Protein AF-A0A9D5ZPJ7-F1 (afdb_monomer_lite)

Foldseek 3Di:
DWDWDWDWDQDPVGTDTDIDTPVPDDPVRVVVVVVVVVVVVVVVVVVVVVVVVVVVVVVVVVVVVLVCQQPPLWKKFKAALVQFTQDIHVNVCVVQVHDPVVRGRDRPLVQFDPVCSVVVVVQQVCQVVVQDKGKDWTWTDHPVGTFIWIKIWHWDQDPPPRTIMIMIIIDRCVVVVVVVVVVVLVVLLVVLLVVLLVCLVPPDLVCLLVSLQVSQVSLCVSVVFQKKWWWFADPVRQWIATPYMDGDPPDDDLRVVPGTDGCVLVVVCVVCQVVQHKDWFLAPVPDDPVNVVSVVSVVVVQWGIKIKGFQDDPNDGTTIIMTTHRPDRDDQDPSSVVSRHSSSNSSSVSVVVSVVVVVVVVVVVVVVVVVDDDDDDDQDFDKDKAADDDDDPVRQVVFAEWEQDPQQWTWDADPPPRDIDIDGCVVCPPSDQWIWMQGSVRDIGIYGYDYPPWDKDFDWFKKWKAWDDPPPDDDDDDDPVRIFIWTWGIDTLWWTKIFGPFFPPDDAQTKMWMWTFDPDPVRDIDTFIWGFHDGDGRMTITTTPCSPVCNVVRVVSSD

Sequence (559 aa):
MPQFVYVRENTDKGIKWKTIDLSTQSLDDISSLINSYYVNQIELEKQNKELKTNNDKLNGLFLNYSYLYENAPFGCFTLDMNGLIVGVNSTVLKLLSIEKDKIINKPLQIFIANDDIVVFYMLRSKAISSNTTQVGEIKFKKKDGLLPVQINCMRIDDSKDNLKKIMVTVFDFTEVMKARVAISSRYEFEKIIATLSRKLIASPFENIDEVINASLQNIGIFSGVDRVYISMFSNNMEILTITHEWCAKDISPLMPHVNKISVNKFFPFLEKIKRLETIQIPNILNMPLEEKLNLGIFHIDDLKSFVITPLIYSKNIVGVIGCDSKAARKNWSQDLINLIKISGDIFTSGIMRNKEQGKEHIEEIEEILITDFEEVGIPEDNWKFEKKTNIDAESIELLPKAFVKKDNTVIISCSQCMRQKIITTNEINGLGNILYIMCPCNYSFDIKLEYRRSYRKTINLDGVFIRLPPENVKIIASTEEDWGRIRIENISIKGIGFTTPQPNMLMTGERCKVKFTLNDELRSVIDVRAVVRGVRDNYIGCEFIEGDKYSKILGFYLK

Structure (mmCIF, N/CA/C/O backbone):
data_AF-A0A9D5ZPJ7-F1
#
_entry.id   AF-A0A9D5ZPJ7-F1
#
loop_
_atom_site.group_PDB
_atom_site.id
_atom_site.type_symbol
_atom_site.label_atom_id
_atom_site.label_alt_id
_atom_site.label_comp_id
_atom_site.label_asym_id
_atom_site.label_entity_id
_atom_site.label_seq_id
_atom_site.pdbx_PDB_ins_code
_atom_site.Cartn_x
_atom_site.Cartn_y
_atom_site.Cartn_z
_atom_site.occupancy
_atom_site.B_iso_or_equiv
_atom_site.auth_seq_id
_atom_site.auth_comp_id
_atom_site.auth_asym_id
_atom_site.auth_atom_id
_atom_site.pdbx_PDB_model_num
ATOM 1 N N . MET A 1 1 ? 67.361 0.401 -86.197 1.00 42.44 1 MET A N 1
ATOM 2 C CA . MET A 1 1 ? 65.893 0.501 -86.048 1.00 42.44 1 MET A CA 1
ATOM 3 C C . MET A 1 1 ? 65.627 1.433 -84.879 1.00 42.44 1 MET A C 1
ATOM 5 O O . MET A 1 1 ? 66.245 1.198 -83.846 1.00 42.44 1 MET A O 1
ATOM 9 N N . PRO A 1 2 ? 64.819 2.494 -85.030 1.00 48.84 2 PRO A N 1
ATOM 10 C CA . PRO A 1 2 ? 64.491 3.372 -83.909 1.00 48.84 2 PRO A CA 1
ATOM 11 C C . PRO A 1 2 ? 63.774 2.570 -82.812 1.00 48.84 2 PRO A C 1
ATOM 13 O O . PRO A 1 2 ? 62.879 1.775 -83.105 1.00 48.84 2 PRO A O 1
ATOM 16 N N . GLN A 1 3 ? 64.221 2.732 -81.566 1.00 61.34 3 GLN A N 1
ATOM 17 C CA . GLN A 1 3 ? 63.600 2.128 -80.388 1.00 61.34 3 GLN A CA 1
ATOM 18 C C . GLN A 1 3 ? 62.776 3.206 -79.688 1.00 61.34 3 GLN A C 1
ATOM 20 O O . GLN A 1 3 ? 63.323 4.144 -79.114 1.00 61.34 3 GLN A O 1
ATOM 25 N N . PHE A 1 4 ? 61.455 3.084 -79.757 1.00 65.19 4 PHE A N 1
ATOM 26 C CA . PHE A 1 4 ? 60.535 4.008 -79.103 1.00 65.19 4 PHE A CA 1
ATOM 27 C C . PHE A 1 4 ? 60.096 3.455 -77.745 1.00 65.19 4 PHE A C 1
ATOM 29 O O . PHE A 1 4 ? 59.797 2.265 -77.632 1.00 65.19 4 PHE A O 1
ATOM 36 N N . VAL A 1 5 ? 60.003 4.321 -76.733 1.00 65.06 5 VAL A N 1
ATOM 37 C CA . VAL A 1 5 ? 59.430 3.999 -75.417 1.00 65.06 5 VAL A CA 1
ATOM 38 C C . VAL A 1 5 ? 58.272 4.939 -75.116 1.00 65.06 5 VAL A C 1
ATOM 40 O O . VAL A 1 5 ? 58.346 6.143 -75.359 1.00 65.06 5 VAL A O 1
ATOM 43 N N . TYR A 1 6 ? 57.190 4.383 -74.577 1.00 64.31 6 TYR A N 1
ATOM 44 C CA . TYR A 1 6 ? 56.030 5.147 -74.132 1.00 64.31 6 TYR A CA 1
ATOM 45 C C . TYR A 1 6 ? 56.208 5.525 -72.664 1.00 64.31 6 TYR A C 1
ATOM 47 O O . TYR A 1 6 ? 56.224 4.658 -71.791 1.00 64.31 6 TYR A O 1
ATOM 55 N N . VAL A 1 7 ? 56.330 6.819 -72.389 1.00 64.25 7 VAL A N 1
ATOM 56 C CA . VAL A 1 7 ? 56.471 7.350 -71.033 1.00 64.25 7 VAL A CA 1
ATOM 57 C C . VAL A 1 7 ? 55.148 7.948 -70.581 1.00 64.25 7 VAL A C 1
ATOM 59 O O . VAL A 1 7 ? 54.466 8.658 -71.325 1.00 64.25 7 VAL A O 1
ATOM 62 N N . ARG A 1 8 ? 54.774 7.619 -69.345 1.00 61.22 8 ARG A N 1
ATOM 63 C CA . ARG A 1 8 ? 53.559 8.097 -68.696 1.00 61.22 8 ARG A CA 1
ATOM 64 C C . ARG A 1 8 ? 53.809 9.482 -68.099 1.00 61.22 8 ARG A C 1
ATOM 66 O O . ARG A 1 8 ? 54.597 9.613 -67.171 1.00 61.22 8 ARG A O 1
ATOM 73 N N . GLU A 1 9 ? 53.097 10.490 -68.587 1.00 62.00 9 GLU A N 1
ATOM 74 C CA . GLU A 1 9 ? 53.142 11.862 -68.084 1.00 62.00 9 GLU A CA 1
ATOM 75 C C . GLU A 1 9 ? 51.819 12.165 -67.363 1.00 62.00 9 GLU A C 1
ATOM 77 O O . GLU A 1 9 ? 50.733 12.109 -67.951 1.00 62.00 9 GLU A O 1
ATOM 82 N N . ASN A 1 10 ? 51.888 12.421 -66.054 1.00 53.00 10 ASN A N 1
ATOM 83 C CA . ASN A 1 10 ? 50.723 12.851 -65.284 1.00 53.00 10 ASN A CA 1
ATOM 84 C C . ASN A 1 10 ? 50.549 14.359 -65.476 1.00 53.00 10 ASN A C 1
ATOM 86 O O . ASN A 1 10 ? 51.405 15.139 -65.074 1.00 53.00 10 ASN A O 1
ATOM 90 N N . THR A 1 11 ? 49.430 14.755 -66.075 1.00 57.06 11 THR A N 1
ATOM 91 C CA . THR A 1 11 ? 49.027 16.162 -66.193 1.00 57.06 11 THR A CA 1
ATOM 92 C C . THR A 1 11 ? 47.821 16.430 -65.298 1.00 57.06 11 THR A C 1
ATOM 94 O O . THR A 1 11 ? 47.098 15.495 -64.944 1.00 57.06 11 THR A O 1
ATOM 97 N N . ASP A 1 12 ? 47.529 17.700 -65.013 1.00 54.09 12 ASP A N 1
ATOM 98 C CA . ASP A 1 12 ? 46.362 18.121 -64.213 1.00 54.09 12 ASP A CA 1
ATOM 99 C C . ASP A 1 12 ? 45.008 17.627 -64.770 1.00 54.09 12 ASP A C 1
ATOM 101 O O . ASP A 1 12 ? 43.989 17.676 -64.087 1.00 54.09 12 ASP A O 1
ATOM 105 N N . LYS A 1 13 ? 44.979 17.134 -66.019 1.00 51.50 13 LYS A N 1
ATOM 106 C CA . LYS A 1 13 ? 43.790 16.607 -66.715 1.00 51.50 13 LYS A CA 1
ATOM 107 C C . LYS A 1 13 ? 43.801 15.083 -66.908 1.00 51.50 13 LYS A C 1
ATOM 109 O O . LYS A 1 13 ? 43.006 14.566 -67.689 1.00 51.50 13 LYS A O 1
ATOM 114 N N . GLY A 1 14 ? 44.690 14.363 -66.223 1.00 54.59 14 GLY A N 1
ATOM 115 C CA . GLY A 1 14 ? 44.818 12.907 -66.299 1.00 54.59 14 GLY A CA 1
ATOM 116 C C . GLY A 1 14 ? 46.096 12.430 -66.992 1.00 54.59 14 GLY A C 1
ATOM 117 O O . GLY A 1 14 ? 47.036 13.194 -67.234 1.00 54.59 14 GLY A O 1
ATOM 118 N N . ILE A 1 15 ? 46.138 11.128 -67.278 1.00 59.44 15 ILE A N 1
ATOM 119 C CA . ILE A 1 15 ? 47.330 10.431 -67.770 1.00 59.44 15 ILE A CA 1
ATOM 120 C C . ILE A 1 15 ? 47.460 10.621 -69.284 1.00 59.44 15 ILE A C 1
ATOM 122 O O . ILE A 1 15 ? 46.580 10.195 -70.034 1.00 59.44 15 ILE A O 1
ATOM 126 N N . LYS A 1 16 ? 48.576 11.196 -69.742 1.00 62.16 16 LYS A N 1
ATOM 127 C CA . LYS A 1 16 ? 48.962 11.210 -71.159 1.00 62.16 16 LYS A CA 1
ATOM 128 C C . LYS A 1 16 ? 50.169 10.308 -71.387 1.00 62.16 16 LYS A C 1
ATOM 130 O O . LYS A 1 16 ? 51.088 10.262 -70.577 1.00 62.16 16 LYS A O 1
ATOM 135 N N . TRP A 1 17 ? 50.157 9.588 -72.502 1.00 62.94 17 TRP A N 1
ATOM 136 C CA . TRP A 1 17 ? 51.289 8.779 -72.944 1.00 62.94 17 TRP A CA 1
ATOM 137 C C . TRP A 1 17 ? 52.058 9.551 -74.005 1.00 62.94 17 TRP A C 1
ATOM 139 O O . TRP A 1 17 ? 51.480 9.973 -75.008 1.00 62.94 17 TRP A O 1
ATOM 149 N N . LYS A 1 18 ? 53.353 9.750 -73.773 1.00 69.75 18 LYS A N 1
ATOM 150 C CA . LYS A 1 18 ? 54.261 10.411 -74.706 1.00 69.75 18 LYS A CA 1
ATOM 151 C C . LYS A 1 18 ? 55.227 9.380 -75.274 1.00 69.75 18 LYS A C 1
ATOM 153 O O . LYS A 1 18 ? 55.837 8.623 -74.525 1.00 69.75 18 LYS A O 1
ATOM 158 N N . THR A 1 19 ? 55.364 9.356 -76.592 1.00 69.06 19 THR A N 1
ATOM 159 C CA . THR A 1 19 ? 56.318 8.484 -77.284 1.00 69.06 19 THR A CA 1
ATOM 160 C C . THR A 1 19 ? 57.667 9.188 -77.350 1.00 69.06 19 THR A C 1
ATOM 162 O O . THR A 1 19 ? 57.751 10.300 -77.871 1.00 69.06 19 THR A O 1
ATOM 165 N N . ILE A 1 20 ? 58.711 8.562 -76.815 1.00 71.31 20 ILE A N 1
ATOM 166 C CA . ILE A 1 20 ? 60.086 9.070 -76.834 1.00 71.31 20 ILE A CA 1
ATOM 167 C C . ILE A 1 20 ? 60.924 8.157 -77.733 1.00 71.31 20 ILE A C 1
ATOM 169 O O . ILE A 1 20 ? 60.885 6.938 -77.573 1.00 71.31 20 ILE A O 1
ATOM 173 N N . ASP A 1 21 ? 61.672 8.736 -78.675 1.00 73.56 21 ASP A N 1
ATOM 174 C CA . ASP A 1 21 ? 62.650 8.010 -79.494 1.00 73.56 21 ASP A CA 1
ATOM 175 C C . ASP A 1 21 ? 63.996 7.936 -78.763 1.00 73.56 21 ASP A C 1
ATOM 177 O O . ASP A 1 21 ? 64.700 8.941 -78.626 1.00 73.56 21 ASP A O 1
ATOM 181 N N . LEU A 1 22 ? 64.367 6.740 -78.305 1.00 65.12 22 LEU A N 1
ATOM 182 C CA . LEU A 1 22 ? 65.607 6.508 -77.562 1.00 65.12 22 LEU A CA 1
ATOM 183 C C . LEU A 1 22 ? 66.865 6.738 -78.403 1.00 65.12 22 LEU A C 1
ATOM 185 O O . LEU A 1 22 ? 67.932 6.949 -77.838 1.00 65.12 22 LEU A O 1
ATOM 189 N N . SER A 1 23 ? 66.765 6.725 -79.736 1.00 66.00 23 SER A N 1
ATOM 190 C CA . SER A 1 23 ? 67.919 6.970 -80.611 1.00 66.00 23 SER A CA 1
ATOM 191 C C . SER A 1 23 ? 68.362 8.440 -80.651 1.00 66.00 23 SER A C 1
ATOM 193 O O . SER A 1 23 ? 69.428 8.742 -81.181 1.00 66.00 23 SER A O 1
ATOM 195 N N . THR A 1 24 ? 67.562 9.343 -80.068 1.00 65.75 24 THR A N 1
ATOM 196 C CA . THR A 1 24 ? 67.788 10.802 -80.044 1.00 65.75 24 THR A CA 1
ATOM 197 C C . THR A 1 24 ? 68.057 11.374 -78.647 1.00 65.75 24 THR A C 1
ATOM 199 O O . THR A 1 24 ? 68.256 12.578 -78.505 1.00 65.75 24 THR A O 1
ATOM 202 N N . GLN A 1 25 ? 68.056 10.531 -77.613 1.00 66.25 25 GLN A N 1
ATOM 203 C CA . GLN A 1 25 ? 68.265 10.920 -76.215 1.00 66.25 25 GLN A CA 1
ATOM 204 C C . GLN A 1 25 ? 69.726 10.691 -75.807 1.00 66.25 25 GLN A C 1
ATOM 206 O O . GLN A 1 25 ? 70.361 9.747 -76.283 1.00 66.25 25 GLN A O 1
ATOM 211 N N . SER A 1 26 ? 70.268 11.524 -74.913 1.00 73.44 26 SER A N 1
ATOM 212 C CA . SER A 1 26 ? 71.595 11.263 -74.350 1.00 73.44 26 SER A CA 1
ATOM 213 C C . SER A 1 26 ? 71.541 10.081 -73.369 1.00 73.44 26 SER A C 1
ATOM 215 O O . SER A 1 26 ? 70.499 9.789 -72.777 1.00 73.44 26 SER A O 1
ATOM 217 N N . LEU A 1 27 ? 72.667 9.384 -73.173 1.00 70.75 27 LEU A N 1
ATOM 218 C CA . LEU A 1 27 ? 72.759 8.300 -72.182 1.00 70.75 27 LEU A CA 1
ATOM 219 C C . LEU A 1 27 ? 72.429 8.790 -70.758 1.00 70.75 27 LEU A C 1
ATOM 221 O O . LEU A 1 27 ? 71.851 8.036 -69.972 1.00 70.75 27 LEU A O 1
ATOM 225 N N . ASP A 1 28 ? 72.732 10.054 -70.456 1.00 73.62 28 ASP A N 1
ATOM 226 C CA . ASP A 1 28 ? 72.436 10.688 -69.169 1.00 73.62 28 ASP A CA 1
ATOM 227 C C . ASP A 1 28 ? 70.927 10.909 -68.970 1.00 73.62 28 ASP A C 1
ATOM 229 O O . ASP A 1 28 ? 70.405 10.647 -67.883 1.00 73.62 28 ASP A O 1
ATOM 233 N N . ASP A 1 29 ? 70.198 11.294 -70.024 1.00 71.69 29 ASP A N 1
ATOM 234 C CA . ASP A 1 29 ? 68.739 11.473 -69.974 1.00 71.69 29 ASP A CA 1
ATOM 235 C C . ASP A 1 29 ? 68.011 10.139 -69.746 1.00 71.69 29 ASP A C 1
ATOM 237 O O . ASP A 1 29 ? 67.088 10.049 -68.930 1.00 71.69 29 ASP A O 1
ATOM 241 N N . ILE A 1 30 ? 68.464 9.074 -70.417 1.00 71.88 30 ILE A N 1
ATOM 242 C CA . ILE A 1 30 ? 67.919 7.719 -70.244 1.00 71.88 30 ILE A CA 1
ATOM 243 C C . ILE A 1 30 ? 68.194 7.213 -68.819 1.00 71.88 30 ILE A C 1
ATOM 245 O O . ILE A 1 30 ? 67.297 6.670 -68.171 1.00 71.88 30 ILE A O 1
ATOM 249 N N . SER A 1 31 ? 69.408 7.429 -68.302 1.00 73.38 31 SER A N 1
ATOM 250 C CA . SER A 1 31 ? 69.793 7.065 -66.932 1.00 73.38 31 SER A CA 1
ATOM 251 C C . SER A 1 31 ? 68.963 7.810 -65.877 1.00 73.38 31 SER A C 1
ATOM 253 O O . SER A 1 31 ? 68.465 7.208 -64.923 1.00 73.38 31 SER A O 1
ATOM 255 N N . SER A 1 32 ? 68.728 9.110 -66.078 1.00 75.19 32 SER A N 1
ATOM 256 C CA . SER A 1 32 ? 67.883 9.938 -65.209 1.00 75.19 32 SER A CA 1
ATOM 257 C C . SER A 1 32 ? 66.428 9.456 -65.176 1.00 75.19 32 SER A C 1
ATOM 259 O O . SER A 1 32 ? 65.836 9.320 -64.101 1.00 75.19 32 SER A O 1
ATOM 261 N N . LEU A 1 33 ? 65.860 9.109 -66.337 1.00 76.50 33 LEU A N 1
ATOM 262 C CA . LEU A 1 33 ? 64.497 8.585 -66.433 1.00 76.50 33 LEU A CA 1
ATOM 263 C C . LEU A 1 33 ? 64.352 7.225 -65.734 1.00 76.50 33 LEU A C 1
ATOM 265 O O . LEU A 1 33 ? 63.374 7.000 -65.019 1.00 76.50 33 LEU A O 1
ATOM 269 N N . ILE A 1 34 ? 65.334 6.336 -65.902 1.00 76.50 34 ILE A N 1
ATOM 270 C CA . ILE A 1 34 ? 65.378 5.035 -65.224 1.00 76.50 34 ILE A CA 1
ATOM 271 C C . ILE A 1 34 ? 65.464 5.226 -63.703 1.00 76.50 34 ILE A C 1
ATOM 273 O O . ILE A 1 34 ? 64.699 4.605 -62.966 1.00 76.50 34 ILE A O 1
ATOM 277 N N . ASN A 1 35 ? 66.328 6.126 -63.226 1.00 76.06 35 ASN A N 1
ATOM 278 C CA . ASN A 1 35 ? 66.433 6.447 -61.801 1.00 76.06 35 ASN A CA 1
ATOM 279 C C . ASN A 1 35 ? 65.123 7.024 -61.247 1.00 76.06 35 ASN A C 1
ATOM 281 O O . ASN A 1 35 ? 64.661 6.591 -60.194 1.00 76.06 35 ASN A O 1
ATOM 285 N N . SER A 1 36 ? 64.481 7.945 -61.970 1.00 76.75 36 SER A N 1
ATOM 286 C CA . SER A 1 36 ? 63.173 8.489 -61.591 1.00 76.75 36 SER A CA 1
ATOM 287 C C . SER A 1 36 ? 62.092 7.403 -61.529 1.00 76.75 36 SER A C 1
ATOM 289 O O . SER A 1 36 ? 61.301 7.377 -60.586 1.00 76.75 36 SER A O 1
ATOM 291 N N . TYR A 1 37 ? 62.078 6.467 -62.483 1.00 80.44 37 TYR A N 1
ATOM 292 C CA . TYR A 1 37 ? 61.160 5.329 -62.474 1.00 80.44 37 TYR A CA 1
ATOM 293 C C . TYR A 1 37 ? 61.378 4.424 -61.255 1.00 80.44 37 TYR A C 1
ATOM 295 O O . TYR A 1 37 ? 60.411 4.116 -60.559 1.00 80.44 37 TYR A O 1
ATOM 303 N N . TYR A 1 38 ? 62.628 4.059 -60.946 1.00 79.69 38 TYR A N 1
ATOM 304 C CA . TYR A 1 38 ? 62.944 3.246 -59.767 1.00 79.69 38 TYR A CA 1
ATOM 305 C C . TYR A 1 38 ? 62.561 3.946 -58.459 1.00 79.69 38 TYR A C 1
ATOM 307 O O . TYR A 1 38 ? 61.960 3.319 -57.588 1.00 79.69 38 TYR A O 1
ATOM 315 N N . VAL A 1 39 ? 62.842 5.248 -58.329 1.00 81.38 39 VAL A N 1
ATOM 316 C CA . VAL A 1 39 ? 62.428 6.044 -57.161 1.00 81.38 39 VAL A CA 1
ATOM 317 C C . VAL A 1 39 ? 60.904 6.049 -57.021 1.00 81.38 39 VAL A C 1
ATOM 319 O O . VAL A 1 39 ? 60.389 5.750 -55.945 1.00 81.38 39 VAL A O 1
ATOM 322 N N . ASN A 1 40 ? 60.171 6.303 -58.109 1.00 80.31 40 ASN A N 1
ATOM 323 C CA . ASN A 1 40 ? 58.707 6.289 -58.103 1.00 80.31 40 ASN A CA 1
ATOM 324 C C . ASN A 1 40 ? 58.133 4.905 -57.767 1.00 80.31 40 ASN A C 1
ATOM 326 O O . ASN A 1 40 ? 57.120 4.812 -57.076 1.00 80.31 40 ASN A O 1
ATOM 330 N N . GLN A 1 41 ? 58.761 3.827 -58.240 1.00 81.50 41 GLN A N 1
ATOM 331 C CA . GLN A 1 41 ? 58.332 2.465 -57.939 1.00 81.50 41 GLN A CA 1
ATOM 332 C C . GLN A 1 41 ? 58.500 2.142 -56.445 1.00 81.50 41 GLN A C 1
ATOM 334 O O . GLN A 1 41 ? 57.566 1.630 -55.829 1.00 81.50 41 GLN A O 1
ATOM 339 N N . ILE A 1 42 ? 59.634 2.517 -55.844 1.00 86.88 42 ILE A N 1
ATOM 340 C CA . ILE A 1 42 ? 59.888 2.351 -54.403 1.00 86.88 42 ILE A CA 1
ATOM 341 C C . ILE A 1 42 ? 58.891 3.175 -53.569 1.00 86.88 42 ILE A C 1
ATOM 343 O O . ILE A 1 42 ? 58.340 2.677 -52.584 1.00 86.88 42 ILE A O 1
ATOM 347 N N . GLU A 1 43 ? 58.625 4.423 -53.967 1.00 88.12 43 GLU A N 1
ATOM 348 C CA . GLU A 1 43 ? 57.645 5.307 -53.318 1.00 88.12 43 GLU A CA 1
ATOM 349 C C . GLU A 1 43 ? 56.230 4.695 -53.355 1.00 88.12 43 GLU A C 1
ATOM 351 O O . GLU A 1 43 ? 55.553 4.611 -52.327 1.00 88.12 43 GLU A O 1
ATOM 356 N N . LEU A 1 44 ? 55.796 4.197 -54.520 1.00 89.62 44 LEU A N 1
ATOM 357 C CA . LEU A 1 44 ? 54.495 3.540 -54.697 1.00 89.62 44 LEU A CA 1
ATOM 358 C C . LEU A 1 44 ? 54.370 2.257 -53.869 1.00 89.62 44 LEU A C 1
ATOM 360 O O . LEU A 1 44 ? 53.330 2.012 -53.256 1.00 89.62 44 LEU A O 1
ATOM 364 N N . GLU A 1 45 ? 55.414 1.431 -53.825 1.00 91.00 45 GLU A N 1
ATOM 365 C CA . GLU A 1 45 ? 55.437 0.218 -53.002 1.00 91.00 45 GLU A CA 1
ATOM 366 C C . GLU A 1 45 ? 55.323 0.549 -51.509 1.00 91.00 45 GLU A C 1
ATOM 368 O O . GLU A 1 45 ? 54.573 -0.111 -50.778 1.00 91.00 45 GLU A O 1
ATOM 373 N N . LYS A 1 46 ? 55.993 1.616 -51.058 1.00 92.06 46 LYS A N 1
ATOM 374 C CA . LYS A 1 46 ? 55.879 2.125 -49.688 1.00 92.06 46 LYS A CA 1
ATOM 375 C C . LYS A 1 46 ? 54.455 2.598 -49.376 1.00 92.06 46 LYS A C 1
ATOM 377 O O . LYS A 1 46 ? 53.902 2.169 -48.362 1.00 92.06 46 LYS A O 1
ATOM 382 N N . GLN A 1 47 ? 53.835 3.397 -50.251 1.00 91.56 47 GLN A N 1
ATOM 383 C CA . GLN A 1 47 ? 52.451 3.868 -50.085 1.00 91.56 47 GLN A CA 1
ATOM 384 C C . GLN A 1 47 ? 51.445 2.709 -50.062 1.00 91.56 47 GLN A C 1
ATOM 386 O O . GLN A 1 47 ? 50.571 2.663 -49.197 1.00 91.56 47 GLN A O 1
ATOM 391 N N . ASN A 1 48 ? 51.591 1.726 -50.955 1.00 92.81 48 ASN A N 1
ATOM 392 C CA . ASN A 1 48 ? 50.736 0.536 -50.974 1.00 92.81 48 ASN A CA 1
ATOM 393 C C . ASN A 1 48 ? 50.871 -0.294 -49.690 1.00 92.81 48 ASN A C 1
ATOM 395 O O . ASN A 1 48 ? 49.872 -0.777 -49.150 1.00 92.81 48 ASN A O 1
ATOM 399 N N . LYS A 1 49 ? 52.093 -0.444 -49.165 1.00 94.06 49 LYS A N 1
ATOM 400 C CA . LYS A 1 49 ? 52.336 -1.138 -47.894 1.00 94.06 49 LYS A CA 1
ATOM 401 C C . LYS A 1 49 ? 51.714 -0.393 -46.710 1.00 94.06 49 LYS A C 1
ATOM 403 O O . LYS A 1 49 ? 51.129 -1.027 -45.826 1.00 94.06 49 LYS A O 1
ATOM 408 N N . GLU A 1 50 ? 51.810 0.933 -46.693 1.00 94.06 50 GLU A N 1
ATOM 409 C CA . GLU A 1 50 ? 51.206 1.778 -45.661 1.00 94.06 50 GLU A CA 1
ATOM 410 C C . GLU A 1 50 ? 49.673 1.733 -45.712 1.00 94.06 50 GLU A C 1
ATOM 412 O O . GLU A 1 50 ? 49.033 1.503 -44.685 1.00 94.06 50 GLU A O 1
ATOM 417 N N . LEU A 1 51 ? 49.081 1.833 -46.907 1.00 94.75 51 LEU A N 1
ATOM 418 C CA . LEU A 1 51 ? 47.641 1.680 -47.122 1.00 94.75 51 LEU A CA 1
ATOM 419 C C . LEU A 1 51 ? 47.134 0.323 -46.639 1.00 94.75 51 LEU A C 1
ATOM 421 O O . LEU A 1 51 ? 46.136 0.266 -45.923 1.00 94.75 51 LEU A O 1
ATOM 425 N N . LYS A 1 52 ? 47.837 -0.764 -46.977 1.00 93.56 52 LYS A N 1
ATOM 426 C CA . LYS A 1 52 ? 47.484 -2.108 -46.508 1.00 93.56 52 LYS A CA 1
ATOM 427 C C . LYS A 1 52 ? 47.520 -2.193 -44.983 1.00 93.56 52 LYS A C 1
ATOM 429 O O . LYS A 1 52 ? 46.551 -2.629 -44.374 1.00 93.56 52 LYS A O 1
ATOM 434 N N . THR A 1 53 ? 48.586 -1.682 -44.368 1.00 93.69 53 THR A N 1
ATOM 435 C CA . THR A 1 53 ? 48.729 -1.647 -42.904 1.00 93.69 53 THR A CA 1
ATOM 436 C C . THR A 1 53 ? 47.607 -0.839 -42.242 1.00 93.69 53 THR A C 1
ATOM 438 O O . THR A 1 53 ? 47.071 -1.248 -41.213 1.00 93.69 53 THR A O 1
ATOM 441 N N . ASN A 1 54 ? 47.226 0.304 -42.817 1.00 92.69 54 ASN A N 1
ATOM 442 C CA . ASN A 1 54 ? 46.133 1.128 -42.303 1.00 92.69 54 ASN A CA 1
ATOM 443 C C . ASN A 1 54 ? 44.771 0.446 -42.474 1.00 92.69 54 ASN A C 1
ATOM 445 O O . ASN A 1 54 ? 43.955 0.499 -41.557 1.00 92.69 54 ASN A O 1
ATOM 449 N N . ASN A 1 55 ? 44.540 -0.236 -43.596 1.00 92.31 55 ASN A N 1
ATOM 450 C CA . ASN A 1 55 ? 43.317 -0.998 -43.822 1.00 92.31 55 ASN A CA 1
ATOM 451 C C . ASN A 1 55 ? 43.199 -2.176 -42.842 1.00 92.31 55 ASN A C 1
ATOM 453 O O . ASN A 1 55 ? 42.147 -2.377 -42.245 1.00 92.31 55 ASN A O 1
ATOM 457 N N . ASP A 1 56 ? 44.294 -2.899 -42.596 1.00 92.69 56 ASP A N 1
ATOM 458 C CA . ASP A 1 56 ? 44.338 -3.989 -41.615 1.00 92.69 56 ASP A CA 1
ATOM 459 C C . ASP A 1 56 ? 44.058 -3.472 -40.193 1.00 92.69 56 ASP A C 1
ATOM 461 O O . ASP A 1 56 ? 43.258 -4.060 -39.461 1.00 92.69 56 ASP A O 1
ATOM 465 N N . LYS A 1 57 ? 44.639 -2.322 -39.814 1.00 92.19 57 LYS A N 1
ATOM 466 C CA . LYS A 1 57 ? 44.341 -1.648 -38.536 1.00 92.19 57 LYS A CA 1
ATOM 467 C C . LYS A 1 57 ? 42.873 -1.233 -38.430 1.00 92.19 57 LYS A C 1
ATOM 469 O O . LYS A 1 57 ? 42.257 -1.459 -37.390 1.00 92.19 57 LYS A O 1
ATOM 474 N N . LEU A 1 58 ? 42.308 -0.632 -39.478 1.00 91.06 58 LEU A N 1
ATOM 475 C CA . LEU A 1 58 ? 40.904 -0.212 -39.507 1.00 91.06 58 LEU A CA 1
ATOM 476 C C . LEU A 1 58 ? 39.956 -1.407 -39.409 1.00 91.06 58 LEU A C 1
ATOM 478 O O . LEU A 1 58 ? 39.018 -1.365 -38.617 1.00 91.06 58 LEU A O 1
ATOM 482 N N . ASN A 1 59 ? 40.232 -2.485 -40.141 1.00 91.88 59 ASN A N 1
ATOM 483 C CA . ASN A 1 59 ? 39.470 -3.727 -40.054 1.00 91.88 59 ASN A CA 1
ATOM 484 C C . ASN A 1 59 ? 39.552 -4.329 -38.646 1.00 91.88 59 ASN A C 1
ATOM 486 O O . ASN A 1 59 ? 38.529 -4.725 -38.093 1.00 91.88 59 ASN A O 1
ATOM 490 N N . GLY A 1 60 ? 40.737 -4.334 -38.028 1.00 90.31 60 GLY A N 1
ATOM 491 C CA . GLY A 1 60 ? 40.912 -4.773 -36.642 1.00 90.31 60 GLY A CA 1
ATOM 492 C C . GLY A 1 60 ? 40.092 -3.945 -35.646 1.00 90.31 60 GLY A C 1
ATOM 493 O O . GLY A 1 60 ? 39.394 -4.505 -34.800 1.00 90.31 60 GLY A O 1
ATOM 494 N N . LEU A 1 61 ? 40.112 -2.614 -35.775 1.00 90.44 61 LEU A N 1
ATOM 495 C CA . LEU A 1 61 ? 39.303 -1.714 -34.945 1.00 90.44 61 LEU A CA 1
ATOM 496 C C . LEU A 1 61 ? 37.799 -1.911 -35.171 1.00 90.44 61 LEU A C 1
ATOM 498 O O . LEU A 1 61 ? 37.040 -1.938 -34.203 1.00 90.44 61 LEU A O 1
ATOM 502 N N . PHE A 1 62 ? 37.370 -2.080 -36.423 1.00 89.25 62 PHE A N 1
ATOM 503 C CA . PHE A 1 62 ? 35.972 -2.320 -36.775 1.00 89.25 62 PHE A CA 1
ATOM 504 C C . PHE A 1 62 ? 35.460 -3.643 -36.197 1.00 89.25 62 PHE A C 1
ATOM 506 O O . PHE A 1 62 ? 34.391 -3.669 -35.588 1.00 89.25 62 PHE A O 1
ATOM 513 N N . LEU A 1 63 ? 36.238 -4.724 -36.322 1.00 88.75 63 LEU A N 1
ATOM 514 C CA . LEU A 1 63 ? 35.908 -6.025 -35.737 1.00 88.75 63 LEU A CA 1
ATOM 515 C C . LEU A 1 63 ? 35.791 -5.937 -34.214 1.00 88.75 63 LEU A C 1
ATOM 517 O O . LEU A 1 63 ? 34.817 -6.431 -33.649 1.00 88.75 63 LEU A O 1
ATOM 521 N N . ASN A 1 64 ? 36.734 -5.260 -33.554 1.00 91.31 64 ASN A N 1
ATOM 522 C CA . ASN A 1 64 ? 36.681 -5.061 -32.108 1.00 91.31 64 ASN A CA 1
ATOM 523 C C . ASN A 1 64 ? 35.442 -4.252 -31.687 1.00 91.31 64 ASN A C 1
ATOM 525 O O . ASN A 1 64 ? 34.719 -4.645 -30.775 1.00 91.31 64 ASN A O 1
ATOM 529 N N . TYR A 1 65 ? 35.151 -3.148 -32.380 1.00 87.06 65 TYR A N 1
ATOM 530 C CA . TYR A 1 65 ? 33.965 -2.337 -32.106 1.00 87.06 65 TYR A CA 1
ATOM 531 C C . TYR A 1 65 ? 32.667 -3.130 -32.306 1.00 87.06 65 TYR A C 1
ATOM 533 O O . TYR A 1 65 ? 31.797 -3.116 -31.436 1.00 87.06 65 TYR A O 1
ATOM 541 N N . SER A 1 66 ? 32.549 -3.857 -33.421 1.00 88.25 66 SER A N 1
ATOM 542 C CA . SER A 1 66 ? 31.384 -4.694 -33.712 1.00 88.25 66 SER A CA 1
ATOM 543 C C . SER A 1 66 ? 31.206 -5.779 -32.652 1.00 88.25 66 SER A C 1
ATOM 545 O O . SER A 1 66 ? 30.090 -5.980 -32.183 1.00 88.25 66 SER A O 1
ATOM 547 N N . TYR A 1 67 ? 32.293 -6.412 -32.206 1.00 89.81 67 TYR A N 1
ATOM 548 C CA . TYR A 1 67 ? 32.249 -7.399 -31.132 1.00 89.81 67 TYR A CA 1
ATOM 549 C C . TYR A 1 67 ? 31.731 -6.803 -29.816 1.00 89.81 67 TYR A C 1
ATOM 551 O O . TYR A 1 67 ? 30.848 -7.390 -29.189 1.00 89.81 67 TYR A O 1
ATOM 559 N N . LEU A 1 68 ? 32.235 -5.633 -29.408 1.00 89.94 68 LEU A N 1
ATOM 560 C CA . LEU A 1 68 ? 31.791 -4.952 -28.185 1.00 89.94 68 LEU A CA 1
ATOM 561 C C . LEU A 1 68 ? 30.325 -4.509 -28.271 1.00 89.94 68 LEU A C 1
ATOM 563 O O . LEU A 1 68 ? 29.582 -4.662 -27.306 1.00 89.94 68 LEU A O 1
ATOM 567 N N . TYR A 1 69 ? 29.899 -3.991 -29.424 1.00 89.62 69 TYR A N 1
ATOM 568 C CA . TYR A 1 69 ? 28.516 -3.579 -29.662 1.00 89.62 69 TYR A CA 1
ATOM 569 C C . TYR A 1 69 ? 27.545 -4.770 -29.631 1.00 89.62 69 TYR A C 1
ATOM 571 O O . TYR A 1 69 ? 26.509 -4.712 -28.962 1.00 89.62 69 TYR A O 1
ATOM 579 N N . GLU A 1 70 ? 27.890 -5.864 -30.315 1.00 91.31 70 GLU A N 1
ATOM 580 C CA . GLU A 1 70 ? 27.048 -7.060 -30.417 1.00 91.31 70 GLU A CA 1
ATOM 581 C C . GLU A 1 70 ? 26.957 -7.846 -29.106 1.00 91.31 70 GLU A C 1
ATOM 583 O O . GLU A 1 70 ? 25.912 -8.436 -28.831 1.00 91.31 70 GLU A O 1
ATOM 588 N N . ASN A 1 71 ? 28.008 -7.826 -28.278 1.00 87.75 71 ASN A N 1
ATOM 589 C CA . ASN A 1 71 ? 28.059 -8.526 -26.989 1.00 87.75 71 ASN A CA 1
ATOM 590 C C . ASN A 1 71 ? 27.811 -7.614 -25.776 1.00 87.75 71 ASN A C 1
ATOM 592 O O . ASN A 1 71 ? 28.016 -8.039 -24.637 1.00 87.75 71 ASN A O 1
ATOM 596 N N . ALA A 1 72 ? 27.373 -6.370 -25.988 1.00 90.44 72 ALA A N 1
ATOM 597 C CA . ALA A 1 72 ? 27.051 -5.466 -24.892 1.00 90.44 72 ALA A CA 1
ATOM 598 C C . ALA A 1 72 ? 25.937 -6.057 -23.997 1.00 90.44 72 ALA A C 1
ATOM 600 O O . ALA A 1 72 ? 24.940 -6.570 -24.515 1.00 90.44 72 ALA A O 1
ATOM 601 N N . PRO A 1 73 ? 26.036 -5.935 -22.657 1.00 86.44 73 PRO A N 1
ATOM 602 C CA . PRO A 1 73 ? 25.035 -6.463 -21.723 1.00 86.44 73 PRO A CA 1
ATOM 603 C C . PRO A 1 73 ? 23.714 -5.669 -21.728 1.00 86.44 73 PRO A C 1
ATOM 605 O O . PRO A 1 73 ? 22.795 -5.987 -20.979 1.00 86.44 73 PRO A O 1
ATOM 608 N N . PHE A 1 74 ? 23.609 -4.637 -22.566 1.00 92.38 74 PHE A N 1
ATOM 609 C CA . PHE A 1 74 ? 22.416 -3.831 -22.789 1.00 92.38 74 PHE A CA 1
ATOM 610 C C . PHE A 1 74 ? 22.026 -3.859 -24.270 1.00 92.38 74 PHE A C 1
ATOM 612 O O . PHE A 1 74 ? 22.860 -4.027 -25.164 1.00 92.38 74 PHE A O 1
ATOM 619 N N . GLY A 1 75 ? 20.731 -3.702 -24.531 1.00 95.56 75 GLY A N 1
ATOM 620 C CA . GLY A 1 75 ? 20.211 -3.559 -25.881 1.00 95.56 75 GLY A CA 1
ATOM 621 C C . GLY A 1 75 ? 20.558 -2.187 -26.450 1.00 95.56 75 GLY A C 1
ATOM 622 O O . GLY A 1 75 ? 20.455 -1.187 -25.750 1.00 95.56 75 GLY A O 1
ATOM 623 N N . CYS A 1 76 ? 20.933 -2.120 -27.720 1.00 95.69 76 CYS A N 1
ATOM 624 C CA . CYS A 1 76 ? 21.156 -0.869 -28.433 1.00 95.69 76 CYS A CA 1
ATOM 625 C C . CYS A 1 76 ? 20.238 -0.801 -29.644 1.00 95.69 76 CYS A C 1
ATOM 627 O O . CYS A 1 76 ? 20.280 -1.690 -30.488 1.00 95.69 76 CYS A O 1
ATOM 629 N N . PHE A 1 77 ? 19.477 0.282 -29.762 1.00 96.00 77 PHE A N 1
ATOM 630 C CA . PHE A 1 77 ? 18.825 0.689 -31.000 1.00 96.00 77 PHE A CA 1
ATOM 631 C C . PHE A 1 77 ? 19.534 1.912 -31.561 1.00 96.00 77 PHE A C 1
ATOM 633 O O . PHE A 1 77 ? 19.867 2.847 -30.834 1.00 96.00 77 PHE A O 1
ATOM 640 N N . THR A 1 78 ? 19.699 1.935 -32.872 1.00 94.25 78 THR A N 1
ATOM 641 C CA . THR A 1 78 ? 20.060 3.126 -33.627 1.00 94.25 78 THR A CA 1
ATOM 642 C C . THR A 1 78 ? 18.847 3.525 -34.443 1.00 94.25 78 THR A C 1
ATOM 644 O O . THR A 1 78 ? 18.328 2.718 -35.214 1.00 94.25 78 THR A O 1
ATOM 647 N N . LEU A 1 79 ? 18.387 4.756 -34.255 1.00 95.06 79 LEU A N 1
ATOM 648 C CA . LEU A 1 79 ? 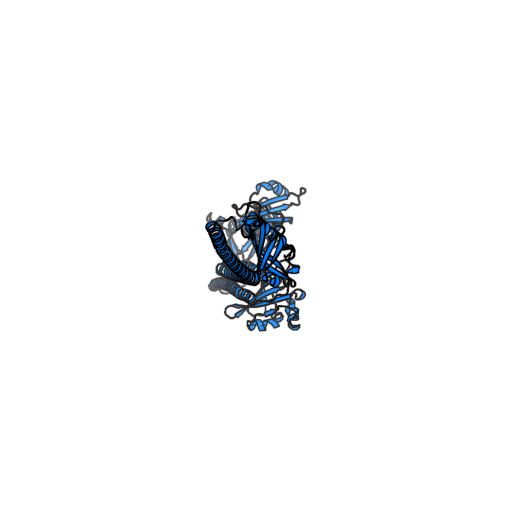17.235 5.318 -34.938 1.00 95.06 79 LEU A CA 1
ATOM 649 C C . LEU A 1 79 ? 17.664 6.440 -35.882 1.00 95.06 79 LEU A C 1
ATOM 651 O O . LEU A 1 79 ? 18.638 7.150 -35.614 1.00 95.06 79 LEU A O 1
ATOM 655 N N . ASP A 1 80 ? 16.902 6.629 -36.952 1.00 92.44 80 ASP A N 1
ATOM 656 C CA . ASP A 1 80 ? 16.922 7.880 -37.704 1.00 92.44 80 ASP A CA 1
ATOM 657 C C . ASP A 1 80 ? 16.184 9.007 -36.945 1.00 92.44 80 ASP A C 1
ATOM 659 O O . ASP A 1 80 ? 15.613 8.804 -35.867 1.00 92.44 80 ASP A O 1
ATOM 663 N N . MET A 1 81 ? 16.166 10.215 -37.515 1.00 88.38 81 MET A N 1
ATOM 664 C CA . MET A 1 81 ? 15.490 11.370 -36.906 1.00 88.38 81 MET A CA 1
ATOM 665 C C . MET A 1 81 ? 13.959 11.245 -36.861 1.00 88.38 81 MET A C 1
ATOM 667 O O . MET A 1 81 ? 13.318 11.921 -36.055 1.00 88.38 81 MET A O 1
ATOM 671 N N . ASN A 1 82 ? 13.367 10.364 -37.671 1.00 89.81 82 ASN A N 1
ATOM 672 C CA . ASN A 1 82 ? 11.932 10.075 -37.646 1.00 89.81 82 ASN A CA 1
ATOM 673 C C . ASN A 1 82 ? 11.581 9.050 -36.547 1.00 89.81 82 ASN A C 1
ATOM 675 O O . ASN A 1 82 ? 10.437 8.986 -36.084 1.00 89.81 82 ASN A O 1
ATOM 679 N N . GLY A 1 83 ? 12.570 8.304 -36.046 1.00 90.56 83 GLY A N 1
ATOM 680 C CA . GLY A 1 83 ? 12.425 7.252 -35.041 1.00 90.56 83 GLY A CA 1
ATOM 681 C C . GLY A 1 83 ? 12.293 5.844 -35.618 1.00 90.56 83 GLY A C 1
ATOM 682 O O . GLY A 1 83 ? 11.836 4.948 -34.901 1.00 90.56 83 GLY A O 1
ATOM 683 N N . LEU A 1 84 ? 12.650 5.649 -36.889 1.00 95.44 84 LEU A N 1
ATOM 684 C CA . LEU A 1 84 ? 12.746 4.332 -37.509 1.00 95.44 84 LEU A CA 1
ATOM 685 C C . LEU A 1 84 ? 14.044 3.656 -37.087 1.00 95.44 84 LEU A C 1
ATOM 687 O O . LEU A 1 84 ? 15.100 4.282 -37.046 1.00 95.44 84 LEU A O 1
ATOM 691 N N . ILE A 1 85 ? 13.961 2.365 -36.788 1.00 96.62 85 ILE A N 1
ATOM 692 C CA . ILE A 1 85 ? 15.106 1.558 -36.380 1.00 96.62 85 ILE A CA 1
ATOM 693 C C . ILE A 1 85 ? 15.982 1.274 -37.602 1.00 96.62 85 ILE A C 1
ATOM 695 O O . ILE A 1 85 ? 15.582 0.538 -38.498 1.00 96.62 85 ILE A O 1
ATOM 699 N N . VAL A 1 86 ? 17.195 1.818 -37.613 1.00 94.62 86 VAL A N 1
ATOM 700 C CA . VAL A 1 86 ? 18.202 1.585 -38.663 1.00 94.62 86 VAL A CA 1
ATOM 701 C C . VAL A 1 86 ? 19.296 0.610 -38.224 1.00 94.62 86 VAL A C 1
ATOM 703 O O . VAL A 1 86 ? 20.032 0.091 -39.058 1.00 94.62 86 VAL A O 1
ATOM 706 N N . GLY A 1 87 ? 19.404 0.328 -36.923 1.00 93.25 87 GLY A N 1
ATOM 707 C CA . GLY A 1 87 ? 20.376 -0.619 -36.383 1.00 93.25 87 GLY A CA 1
ATOM 708 C C . GLY A 1 87 ? 19.971 -1.156 -35.017 1.00 93.25 87 GLY A C 1
ATOM 709 O O . GLY A 1 87 ? 19.305 -0.465 -34.247 1.00 93.25 87 GLY A O 1
ATOM 710 N N . VAL A 1 88 ? 20.372 -2.395 -34.732 1.00 95.88 88 VAL A N 1
ATOM 711 C CA . VAL A 1 88 ? 20.202 -3.058 -33.434 1.00 95.88 88 VAL A CA 1
ATOM 712 C C . VAL A 1 88 ? 21.368 -4.000 -33.163 1.00 95.88 88 VAL A C 1
ATOM 714 O O . VAL A 1 88 ? 21.915 -4.562 -34.115 1.00 95.88 88 VAL A O 1
ATOM 717 N N . ASN A 1 89 ? 21.698 -4.209 -31.888 1.00 95.25 89 ASN A N 1
ATOM 718 C CA . ASN A 1 89 ? 22.622 -5.265 -31.470 1.00 95.25 89 ASN A CA 1
ATOM 719 C C . ASN A 1 89 ? 21.897 -6.581 -31.133 1.00 95.25 89 ASN A C 1
ATOM 721 O O . ASN A 1 89 ? 20.672 -6.626 -30.975 1.00 95.25 89 ASN A O 1
ATOM 725 N N . SER A 1 90 ? 22.664 -7.660 -30.972 1.00 93.88 90 SER A N 1
ATOM 726 C CA . SER A 1 90 ? 22.143 -8.995 -30.665 1.00 93.88 90 SER A CA 1
ATOM 727 C C . SER A 1 90 ? 21.324 -9.047 -29.370 1.00 93.88 90 SER A C 1
ATOM 729 O O . SER A 1 90 ? 20.352 -9.803 -29.281 1.00 93.88 90 SER A O 1
ATOM 731 N N . THR A 1 91 ? 21.663 -8.215 -28.380 1.00 94.69 91 THR A N 1
ATOM 732 C CA . THR A 1 91 ? 20.969 -8.156 -27.088 1.00 94.69 91 THR A CA 1
ATOM 733 C C . THR A 1 91 ? 19.515 -7.717 -27.246 1.00 94.69 91 THR A C 1
ATOM 735 O O . THR A 1 91 ? 18.639 -8.332 -26.642 1.00 94.69 91 THR A O 1
ATOM 738 N N . VAL A 1 92 ? 19.214 -6.748 -28.121 1.00 95.00 92 VAL A N 1
ATOM 739 C CA . VAL A 1 92 ? 17.824 -6.361 -28.444 1.00 95.00 92 VAL A CA 1
ATOM 740 C C . VAL A 1 92 ? 17.030 -7.526 -29.031 1.00 95.00 92 VAL A C 1
ATOM 742 O O . VAL A 1 92 ? 15.893 -7.769 -28.621 1.00 95.00 92 VAL A O 1
ATOM 745 N N . LEU A 1 93 ? 17.625 -8.250 -29.984 1.00 93.19 93 LEU A N 1
ATOM 746 C CA . LEU A 1 93 ? 16.966 -9.365 -30.670 1.00 93.19 93 LEU A CA 1
ATOM 747 C C . LEU A 1 93 ? 16.591 -10.471 -29.679 1.00 93.19 93 LEU A C 1
ATOM 749 O O . LEU A 1 93 ? 15.471 -10.980 -29.710 1.00 93.19 93 LEU A O 1
ATOM 753 N N . LYS A 1 94 ? 17.497 -10.785 -28.743 1.00 91.19 94 LYS A N 1
ATOM 754 C CA . LYS A 1 94 ? 17.250 -11.732 -27.644 1.00 91.19 94 LYS A CA 1
ATOM 755 C C . LYS A 1 94 ? 16.174 -11.215 -26.682 1.00 91.19 94 LYS A C 1
ATOM 757 O O . LYS A 1 94 ? 15.243 -11.955 -26.359 1.00 91.19 94 LYS A O 1
ATOM 762 N N . LEU A 1 95 ? 16.270 -9.948 -26.267 1.00 90.44 95 LEU A N 1
ATOM 763 C CA . LEU A 1 95 ? 15.367 -9.307 -25.303 1.00 90.44 95 LEU A CA 1
ATOM 764 C C . LEU A 1 95 ? 13.906 -9.349 -25.769 1.00 90.44 95 LEU A C 1
ATOM 766 O O . LEU A 1 95 ? 13.029 -9.791 -25.022 1.00 90.44 95 LEU A O 1
ATOM 770 N N . LEU A 1 96 ? 13.671 -8.929 -27.017 1.00 90.19 96 LEU A N 1
ATOM 771 C CA . LEU A 1 96 ? 12.349 -8.894 -27.643 1.00 90.19 96 LEU A CA 1
ATOM 772 C C . LEU A 1 96 ? 11.934 -10.238 -28.251 1.00 90.19 96 LEU A C 1
ATOM 774 O O . LEU A 1 96 ? 10.747 -10.450 -28.487 1.00 90.19 96 LEU A O 1
ATOM 778 N N . SER A 1 97 ? 12.889 -11.148 -28.470 1.00 90.56 97 SER A N 1
ATOM 779 C CA . SER A 1 97 ? 12.687 -12.435 -29.150 1.00 90.56 97 SER A CA 1
ATOM 780 C C . SER A 1 97 ? 12.166 -12.258 -30.585 1.00 90.56 97 SER A C 1
ATOM 782 O O . SER A 1 97 ? 11.208 -12.906 -31.005 1.00 90.56 97 SER A O 1
ATOM 784 N N . ILE A 1 98 ? 12.797 -11.341 -31.328 1.00 91.00 98 ILE A N 1
ATOM 785 C CA . ILE A 1 98 ? 12.434 -10.951 -32.699 1.00 91.00 98 ILE A CA 1
ATOM 786 C C . ILE A 1 98 ? 13.676 -11.030 -33.593 1.00 91.00 98 ILE A C 1
ATOM 788 O O . ILE A 1 98 ? 14.779 -10.693 -33.173 1.00 91.00 98 ILE A O 1
ATOM 792 N N . GLU A 1 99 ? 13.491 -11.462 -34.838 1.00 91.31 99 GLU A N 1
ATOM 793 C CA . GLU A 1 99 ? 14.542 -11.495 -35.861 1.00 91.31 99 GLU A CA 1
ATOM 794 C C . GLU A 1 99 ? 14.852 -10.096 -36.412 1.00 91.31 99 GLU A C 1
ATOM 796 O O . GLU A 1 99 ? 13.965 -9.250 -36.547 1.00 91.31 99 GLU A O 1
ATOM 801 N N . LYS A 1 100 ? 16.109 -9.864 -36.804 1.00 90.31 100 LYS A N 1
ATOM 802 C CA . LYS A 1 100 ? 16.587 -8.554 -37.274 1.00 90.31 100 LYS A CA 1
ATOM 803 C C . LYS A 1 100 ? 15.779 -8.012 -38.461 1.00 90.31 100 LYS A C 1
ATOM 805 O O . LYS A 1 100 ? 15.377 -6.853 -38.451 1.00 90.31 100 LYS A O 1
ATOM 810 N N . ASP A 1 101 ? 15.440 -8.843 -39.437 1.00 90.62 101 ASP A N 1
ATOM 811 C CA . ASP A 1 101 ? 14.723 -8.381 -40.637 1.00 90.62 101 ASP A CA 1
ATOM 812 C C . ASP A 1 101 ? 13.292 -7.904 -40.341 1.00 90.62 101 ASP A C 1
ATOM 814 O O . ASP A 1 101 ? 12.714 -7.123 -41.094 1.00 90.62 101 ASP A O 1
ATOM 818 N N . LYS A 1 102 ? 12.721 -8.328 -39.206 1.00 90.19 102 LYS A N 1
ATOM 819 C CA . LYS A 1 102 ? 11.385 -7.917 -38.756 1.00 90.19 102 LYS A CA 1
ATOM 820 C C . LYS A 1 102 ? 11.401 -6.622 -37.938 1.00 90.19 102 LYS A C 1
ATOM 822 O O . LYS A 1 102 ? 10.334 -6.044 -37.731 1.00 90.19 102 LYS A O 1
ATOM 827 N N . ILE A 1 103 ? 12.575 -6.172 -37.478 1.00 93.81 103 ILE A N 1
ATOM 828 C CA . ILE A 1 103 ? 12.725 -4.990 -36.615 1.00 93.81 103 ILE A CA 1
ATOM 829 C C . ILE A 1 103 ? 13.263 -3.762 -37.355 1.00 93.81 103 ILE A C 1
ATOM 831 O O . ILE A 1 103 ? 12.865 -2.639 -37.046 1.00 93.81 103 ILE A O 1
ATOM 835 N N . ILE A 1 104 ? 14.142 -3.959 -38.340 1.00 96.00 104 ILE A N 1
ATOM 836 C CA . ILE A 1 104 ? 14.711 -2.859 -39.126 1.00 96.00 104 ILE A CA 1
ATOM 837 C C . ILE A 1 104 ? 13.607 -2.139 -39.919 1.00 96.00 104 ILE A C 1
ATOM 839 O O . ILE A 1 104 ? 12.630 -2.741 -40.367 1.00 96.00 104 ILE A O 1
ATOM 843 N N . ASN A 1 105 ? 13.749 -0.820 -40.062 1.00 94.50 105 ASN A N 1
ATOM 844 C CA . ASN A 1 105 ? 12.797 0.107 -40.679 1.00 94.50 105 ASN A CA 1
ATOM 845 C C . ASN A 1 105 ? 11.414 0.148 -40.013 1.00 94.50 105 ASN A C 1
ATOM 847 O O . ASN A 1 105 ? 10.463 0.694 -40.576 1.00 94.50 105 ASN A O 1
ATOM 851 N N . LYS A 1 106 ? 11.276 -0.400 -38.802 1.00 96.00 106 LYS A N 1
ATOM 852 C CA . LYS A 1 106 ? 10.072 -0.230 -37.989 1.00 96.00 106 LYS A CA 1
ATOM 853 C C . LYS A 1 106 ? 10.228 0.954 -37.032 1.00 96.00 106 LYS A C 1
ATOM 855 O O . LYS A 1 106 ? 11.328 1.191 -36.536 1.00 96.00 106 LYS A O 1
ATOM 860 N N . PRO A 1 107 ? 9.151 1.700 -36.736 1.00 95.94 107 PRO A N 1
ATOM 861 C CA . PRO A 1 107 ? 9.177 2.718 -35.689 1.00 95.94 107 PRO A CA 1
ATOM 862 C C . PRO A 1 107 ? 9.386 2.069 -34.318 1.00 95.94 107 PRO A C 1
ATOM 864 O O . PRO A 1 107 ? 8.658 1.136 -33.987 1.00 95.94 107 PRO A O 1
ATOM 867 N N . LEU A 1 108 ? 10.291 2.586 -33.478 1.00 95.88 108 LEU A N 1
ATOM 868 C CA . LEU A 1 108 ? 10.539 1.993 -32.150 1.00 95.88 108 LEU A CA 1
ATOM 869 C C . LEU A 1 108 ? 9.277 1.928 -31.267 1.00 95.88 108 LEU A C 1
ATOM 871 O O . LEU A 1 108 ? 9.095 0.973 -30.517 1.00 95.88 108 LEU A O 1
ATOM 875 N N . GLN A 1 109 ? 8.368 2.898 -31.408 1.00 94.94 109 GLN A N 1
ATOM 876 C CA . GLN A 1 109 ? 7.129 2.991 -30.625 1.00 94.94 109 GLN A CA 1
ATOM 877 C C . GLN A 1 109 ? 6.234 1.742 -30.676 1.00 94.94 109 GLN A C 1
ATOM 879 O O . GLN A 1 109 ? 5.475 1.508 -29.740 1.00 94.94 109 GLN A O 1
ATOM 884 N N . ILE A 1 110 ? 6.315 0.918 -31.730 1.00 94.25 110 ILE A N 1
ATOM 885 C CA . ILE A 1 110 ? 5.472 -0.286 -31.832 1.00 94.25 110 ILE A CA 1
ATOM 886 C C . ILE A 1 110 ? 5.827 -1.320 -30.758 1.00 94.25 110 ILE A C 1
ATOM 888 O O . ILE A 1 110 ? 4.979 -2.122 -30.371 1.00 94.25 110 ILE A O 1
ATOM 892 N N . PHE A 1 111 ? 7.062 -1.266 -30.253 1.00 94.62 111 PHE A N 1
ATOM 893 C CA . PHE A 1 111 ? 7.575 -2.131 -29.198 1.00 94.62 111 PHE A CA 1
ATOM 894 C C . PHE A 1 111 ? 7.383 -1.535 -27.801 1.00 94.62 111 PHE A C 1
ATOM 896 O O . PHE A 1 111 ? 7.788 -2.162 -26.833 1.00 94.62 111 PHE A O 1
ATOM 903 N N . ILE A 1 112 ? 6.764 -0.358 -27.665 1.00 95.88 112 ILE A N 1
ATOM 904 C CA . ILE A 1 112 ? 6.551 0.331 -26.383 1.00 95.88 112 ILE A CA 1
ATOM 905 C C . ILE A 1 112 ? 5.090 0.159 -25.944 1.00 95.88 112 ILE A C 1
ATOM 907 O O . ILE A 1 112 ? 4.175 0.132 -26.774 1.00 95.88 112 ILE A O 1
ATOM 911 N N . ALA A 1 113 ? 4.857 0.005 -24.639 1.00 95.12 113 ALA A N 1
ATOM 912 C CA . ALA A 1 113 ? 3.522 0.014 -24.045 1.00 95.12 113 ALA A CA 1
ATOM 913 C C . ALA A 1 113 ? 2.802 1.336 -24.344 1.00 95.12 113 ALA A C 1
ATOM 915 O O . ALA A 1 113 ? 3.427 2.391 -24.343 1.00 95.12 113 ALA A O 1
ATOM 916 N N . ASN A 1 114 ? 1.491 1.288 -24.596 1.00 92.62 114 ASN A N 1
ATOM 917 C CA . ASN A 1 114 ? 0.747 2.460 -25.076 1.00 92.62 114 ASN A CA 1
ATOM 918 C C . ASN A 1 114 ? 0.856 3.661 -24.121 1.00 92.62 114 ASN A C 1
ATOM 920 O O . ASN A 1 114 ? 1.076 4.778 -24.584 1.00 92.62 114 ASN A O 1
ATOM 924 N N . ASP A 1 115 ? 0.794 3.410 -22.813 1.00 94.19 115 ASP A N 1
ATOM 925 C CA . ASP A 1 115 ? 0.869 4.443 -21.772 1.00 94.19 115 ASP A CA 1
ATOM 926 C C . ASP A 1 115 ? 2.246 5.133 -21.716 1.00 94.19 115 ASP A C 1
ATOM 928 O O . ASP A 1 115 ? 2.353 6.292 -21.321 1.00 94.19 115 ASP A O 1
ATOM 932 N N . ASP A 1 116 ? 3.300 4.454 -22.183 1.00 95.62 116 ASP A N 1
ATOM 933 C CA . ASP A 1 116 ? 4.686 4.926 -22.102 1.00 95.62 116 ASP A CA 1
ATOM 934 C C . ASP A 1 116 ? 5.185 5.576 -23.410 1.00 95.62 116 ASP A C 1
ATOM 936 O O . ASP A 1 116 ? 6.289 6.129 -23.460 1.00 95.62 116 ASP A O 1
ATOM 940 N N . ILE A 1 117 ? 4.381 5.560 -24.484 1.00 93.75 117 ILE A N 1
ATOM 941 C CA . ILE A 1 117 ? 4.744 6.160 -25.783 1.00 93.75 117 ILE A CA 1
ATOM 942 C C . ILE A 1 117 ? 5.029 7.662 -25.632 1.00 93.75 117 ILE A C 1
ATOM 944 O O . ILE A 1 117 ? 6.004 8.173 -26.189 1.00 93.75 117 ILE A O 1
ATOM 948 N N . VAL A 1 118 ? 4.212 8.371 -24.845 1.00 94.31 118 VAL A N 1
ATOM 949 C CA . VAL A 1 118 ? 4.378 9.813 -24.591 1.00 94.31 118 VAL A CA 1
ATOM 950 C C . VAL A 1 118 ? 5.708 10.095 -23.889 1.00 94.31 118 VAL A C 1
ATOM 952 O O . VAL A 1 118 ? 6.429 11.019 -24.274 1.00 94.31 118 VAL A O 1
ATOM 955 N N . VAL A 1 119 ? 6.069 9.266 -22.904 1.00 95.19 119 VAL A N 1
ATOM 956 C CA . VAL A 1 119 ? 7.338 9.376 -22.172 1.00 95.19 119 VAL A CA 1
ATOM 957 C C . VAL A 1 119 ? 8.515 9.209 -23.131 1.00 95.19 119 VAL A C 1
ATOM 959 O O . VAL A 1 119 ? 9.420 10.045 -23.143 1.00 95.19 119 VAL A O 1
ATOM 962 N N . PHE A 1 120 ? 8.479 8.193 -23.997 1.00 95.88 120 PHE A N 1
ATOM 963 C CA . PHE A 1 120 ? 9.512 7.988 -25.012 1.00 95.88 120 PHE A CA 1
ATOM 964 C C . PHE A 1 120 ? 9.661 9.194 -25.951 1.00 95.88 120 PHE A C 1
ATOM 966 O O . PHE A 1 120 ? 10.779 9.666 -26.174 1.00 95.88 120 PHE A O 1
ATOM 973 N N . TYR A 1 121 ? 8.556 9.737 -26.470 1.00 93.81 121 TYR A N 1
ATOM 974 C CA . TYR A 1 121 ? 8.605 10.908 -27.347 1.00 93.81 121 TYR A CA 1
ATOM 975 C C . TYR A 1 121 ? 9.195 12.138 -26.655 1.00 93.81 121 TYR A C 1
ATOM 977 O O . TYR A 1 121 ? 10.001 12.847 -27.265 1.00 93.81 121 TYR A O 1
ATOM 985 N N . MET A 1 122 ? 8.855 12.363 -25.383 1.00 94.25 122 MET A N 1
ATOM 986 C CA . MET A 1 122 ? 9.437 13.438 -24.582 1.00 94.25 122 MET A CA 1
ATOM 987 C C . MET A 1 122 ? 10.957 13.265 -24.433 1.00 94.25 122 MET A C 1
ATOM 989 O O . MET A 1 122 ? 11.702 14.214 -24.687 1.00 94.25 122 MET A O 1
ATOM 993 N N . LEU A 1 123 ? 11.425 12.070 -24.051 1.00 94.31 123 LEU A N 1
ATOM 994 C CA . LEU A 1 123 ? 12.856 11.773 -23.887 1.00 94.31 123 LEU A CA 1
ATOM 995 C C . LEU A 1 123 ? 13.616 11.956 -25.202 1.00 94.31 123 LEU A C 1
ATOM 997 O O . LEU A 1 123 ? 14.660 12.607 -25.236 1.00 94.31 123 LEU A O 1
ATOM 1001 N N . ARG A 1 124 ? 13.054 11.447 -26.302 1.00 92.69 124 ARG A N 1
ATOM 1002 C CA . ARG A 1 124 ? 13.616 11.584 -27.647 1.00 92.69 124 ARG A CA 1
ATOM 1003 C C . ARG A 1 124 ? 13.721 13.049 -28.065 1.00 92.69 124 ARG A C 1
ATOM 1005 O O . ARG A 1 124 ? 14.779 13.480 -28.512 1.00 92.69 124 ARG A O 1
ATOM 1012 N N . SER A 1 125 ? 12.645 13.821 -27.905 1.00 91.00 125 SER A N 1
ATOM 1013 C CA . SER A 1 125 ? 12.620 15.243 -28.266 1.00 91.00 125 SER A CA 1
ATOM 1014 C C . SER A 1 125 ? 13.657 16.037 -27.477 1.00 91.00 125 SER A C 1
ATOM 1016 O O . SER A 1 125 ? 14.401 16.825 -28.061 1.00 91.00 125 SER A O 1
ATOM 1018 N N . LYS A 1 126 ? 13.746 15.801 -26.161 1.00 91.31 126 LYS A N 1
ATOM 1019 C CA . LYS A 1 126 ? 14.747 16.445 -25.306 1.00 91.31 126 LYS A CA 1
ATOM 1020 C C . LYS A 1 126 ? 16.159 16.101 -25.767 1.00 91.31 126 LYS A C 1
ATOM 1022 O O . LYS A 1 126 ? 16.917 17.028 -26.027 1.00 91.31 126 LYS A O 1
ATOM 1027 N N . ALA A 1 127 ? 16.464 14.819 -25.985 1.00 90.56 127 ALA A N 1
ATOM 1028 C CA . ALA A 1 127 ? 17.778 14.369 -26.452 1.00 90.56 127 ALA A CA 1
ATOM 1029 C C . ALA A 1 127 ? 18.196 15.041 -27.773 1.00 90.56 127 ALA A C 1
ATOM 1031 O O . ALA A 1 127 ? 19.349 15.441 -27.927 1.00 90.56 127 ALA A O 1
ATOM 1032 N N . ILE A 1 128 ? 17.251 15.223 -28.707 1.00 88.44 128 ILE A N 1
ATOM 1033 C CA . ILE A 1 128 ? 17.495 15.931 -29.973 1.00 88.44 128 ILE A CA 1
ATOM 1034 C C . ILE A 1 128 ? 17.834 17.409 -29.728 1.00 88.44 128 ILE A C 1
ATOM 1036 O O . ILE A 1 128 ? 18.767 17.925 -30.350 1.00 88.44 128 ILE A O 1
ATOM 1040 N N . SER A 1 129 ? 17.084 18.084 -28.848 1.00 87.56 129 SER A N 1
ATOM 1041 C CA . SER A 1 129 ? 17.215 19.527 -28.600 1.00 87.56 129 SER A CA 1
ATOM 1042 C C . SER A 1 129 ? 18.392 19.916 -27.702 1.00 87.56 129 SER A C 1
ATOM 1044 O O . SER A 1 129 ? 19.020 20.940 -27.947 1.00 87.56 129 SER A O 1
ATOM 1046 N N . SER A 1 130 ? 18.699 19.122 -26.672 1.00 80.69 130 SER A N 1
ATOM 1047 C CA . SER A 1 130 ? 19.669 19.477 -25.629 1.00 80.69 130 SER A CA 1
ATOM 1048 C C . SER A 1 130 ? 21.060 18.902 -25.871 1.00 80.69 130 SER A C 1
ATOM 1050 O O . SER A 1 130 ? 21.998 19.294 -25.186 1.00 80.69 130 SER A O 1
ATOM 1052 N N . ASN A 1 131 ? 21.198 17.958 -26.811 1.00 74.56 131 ASN A N 1
ATOM 1053 C CA . ASN A 1 131 ? 22.421 17.184 -27.045 1.00 74.56 131 ASN A CA 1
ATOM 1054 C C . ASN A 1 131 ? 22.969 16.491 -25.777 1.00 74.56 131 ASN A C 1
ATOM 1056 O O . ASN A 1 131 ? 24.158 16.197 -25.681 1.00 74.56 131 ASN A O 1
ATOM 1060 N N . THR A 1 132 ? 22.102 16.242 -24.792 1.00 83.25 132 THR A N 1
ATOM 1061 C CA . THR A 1 132 ? 22.425 15.535 -23.549 1.00 83.25 132 THR A CA 1
ATOM 1062 C C . THR A 1 132 ? 21.646 14.233 -23.471 1.00 83.25 132 THR A C 1
ATOM 1064 O O . THR A 1 132 ? 20.493 14.159 -23.905 1.00 83.25 132 THR A O 1
ATOM 1067 N N . THR A 1 133 ? 22.260 13.208 -22.883 1.00 90.44 133 THR A N 1
ATOM 1068 C CA . THR A 1 133 ? 21.614 11.912 -22.664 1.00 90.44 133 THR A CA 1
ATOM 1069 C C . THR A 1 133 ? 20.394 12.067 -21.762 1.00 90.44 133 THR A C 1
ATOM 1071 O O . THR A 1 133 ? 20.493 12.593 -20.655 1.00 90.44 133 THR A O 1
ATOM 1074 N N . GLN A 1 134 ? 19.244 11.596 -22.237 1.00 95.00 134 GLN A N 1
ATOM 1075 C CA . GLN A 1 134 ? 17.992 11.575 -21.485 1.00 95.00 134 GLN A CA 1
ATOM 1076 C C . GLN A 1 134 ? 17.708 10.161 -21.008 1.00 95.00 134 GLN A C 1
ATOM 1078 O O . GLN A 1 134 ? 17.771 9.228 -21.804 1.00 95.00 134 GLN A O 1
ATOM 1083 N N . VAL A 1 135 ? 17.363 10.012 -19.735 1.00 94.88 135 VAL A N 1
ATOM 1084 C CA . VAL A 1 135 ? 17.107 8.713 -19.106 1.00 94.88 135 VAL A CA 1
ATOM 1085 C C . VAL A 1 135 ? 15.642 8.624 -18.703 1.00 94.88 135 VAL A C 1
ATOM 1087 O O . VAL A 1 135 ? 15.076 9.600 -18.209 1.00 94.88 135 VAL A O 1
ATOM 1090 N N . GLY A 1 136 ? 15.028 7.459 -18.885 1.00 93.88 136 GLY A N 1
ATOM 1091 C CA . GLY A 1 136 ? 13.695 7.190 -18.358 1.00 93.88 136 GLY A CA 1
ATOM 1092 C C . GLY A 1 136 ? 13.373 5.708 -18.269 1.00 93.88 136 GLY A C 1
ATOM 1093 O O . GLY A 1 136 ? 14.074 4.867 -18.823 1.00 93.88 136 GLY A O 1
ATOM 1094 N N . GLU A 1 137 ? 12.306 5.393 -17.547 1.00 95.38 137 GLU A N 1
ATOM 1095 C CA . GLU A 1 137 ? 11.806 4.033 -17.350 1.00 95.38 137 GLU A CA 1
ATOM 1096 C C . GLU A 1 137 ? 10.509 3.878 -18.157 1.00 95.38 137 GLU A C 1
ATOM 1098 O O . GLU A 1 137 ? 9.614 4.714 -18.050 1.00 95.38 137 GLU A O 1
ATOM 1103 N N . ILE A 1 138 ? 10.424 2.840 -18.990 1.00 95.75 138 ILE A N 1
ATOM 1104 C CA . ILE A 1 138 ? 9.252 2.526 -19.823 1.00 95.75 138 ILE A CA 1
ATOM 1105 C C . ILE A 1 138 ? 9.053 1.012 -19.894 1.00 95.75 138 ILE A C 1
ATOM 1107 O O . ILE A 1 138 ? 9.929 0.236 -19.513 1.00 95.75 138 ILE A O 1
ATOM 1111 N N . LYS A 1 139 ? 7.915 0.558 -20.413 1.00 95.94 139 LYS A N 1
ATOM 1112 C CA . LYS A 1 139 ? 7.651 -0.863 -20.649 1.00 95.94 139 LYS A CA 1
ATOM 1113 C C . LYS A 1 139 ? 7.712 -1.184 -22.132 1.00 95.94 139 LYS A C 1
ATOM 1115 O O . LYS A 1 139 ? 7.071 -0.535 -22.960 1.00 95.94 139 LYS A O 1
ATOM 1120 N N . PHE A 1 140 ? 8.446 -2.234 -22.466 1.00 95.56 140 PHE A N 1
ATOM 1121 C CA . PHE A 1 140 ? 8.452 -2.828 -23.793 1.00 95.56 140 PHE A CA 1
ATOM 1122 C C . PHE A 1 140 ? 7.412 -3.941 -23.907 1.00 95.56 140 PHE A C 1
ATOM 1124 O O . PHE A 1 140 ? 7.164 -4.686 -22.963 1.00 95.56 140 PHE A O 1
ATOM 1131 N N . LYS A 1 141 ? 6.811 -4.066 -25.087 1.00 93.00 141 LYS A N 1
ATOM 1132 C CA . LYS A 1 141 ? 5.928 -5.167 -25.465 1.00 93.00 141 LYS A CA 1
ATOM 1133 C C . LYS A 1 141 ? 6.787 -6.358 -25.883 1.00 93.00 141 LYS A C 1
ATOM 1135 O O . LYS A 1 141 ? 7.522 -6.281 -26.866 1.00 93.00 141 LYS A O 1
ATOM 1140 N N . LYS A 1 142 ? 6.668 -7.463 -25.153 1.00 86.62 142 LYS A N 1
ATOM 1141 C CA . LYS A 1 142 ? 7.237 -8.770 -25.493 1.00 86.62 142 LYS A CA 1
ATOM 1142 C C . LYS A 1 142 ? 6.101 -9.747 -25.811 1.00 86.62 142 LYS A C 1
ATOM 1144 O O . LYS A 1 142 ? 4.950 -9.501 -25.459 1.00 86.62 142 LYS A O 1
ATOM 1149 N N . LYS A 1 143 ? 6.420 -10.869 -26.465 1.00 79.38 143 LYS A N 1
ATOM 1150 C CA . LYS A 1 143 ? 5.458 -11.939 -26.785 1.00 79.38 143 LYS A CA 1
ATOM 1151 C C . LYS A 1 143 ? 4.628 -12.389 -25.570 1.00 79.38 143 LYS A C 1
ATOM 1153 O O . LYS A 1 143 ? 3.429 -12.595 -25.711 1.00 79.38 143 LYS A O 1
ATOM 1158 N N . ASP A 1 144 ? 5.259 -12.466 -24.397 1.00 81.50 144 ASP A N 1
ATOM 1159 C CA . ASP A 1 144 ? 4.664 -13.016 -23.170 1.00 81.50 144 ASP A CA 1
ATOM 1160 C C . ASP A 1 144 ? 4.252 -11.939 -22.143 1.00 81.50 144 ASP A C 1
ATOM 1162 O O . ASP A 1 144 ? 4.034 -12.247 -20.973 1.00 81.50 144 ASP A O 1
ATOM 1166 N N . GLY A 1 145 ? 4.159 -10.664 -22.548 1.00 87.88 145 GLY A N 1
ATOM 1167 C CA . GLY A 1 145 ? 3.702 -9.576 -21.677 1.00 87.88 145 GLY A CA 1
ATOM 1168 C C . GLY A 1 145 ? 4.513 -8.287 -21.801 1.00 87.88 145 GLY A C 1
ATOM 1169 O O . GLY A 1 145 ? 5.088 -7.981 -22.845 1.00 87.88 145 GLY A O 1
ATOM 1170 N N . LEU A 1 146 ? 4.538 -7.503 -20.723 1.00 93.12 146 LEU A N 1
ATOM 1171 C CA . LEU A 1 146 ? 5.279 -6.245 -20.653 1.00 93.12 146 LEU A CA 1
ATOM 1172 C C . LEU A 1 146 ? 6.602 -6.438 -19.912 1.00 93.12 146 LEU A C 1
ATOM 1174 O O . LEU A 1 146 ? 6.631 -7.022 -18.831 1.00 93.12 146 LEU A O 1
ATOM 1178 N N . LEU A 1 147 ? 7.680 -5.906 -20.480 1.00 93.19 147 LEU A N 1
ATOM 1179 C CA . LEU A 1 147 ? 9.018 -5.927 -19.905 1.00 93.19 147 LEU A CA 1
ATOM 1180 C C . LEU A 1 147 ? 9.407 -4.516 -19.451 1.00 93.19 147 LEU A C 1
ATOM 1182 O O . LEU A 1 147 ? 9.524 -3.632 -20.302 1.00 93.19 147 LEU A O 1
ATOM 1186 N N . PRO A 1 148 ? 9.626 -4.271 -18.153 1.00 93.75 148 PRO A N 1
ATOM 1187 C CA . PRO A 1 148 ? 10.122 -2.982 -17.704 1.00 93.75 148 PRO A CA 1
ATOM 1188 C C . PRO A 1 148 ? 11.589 -2.790 -18.109 1.00 93.75 148 PRO A C 1
ATOM 1190 O O . PRO A 1 148 ? 12.455 -3.607 -17.800 1.00 93.75 148 PRO A O 1
ATOM 1193 N N . VAL A 1 149 ? 11.872 -1.681 -18.786 1.00 95.19 149 VAL A N 1
ATOM 1194 C CA . VAL A 1 149 ? 13.212 -1.314 -19.244 1.00 95.19 149 VAL A CA 1
ATOM 1195 C C . VAL A 1 149 ? 13.558 0.122 -18.856 1.00 95.19 149 VAL A C 1
ATOM 1197 O O . VAL A 1 149 ? 12.714 1.018 -18.887 1.00 95.19 149 VAL A O 1
ATOM 1200 N N . GLN A 1 150 ? 14.821 0.354 -18.514 1.00 96.38 150 GLN A N 1
ATOM 1201 C CA . GLN A 1 150 ? 15.376 1.700 -18.472 1.00 96.38 150 GLN A CA 1
ATOM 1202 C C . GLN A 1 150 ? 15.975 2.007 -19.840 1.00 96.38 150 GLN A C 1
ATOM 1204 O O . GLN A 1 150 ? 16.731 1.198 -20.385 1.00 96.38 150 GLN A O 1
ATOM 1209 N N . ILE A 1 151 ? 15.634 3.168 -20.393 1.00 96.62 151 ILE A N 1
ATOM 1210 C CA . ILE A 1 151 ? 16.164 3.637 -21.665 1.00 96.62 151 ILE A CA 1
ATOM 1211 C C . ILE A 1 151 ? 17.004 4.895 -21.497 1.00 96.62 151 ILE A C 1
ATOM 1213 O O . ILE A 1 151 ? 16.624 5.809 -20.764 1.00 96.62 151 ILE A O 1
ATOM 1217 N N . ASN A 1 152 ? 18.101 4.967 -22.250 1.00 95.94 152 ASN A N 1
ATOM 1218 C CA . ASN A 1 152 ? 18.872 6.194 -22.416 1.00 95.94 152 ASN A CA 1
ATOM 1219 C C . ASN A 1 152 ? 18.810 6.613 -23.879 1.00 95.94 152 ASN A C 1
ATOM 1221 O O . ASN A 1 152 ? 19.221 5.852 -24.750 1.00 95.94 152 ASN A O 1
ATOM 1225 N N . CYS A 1 153 ? 18.311 7.815 -24.146 1.00 95.31 153 CYS A N 1
ATOM 1226 C CA . CYS A 1 153 ? 18.253 8.409 -25.475 1.00 95.31 153 CYS A CA 1
ATOM 1227 C C . CYS A 1 153 ? 19.369 9.440 -25.620 1.00 95.31 153 CYS A C 1
ATOM 1229 O O . CYS A 1 153 ? 19.419 10.406 -24.857 1.00 95.31 153 CYS A O 1
ATOM 1231 N N . MET A 1 154 ? 20.228 9.272 -26.620 1.00 92.88 154 MET A N 1
ATOM 1232 C CA . MET A 1 154 ? 21.277 10.236 -26.946 1.00 92.88 154 MET A CA 1
ATOM 1233 C C . MET A 1 154 ? 21.320 10.511 -28.445 1.00 92.88 154 MET A C 1
ATOM 1235 O O . MET A 1 154 ? 21.141 9.605 -29.262 1.00 92.88 154 MET A O 1
ATOM 1239 N N . ARG A 1 155 ? 21.566 11.769 -28.813 1.00 91.06 155 ARG A N 1
ATOM 1240 C CA . ARG A 1 155 ? 21.832 12.141 -30.202 1.00 91.06 155 ARG A CA 1
ATOM 1241 C C . ARG A 1 155 ? 23.265 11.748 -30.559 1.00 91.06 155 ARG A C 1
ATOM 1243 O O . ARG A 1 155 ? 24.176 11.941 -29.760 1.00 91.06 155 ARG A O 1
ATOM 1250 N N . ILE A 1 156 ? 23.447 11.193 -31.751 1.00 87.69 156 ILE A N 1
ATOM 1251 C CA . ILE A 1 156 ? 24.753 10.948 -32.360 1.00 87.69 156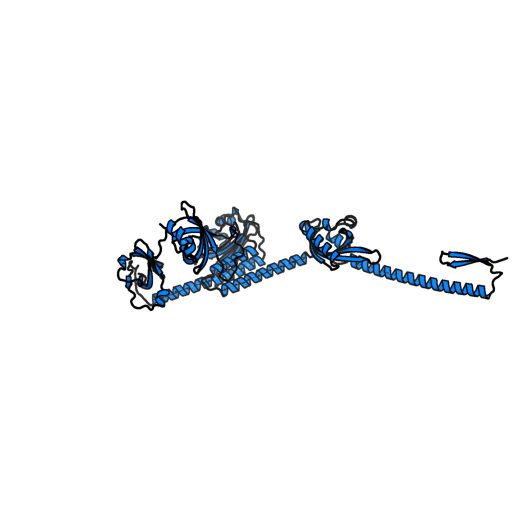 ILE A CA 1
ATOM 1252 C C . ILE A 1 156 ? 24.811 11.770 -33.642 1.00 87.69 156 ILE A C 1
ATOM 1254 O O . ILE A 1 156 ? 23.974 11.593 -34.530 1.00 87.69 156 ILE A O 1
ATOM 1258 N N . ASP A 1 157 ? 25.811 12.639 -33.731 1.00 83.75 157 ASP A N 1
ATOM 1259 C CA . ASP A 1 157 ? 26.093 13.430 -34.922 1.00 83.75 157 ASP A CA 1
ATOM 1260 C C . ASP A 1 157 ? 27.253 12.762 -35.683 1.00 83.75 157 ASP A C 1
ATOM 1262 O O . ASP A 1 157 ? 28.368 12.678 -35.166 1.00 83.75 157 ASP A O 1
ATOM 1266 N N . ASP A 1 158 ? 26.992 12.247 -36.888 1.00 70.44 158 ASP A N 1
ATOM 1267 C CA . ASP A 1 158 ? 28.038 11.708 -37.765 1.00 70.44 158 ASP A CA 1
ATOM 1268 C C . ASP A 1 158 ? 28.656 12.842 -38.596 1.00 70.44 158 ASP A C 1
ATOM 1270 O O . ASP A 1 158 ? 27.987 13.468 -39.424 1.00 70.44 158 ASP A O 1
ATOM 1274 N N . SER A 1 159 ? 29.938 13.129 -38.355 1.00 60.19 159 SER A N 1
ATOM 1275 C CA . SER A 1 159 ? 30.644 14.273 -38.938 1.00 60.19 159 SER A CA 1
ATOM 1276 C C . SER A 1 159 ? 30.993 14.111 -40.420 1.00 60.19 159 SER A C 1
ATOM 1278 O O . SER A 1 159 ? 31.319 15.112 -41.056 1.00 60.19 159 SER A O 1
ATOM 1280 N N . LYS A 1 160 ? 30.922 12.895 -40.987 1.00 60.16 160 LYS A N 1
ATOM 1281 C CA . LYS A 1 160 ? 31.267 12.655 -42.401 1.00 60.16 160 LYS A CA 1
ATOM 1282 C C . LYS A 1 160 ? 30.076 12.766 -43.356 1.00 60.16 160 LYS A C 1
ATOM 1284 O O . LYS A 1 160 ? 30.239 13.351 -44.420 1.00 60.16 160 LYS A O 1
ATOM 1289 N N . ASP A 1 161 ? 28.900 12.279 -42.957 1.00 56.12 161 ASP A N 1
ATOM 1290 C CA . ASP A 1 161 ? 27.700 12.238 -43.817 1.00 56.12 161 ASP A CA 1
ATOM 1291 C C . ASP A 1 161 ? 26.602 13.241 -43.412 1.00 56.12 161 ASP A C 1
ATOM 1293 O O . ASP A 1 161 ? 25.521 13.261 -43.999 1.00 56.12 161 ASP A O 1
ATOM 1297 N N . ASN A 1 162 ? 26.843 14.078 -42.392 1.00 61.91 162 ASN A N 1
ATOM 1298 C CA . ASN A 1 162 ? 25.852 15.005 -41.819 1.00 61.91 162 ASN A CA 1
ATOM 1299 C C . ASN A 1 162 ? 24.561 14.295 -41.336 1.00 61.91 162 ASN A C 1
ATOM 1301 O O . ASN A 1 162 ? 23.500 14.908 -41.178 1.00 61.91 162 ASN A O 1
ATOM 1305 N N . LEU A 1 163 ? 24.647 12.979 -41.112 1.00 64.44 163 LEU A N 1
ATOM 1306 C CA . LEU A 1 163 ? 23.547 12.129 -40.681 1.00 64.44 163 LEU A CA 1
ATOM 1307 C C . LEU A 1 163 ? 23.401 12.218 -39.163 1.00 64.44 163 LEU A C 1
ATOM 1309 O O . LEU A 1 163 ? 24.263 11.781 -38.401 1.00 64.44 163 LEU A O 1
ATOM 1313 N N . LYS A 1 164 ? 22.263 12.756 -38.726 1.00 82.94 164 LYS A N 1
ATOM 1314 C CA . LYS A 1 164 ? 21.873 12.781 -37.316 1.00 82.94 164 LYS A CA 1
ATOM 1315 C C . LYS A 1 164 ? 21.128 11.495 -36.988 1.00 82.94 164 LYS A C 1
ATOM 1317 O O . LYS A 1 164 ? 20.150 11.150 -37.652 1.00 82.94 164 LYS A O 1
ATOM 1322 N N . LYS A 1 165 ? 21.603 10.778 -35.977 1.00 90.75 165 LYS A N 1
ATOM 1323 C CA . LYS A 1 165 ? 20.997 9.539 -35.484 1.00 90.75 165 LYS A CA 1
ATOM 1324 C C . LYS A 1 165 ? 20.682 9.673 -34.004 1.00 90.75 165 LYS A C 1
ATOM 1326 O O . LYS A 1 165 ? 21.186 10.556 -33.311 1.00 90.75 165 LYS A O 1
ATOM 1331 N N . ILE A 1 166 ? 19.845 8.775 -33.510 1.00 92.19 166 ILE A N 1
ATOM 1332 C CA . ILE A 1 166 ? 19.520 8.682 -32.090 1.00 92.19 166 ILE A CA 1
ATOM 1333 C C . ILE A 1 166 ? 19.886 7.280 -31.636 1.00 92.19 166 ILE A C 1
ATOM 1335 O O . ILE A 1 166 ? 19.388 6.301 -32.187 1.00 92.19 166 ILE A O 1
ATOM 1339 N N . MET A 1 167 ? 20.754 7.170 -30.640 1.00 93.19 167 MET A N 1
ATOM 1340 C CA . MET A 1 167 ? 21.019 5.897 -29.987 1.00 93.19 167 MET A CA 1
ATOM 1341 C C . MET A 1 167 ? 20.138 5.773 -28.756 1.00 93.19 167 MET A C 1
ATOM 1343 O O . MET A 1 167 ? 20.091 6.675 -27.919 1.00 93.19 167 MET A O 1
ATOM 1347 N N . VAL A 1 168 ? 19.432 4.651 -28.673 1.00 96.56 168 VAL A N 1
ATOM 1348 C CA . VAL A 1 168 ? 18.618 4.282 -27.522 1.00 96.56 168 VAL A CA 1
ATOM 1349 C C . VAL A 1 168 ? 19.215 3.025 -26.914 1.00 96.56 168 VAL A C 1
ATOM 1351 O O . VAL A 1 168 ? 19.133 1.952 -27.512 1.00 96.56 168 VAL A O 1
ATOM 1354 N N . THR A 1 169 ? 19.839 3.146 -25.744 1.00 95.81 169 THR A N 1
ATOM 1355 C CA . THR A 1 169 ? 20.263 1.969 -24.974 1.00 95.81 169 THR A CA 1
ATOM 1356 C C . THR A 1 169 ? 19.122 1.510 -24.088 1.00 95.81 169 THR A C 1
ATOM 1358 O O . THR A 1 169 ? 18.412 2.346 -23.538 1.00 95.81 169 THR A O 1
ATOM 1361 N N . VAL A 1 170 ? 18.962 0.204 -23.930 1.00 96.12 170 VAL A N 1
ATOM 1362 C CA . VAL A 1 170 ? 17.854 -0.432 -23.222 1.00 96.12 170 VAL A CA 1
ATOM 1363 C C . VAL A 1 170 ? 18.422 -1.446 -22.245 1.00 96.12 170 VAL A C 1
ATOM 1365 O O . VAL A 1 170 ? 19.123 -2.378 -22.640 1.00 96.12 170 VAL A O 1
ATOM 1368 N N . PHE A 1 171 ? 18.105 -1.271 -20.971 1.00 93.88 171 PHE A N 1
ATOM 1369 C CA . PHE A 1 171 ? 18.512 -2.168 -19.901 1.00 93.88 171 PHE A CA 1
ATOM 1370 C C . PHE A 1 171 ? 17.272 -2.790 -19.263 1.00 93.88 171 PHE A C 1
ATOM 1372 O O . PHE A 1 171 ? 16.381 -2.071 -18.807 1.00 93.88 171 PHE A O 1
ATOM 1379 N N . ASP A 1 172 ? 17.210 -4.122 -19.245 1.00 92.12 172 ASP A N 1
ATOM 1380 C CA . ASP A 1 172 ? 16.219 -4.840 -18.445 1.00 92.12 172 ASP A CA 1
ATOM 1381 C C . ASP A 1 172 ? 16.511 -4.573 -16.971 1.00 92.12 172 ASP A C 1
ATOM 1383 O O . ASP A 1 172 ? 17.536 -4.999 -16.440 1.00 92.12 172 ASP A O 1
ATOM 1387 N N . PHE A 1 173 ? 15.611 -3.845 -16.319 1.00 91.69 173 PHE A N 1
ATOM 1388 C CA . PHE A 1 173 ? 15.754 -3.503 -14.910 1.00 91.69 173 PHE A CA 1
ATOM 1389 C C . PHE A 1 173 ? 14.733 -4.236 -14.041 1.00 91.69 173 PHE A C 1
ATOM 1391 O O . PHE A 1 173 ? 14.481 -3.814 -12.917 1.00 91.69 173 PHE A O 1
ATOM 1398 N N . THR A 1 174 ? 14.161 -5.346 -14.519 1.00 89.69 174 THR A N 1
ATOM 1399 C CA . THR A 1 174 ? 13.150 -6.122 -13.784 1.00 89.69 174 THR A CA 1
ATOM 1400 C C . THR A 1 174 ? 13.646 -6.512 -12.390 1.00 89.69 174 THR A C 1
ATOM 1402 O O . THR A 1 174 ? 12.962 -6.255 -11.400 1.00 89.69 174 THR A O 1
ATOM 1405 N N . GLU A 1 175 ? 14.855 -7.068 -12.278 1.00 88.88 175 GLU A N 1
ATOM 1406 C CA . GLU A 1 175 ? 15.428 -7.455 -10.980 1.00 88.88 175 GLU A CA 1
ATOM 1407 C C . GLU A 1 175 ? 15.705 -6.241 -10.081 1.00 88.88 175 GLU A C 1
ATOM 1409 O O . GLU A 1 175 ? 15.444 -6.280 -8.879 1.00 88.88 175 GLU A O 1
ATOM 1414 N N . VAL A 1 176 ? 16.134 -5.118 -10.665 1.00 88.62 176 VAL A N 1
ATOM 1415 C CA . VAL A 1 176 ? 16.334 -3.857 -9.933 1.00 88.62 176 VAL A CA 1
ATOM 1416 C C . VAL A 1 176 ? 15.001 -3.299 -9.431 1.00 88.62 176 VAL A C 1
ATOM 1418 O O . VAL A 1 176 ? 14.919 -2.845 -8.293 1.00 88.62 176 VAL A O 1
ATOM 1421 N N . MET A 1 177 ? 13.942 -3.352 -10.242 1.00 85.12 177 MET A N 1
ATOM 1422 C CA . MET A 1 177 ? 12.596 -2.936 -9.855 1.00 85.12 177 MET A CA 1
ATOM 1423 C C . MET A 1 177 ? 12.066 -3.811 -8.718 1.00 85.12 177 MET A C 1
ATOM 1425 O O . MET A 1 177 ? 11.578 -3.272 -7.727 1.00 85.12 177 MET A O 1
ATOM 1429 N N . LYS A 1 178 ? 12.204 -5.141 -8.818 1.00 83.38 178 LYS A N 1
ATOM 1430 C CA . LYS A 1 178 ? 11.818 -6.075 -7.748 1.00 83.38 178 LYS A CA 1
ATOM 1431 C C . LYS A 1 178 ? 12.563 -5.770 -6.450 1.00 83.38 178 LYS A C 1
ATOM 1433 O O . LYS A 1 178 ? 11.928 -5.665 -5.403 1.00 83.38 178 LYS A O 1
ATOM 1438 N N . ALA A 1 179 ? 13.879 -5.560 -6.519 1.00 85.56 179 ALA A N 1
ATOM 1439 C CA . ALA A 1 179 ? 14.685 -5.187 -5.360 1.00 85.56 179 ALA A CA 1
ATOM 1440 C C . ALA A 1 179 ? 14.262 -3.827 -4.774 1.00 85.56 179 ALA A C 1
ATOM 1442 O O . ALA A 1 179 ? 14.119 -3.705 -3.561 1.00 85.56 179 ALA A O 1
ATOM 1443 N N . ARG A 1 180 ? 13.995 -2.818 -5.617 1.00 85.94 180 ARG A N 1
ATOM 1444 C CA . ARG A 1 180 ? 13.530 -1.484 -5.192 1.00 85.94 180 ARG A CA 1
ATOM 1445 C C . ARG A 1 180 ? 12.180 -1.562 -4.480 1.00 85.94 180 ARG A C 1
ATOM 1447 O O . ARG A 1 180 ? 12.025 -0.959 -3.422 1.00 85.94 180 ARG A O 1
ATOM 1454 N N . VAL A 1 181 ? 11.231 -2.323 -5.027 1.00 81.31 181 VAL A N 1
ATOM 1455 C CA . VAL A 1 181 ? 9.923 -2.560 -4.399 1.00 81.31 181 VAL A CA 1
ATOM 1456 C C . VAL A 1 181 ? 10.100 -3.281 -3.064 1.00 81.31 181 VAL A C 1
ATOM 1458 O O . VAL A 1 181 ? 9.568 -2.811 -2.066 1.00 81.31 181 VAL A O 1
ATOM 1461 N N . ALA A 1 182 ? 10.902 -4.348 -3.006 1.00 80.88 182 ALA A N 1
ATOM 1462 C CA . ALA A 1 182 ? 11.153 -5.085 -1.767 1.00 80.88 182 ALA A CA 1
ATOM 1463 C C . ALA A 1 182 ? 11.792 -4.207 -0.674 1.00 80.88 182 ALA A C 1
ATOM 1465 O O . ALA A 1 182 ? 11.346 -4.224 0.473 1.00 80.88 182 ALA A O 1
ATOM 1466 N N . ILE A 1 183 ? 12.792 -3.391 -1.031 1.00 84.94 183 ILE A N 1
ATOM 1467 C CA . ILE A 1 183 ? 13.423 -2.428 -0.115 1.00 84.94 183 ILE A CA 1
ATOM 1468 C C . ILE A 1 183 ? 12.404 -1.389 0.357 1.00 84.94 183 ILE A C 1
ATOM 1470 O O . ILE A 1 183 ? 12.322 -1.122 1.552 1.00 84.94 183 ILE A O 1
ATOM 1474 N N . SER A 1 184 ? 11.606 -0.825 -0.554 1.00 79.81 184 SER A N 1
ATOM 1475 C CA . SER A 1 184 ? 10.582 0.164 -0.206 1.00 79.81 184 SER A CA 1
ATOM 1476 C C . SER A 1 184 ? 9.522 -0.419 0.730 1.00 79.81 184 SER A C 1
ATOM 1478 O O . SER A 1 184 ? 9.146 0.231 1.702 1.00 79.81 184 SER A O 1
ATOM 1480 N N . SER A 1 185 ? 9.059 -1.646 0.476 1.00 78.25 185 SER A N 1
ATOM 1481 C CA . SER A 1 185 ? 8.112 -2.345 1.348 1.00 78.25 185 SER A CA 1
ATOM 1482 C C . SER A 1 185 ? 8.702 -2.598 2.734 1.00 78.25 185 SER A C 1
ATOM 1484 O O . SER A 1 185 ? 8.023 -2.371 3.733 1.00 78.25 185 SER A O 1
ATOM 1486 N N . ARG A 1 186 ? 9.974 -3.010 2.814 1.00 81.94 186 ARG A N 1
ATOM 1487 C CA . ARG A 1 186 ? 10.673 -3.205 4.090 1.00 81.94 186 ARG A CA 1
ATOM 1488 C C . ARG A 1 186 ? 10.864 -1.895 4.857 1.00 81.94 186 ARG A C 1
ATOM 1490 O O . ARG A 1 186 ? 10.665 -1.867 6.066 1.00 81.94 186 ARG A O 1
ATOM 1497 N N . TYR A 1 187 ? 11.209 -0.812 4.169 1.00 81.94 187 TYR A N 1
ATOM 1498 C CA . TYR A 1 187 ? 11.351 0.504 4.787 1.00 81.94 187 TYR A CA 1
ATOM 1499 C C . TYR A 1 187 ? 10.029 1.000 5.388 1.00 81.94 187 TYR A C 1
ATOM 1501 O O . TYR A 1 187 ? 10.000 1.434 6.540 1.00 81.94 187 TYR A O 1
ATOM 1509 N N . GLU A 1 188 ? 8.920 0.895 4.648 1.00 79.31 188 GLU A N 1
ATOM 1510 C CA . GLU A 1 188 ? 7.605 1.277 5.179 1.00 79.31 188 GLU A CA 1
ATOM 1511 C C . GLU A 1 188 ? 7.176 0.368 6.343 1.00 79.31 188 GLU A C 1
ATOM 1513 O O . GLU A 1 188 ? 6.646 0.871 7.332 1.00 79.31 188 GLU A O 1
ATOM 1518 N N . PHE A 1 189 ? 7.493 -0.933 6.300 1.00 81.75 189 PHE A N 1
ATOM 1519 C CA . PHE A 1 189 ? 7.319 -1.842 7.440 1.00 81.75 189 PHE A CA 1
ATOM 1520 C C . PHE A 1 189 ? 8.063 -1.346 8.693 1.00 81.75 189 PHE A C 1
ATOM 1522 O O . PHE A 1 189 ? 7.452 -1.174 9.751 1.00 81.75 189 PHE A O 1
ATOM 1529 N N . GLU A 1 190 ? 9.366 -1.068 8.583 1.00 82.19 190 GLU A N 1
ATOM 1530 C CA . GLU A 1 190 ? 10.199 -0.633 9.714 1.00 82.19 190 GLU A CA 1
ATOM 1531 C C . GLU A 1 190 ? 9.715 0.715 10.268 1.00 82.19 190 GLU A C 1
ATOM 1533 O O . GLU A 1 190 ? 9.661 0.928 11.482 1.00 82.19 190 GLU A O 1
ATOM 1538 N N . LYS A 1 191 ? 9.286 1.616 9.381 1.00 83.31 191 LYS A N 1
ATOM 1539 C CA . LYS A 1 191 ? 8.735 2.926 9.731 1.00 83.31 191 LYS A CA 1
ATOM 1540 C C . LYS A 1 191 ? 7.394 2.829 10.451 1.00 83.31 191 LYS A C 1
ATOM 1542 O O . LYS A 1 191 ? 7.197 3.585 11.409 1.00 83.31 191 LYS A O 1
ATOM 1547 N N . ILE A 1 192 ? 6.496 1.933 10.026 1.00 81.88 192 ILE A N 1
ATOM 1548 C CA . ILE A 1 192 ? 5.244 1.653 10.740 1.00 81.88 192 ILE A CA 1
ATOM 1549 C C . ILE A 1 192 ? 5.603 1.211 12.155 1.00 81.88 192 ILE A C 1
ATOM 1551 O O . ILE A 1 192 ? 5.284 1.941 13.088 1.00 81.88 192 ILE A O 1
ATOM 1555 N N . ILE A 1 193 ? 6.367 0.126 12.318 1.00 84.44 193 ILE A N 1
ATOM 1556 C CA . ILE A 1 193 ? 6.744 -0.407 13.638 1.00 84.44 193 ILE A CA 1
ATOM 1557 C C . ILE A 1 193 ? 7.392 0.659 14.530 1.00 84.44 193 ILE A C 1
ATOM 1559 O O . ILE A 1 193 ? 6.956 0.867 15.660 1.00 84.44 193 ILE A O 1
ATOM 1563 N N . ALA A 1 194 ? 8.381 1.400 14.028 1.00 81.94 194 ALA A N 1
ATOM 1564 C CA . ALA A 1 194 ? 9.049 2.438 14.811 1.00 81.94 194 ALA A CA 1
ATOM 1565 C C . ALA A 1 194 ? 8.092 3.566 15.233 1.00 81.94 194 ALA A C 1
ATOM 1567 O O . ALA A 1 194 ? 8.207 4.114 16.331 1.00 81.94 194 ALA A O 1
ATOM 1568 N N . THR A 1 195 ? 7.143 3.930 14.368 1.00 80.81 195 THR A N 1
ATOM 1569 C CA . THR A 1 195 ? 6.131 4.946 14.679 1.00 80.81 195 THR A CA 1
ATOM 1570 C C . THR A 1 195 ? 5.127 4.432 15.704 1.00 80.81 195 THR A C 1
ATOM 1572 O O . THR A 1 195 ? 4.798 5.179 16.625 1.00 80.81 195 THR A O 1
ATOM 1575 N N . LEU A 1 196 ? 4.696 3.172 15.582 1.00 82.75 196 LEU A N 1
ATOM 1576 C CA . LEU A 1 196 ? 3.830 2.500 16.551 1.00 82.75 196 LEU A CA 1
ATOM 1577 C C . LEU A 1 196 ? 4.472 2.489 17.933 1.00 82.75 196 LEU A C 1
ATOM 1579 O O . LEU A 1 196 ? 3.887 3.025 18.870 1.00 82.75 196 LEU A O 1
ATOM 1583 N N . SER A 1 197 ? 5.696 1.967 18.045 1.00 80.81 197 SER A N 1
ATOM 1584 C CA . SER A 1 197 ? 6.408 1.873 19.321 1.00 80.81 197 SER A CA 1
ATOM 1585 C C . SER A 1 197 ? 6.594 3.241 19.970 1.00 80.81 197 SER A C 1
ATOM 1587 O O . SER A 1 197 ? 6.319 3.395 21.155 1.00 80.81 197 SER A O 1
ATOM 1589 N N . ARG A 1 198 ? 6.999 4.268 19.205 1.00 79.94 198 ARG A N 1
ATOM 1590 C CA . ARG A 1 198 ? 7.163 5.625 19.755 1.00 79.94 198 ARG A CA 1
ATOM 1591 C C . ARG A 1 198 ? 5.848 6.209 20.256 1.00 79.94 198 ARG A C 1
ATOM 1593 O O . ARG A 1 198 ? 5.816 6.721 21.369 1.00 79.94 198 ARG A O 1
ATOM 1600 N N . LYS A 1 199 ? 4.783 6.146 19.450 1.00 77.19 199 LYS A N 1
ATOM 1601 C CA . LYS A 1 199 ? 3.484 6.716 19.831 1.00 77.19 199 LYS A CA 1
ATOM 1602 C C . LYS A 1 199 ? 2.893 5.978 21.029 1.00 77.19 199 LYS A C 1
ATOM 1604 O O . LYS A 1 199 ? 2.464 6.622 21.966 1.00 77.19 199 LYS A O 1
ATOM 1609 N N . LEU A 1 200 ? 2.938 4.648 21.051 1.00 72.69 200 LEU A N 1
ATOM 1610 C CA . LEU A 1 200 ? 2.354 3.866 22.144 1.00 72.69 200 LEU A CA 1
ATOM 1611 C C . LEU A 1 200 ? 3.147 3.940 23.451 1.00 72.69 200 LEU A C 1
ATOM 1613 O O . LEU A 1 200 ? 2.548 3.761 24.504 1.00 72.69 200 LEU A O 1
ATOM 1617 N N . ILE A 1 201 ? 4.459 4.189 23.416 1.00 71.69 201 ILE A N 1
ATOM 1618 C CA . ILE A 1 201 ? 5.254 4.406 24.638 1.00 71.69 201 ILE A CA 1
ATOM 1619 C C . ILE A 1 201 ? 5.081 5.838 25.159 1.00 71.69 201 ILE A C 1
ATOM 1621 O O . ILE A 1 201 ? 4.965 6.031 26.363 1.00 71.69 201 ILE A O 1
ATOM 1625 N N . ALA A 1 202 ? 5.082 6.836 24.269 1.00 65.62 202 ALA A N 1
ATOM 1626 C CA . ALA A 1 202 ? 5.068 8.246 24.659 1.00 65.62 202 ALA A CA 1
ATOM 1627 C C . ALA A 1 202 ? 3.662 8.829 24.876 1.00 65.62 202 ALA A C 1
ATOM 1629 O O . ALA A 1 202 ? 3.544 9.922 25.428 1.00 65.62 202 ALA A O 1
ATOM 1630 N N . SER A 1 203 ? 2.606 8.157 24.410 1.00 63.72 203 SER A N 1
ATOM 1631 C CA . SER A 1 203 ? 1.244 8.668 24.546 1.00 63.72 203 SER A CA 1
ATOM 1632 C C . SER A 1 203 ? 0.726 8.539 25.978 1.00 63.72 203 SER A C 1
ATOM 1634 O O . SER A 1 203 ? 0.840 7.462 26.570 1.00 63.72 203 SER A O 1
ATOM 1636 N N . PRO A 1 204 ? 0.081 9.598 26.506 1.00 62.56 204 PRO A N 1
ATOM 1637 C CA . PRO A 1 204 ? -0.735 9.495 27.704 1.00 62.56 204 PRO A CA 1
ATOM 1638 C C . PRO A 1 204 ? -1.805 8.416 27.537 1.00 62.56 204 PRO A C 1
ATOM 1640 O O . PRO A 1 204 ? -2.358 8.243 26.447 1.00 62.56 204 PRO A O 1
ATOM 1643 N N . PHE A 1 205 ? -2.100 7.737 28.640 1.00 61.62 205 PHE A N 1
ATOM 1644 C CA . PHE A 1 205 ? -3.129 6.709 28.792 1.00 61.62 205 PHE A CA 1
ATOM 1645 C C . PHE A 1 205 ? -4.437 7.029 28.044 1.00 61.62 205 PHE A C 1
ATOM 1647 O O . PHE A 1 205 ? -4.947 6.221 27.273 1.00 61.62 205 PHE A O 1
ATOM 1654 N N . GLU A 1 206 ? -4.930 8.257 28.204 1.00 61.94 206 GLU A N 1
ATOM 1655 C CA . GLU A 1 206 ? -6.233 8.719 27.705 1.00 61.94 206 GLU A CA 1
ATOM 1656 C C . GLU A 1 206 ? -6.367 8.684 26.173 1.00 61.94 206 GLU A C 1
ATOM 1658 O O . GLU A 1 206 ? -7.477 8.605 25.658 1.00 61.94 206 GLU A O 1
ATOM 1663 N N . ASN A 1 207 ? -5.248 8.681 25.439 1.00 73.88 207 ASN A N 1
ATOM 1664 C CA . ASN A 1 207 ? -5.238 8.734 23.973 1.00 73.88 207 ASN A CA 1
ATOM 1665 C C . ASN A 1 207 ? -4.809 7.410 23.322 1.00 73.88 207 ASN A C 1
ATOM 1667 O O . ASN A 1 207 ? -4.523 7.370 22.120 1.00 73.88 207 ASN A O 1
ATOM 1671 N N . ILE A 1 208 ? -4.699 6.321 24.090 1.00 78.81 208 ILE A N 1
ATOM 1672 C CA . ILE A 1 208 ? -4.131 5.074 23.572 1.00 78.81 208 ILE A CA 1
ATOM 1673 C C . ILE A 1 208 ? -5.004 4.435 22.486 1.00 78.81 208 ILE A C 1
ATOM 1675 O O . ILE A 1 208 ? -4.475 3.979 21.471 1.00 78.81 208 ILE A O 1
ATOM 1679 N N . ASP A 1 209 ? -6.327 4.481 22.646 1.00 84.06 209 ASP A N 1
ATOM 1680 C CA . ASP A 1 209 ? -7.276 3.880 21.706 1.00 84.06 209 ASP A CA 1
ATOM 1681 C C . ASP A 1 209 ? -7.246 4.604 20.350 1.00 84.06 209 ASP A C 1
ATOM 1683 O O . ASP A 1 209 ? -7.287 3.970 19.293 1.00 84.06 209 ASP A O 1
ATOM 1687 N N . GLU A 1 210 ? -7.092 5.934 20.345 1.00 83.25 210 GLU A N 1
ATOM 1688 C CA . GLU A 1 210 ? -6.926 6.720 19.114 1.00 83.25 210 GLU A CA 1
ATOM 1689 C C . GLU A 1 210 ? -5.649 6.330 18.368 1.00 83.25 210 GLU A C 1
ATOM 1691 O O . GLU A 1 210 ? -5.654 6.141 17.146 1.00 83.25 210 GLU A O 1
ATOM 1696 N N . VAL A 1 211 ? -4.549 6.161 19.109 1.00 84.00 211 VAL A N 1
ATOM 1697 C CA . VAL A 1 211 ? -3.275 5.720 18.540 1.00 84.00 211 VAL A CA 1
ATOM 1698 C C . VAL A 1 211 ? -3.412 4.319 17.959 1.00 84.00 211 VAL A C 1
ATOM 1700 O O . VAL A 1 211 ? -2.951 4.102 16.837 1.00 84.00 211 VAL A O 1
ATOM 1703 N N . ILE A 1 212 ? -4.058 3.385 18.661 1.00 88.12 212 ILE A N 1
ATOM 1704 C CA . ILE A 1 212 ? -4.297 2.023 18.166 1.00 88.12 212 ILE A CA 1
ATOM 1705 C C . ILE A 1 212 ? -5.146 2.066 16.892 1.00 88.12 212 ILE A C 1
ATOM 1707 O O . ILE A 1 212 ? -4.741 1.496 15.882 1.00 88.12 212 ILE A O 1
ATOM 1711 N N . ASN A 1 213 ? -6.260 2.796 16.869 1.00 88.25 213 ASN A N 1
ATOM 1712 C CA . ASN A 1 213 ? -7.137 2.860 15.695 1.00 88.25 213 ASN A CA 1
ATOM 1713 C C . ASN A 1 213 ? -6.439 3.458 14.460 1.00 88.25 213 ASN A C 1
ATOM 1715 O O . ASN A 1 213 ? -6.485 2.871 13.375 1.00 88.25 213 ASN A O 1
ATOM 1719 N N . ALA A 1 214 ? -5.707 4.566 14.620 1.00 86.62 214 ALA A N 1
ATOM 1720 C CA . ALA A 1 214 ? -4.906 5.146 13.536 1.00 86.62 214 ALA A CA 1
ATOM 1721 C C . ALA A 1 214 ? -3.810 4.180 13.042 1.00 86.62 214 ALA A C 1
ATOM 1723 O O . ALA A 1 214 ? -3.420 4.172 11.873 1.00 86.62 214 ALA A O 1
ATOM 1724 N N . SER A 1 215 ? -3.301 3.346 13.941 1.00 88.88 215 SER A N 1
ATOM 1725 C CA . SER A 1 215 ? -2.278 2.351 13.646 1.00 88.88 215 SER A CA 1
ATOM 1726 C C . SER A 1 215 ? -2.826 1.152 12.881 1.00 88.88 215 SER A C 1
ATOM 1728 O O . SER A 1 215 ? -2.213 0.727 11.900 1.00 88.88 215 SER A O 1
ATOM 1730 N N . LEU A 1 216 ? -4.000 0.651 13.272 1.00 91.62 216 LEU A N 1
ATOM 1731 C CA . LEU A 1 216 ? -4.720 -0.395 12.546 1.00 91.62 216 LEU A CA 1
ATOM 1732 C C . LEU A 1 216 ? -5.038 0.046 11.115 1.00 91.62 216 LEU A C 1
ATOM 1734 O O . LEU A 1 216 ? -4.853 -0.744 10.193 1.00 91.62 216 LEU A O 1
ATOM 1738 N N . GLN A 1 217 ? -5.406 1.316 10.911 1.00 91.75 217 GLN A N 1
ATOM 1739 C CA . GLN A 1 217 ? -5.577 1.890 9.574 1.00 91.75 217 GLN A CA 1
ATOM 1740 C C . GLN A 1 217 ? -4.301 1.806 8.732 1.00 91.75 217 GLN A C 1
ATOM 1742 O O . GLN A 1 217 ? -4.344 1.344 7.592 1.00 91.75 217 GLN A O 1
ATOM 1747 N N . ASN A 1 218 ? -3.160 2.231 9.279 1.00 88.31 218 ASN A N 1
ATOM 1748 C CA . ASN A 1 218 ? -1.891 2.196 8.549 1.00 88.31 218 ASN A CA 1
ATOM 1749 C C . ASN A 1 218 ? -1.488 0.765 8.181 1.00 88.31 218 ASN A C 1
ATOM 1751 O O . ASN A 1 218 ? -1.074 0.519 7.047 1.00 88.31 218 ASN A O 1
ATOM 1755 N N . ILE A 1 219 ? -1.655 -0.183 9.111 1.00 89.62 219 ILE A N 1
ATOM 1756 C CA . ILE A 1 219 ? -1.426 -1.609 8.850 1.00 89.62 219 ILE A CA 1
ATOM 1757 C C . ILE A 1 219 ? -2.380 -2.095 7.764 1.00 89.62 219 ILE A C 1
ATOM 1759 O O . ILE A 1 219 ? -1.936 -2.774 6.845 1.00 89.62 219 ILE A O 1
ATOM 1763 N N . GLY A 1 220 ? -3.658 -1.729 7.831 1.00 90.31 220 GLY A N 1
ATOM 1764 C CA . GLY A 1 220 ? -4.680 -2.113 6.866 1.00 90.31 220 GLY A CA 1
ATOM 1765 C C . GLY A 1 220 ? -4.365 -1.661 5.441 1.00 90.31 220 GLY A C 1
ATOM 1766 O O . GLY A 1 220 ? -4.338 -2.481 4.521 1.00 90.31 220 GLY A O 1
ATOM 1767 N N . ILE A 1 221 ? -4.031 -0.376 5.282 1.00 89.00 221 ILE A N 1
ATOM 1768 C CA . ILE A 1 221 ? -3.649 0.236 4.002 1.00 89.00 221 ILE A CA 1
ATOM 1769 C C . ILE A 1 221 ? -2.365 -0.395 3.456 1.00 89.00 221 ILE A C 1
ATOM 1771 O O . ILE A 1 221 ? -2.346 -0.830 2.307 1.00 89.00 221 ILE A O 1
ATOM 1775 N N . PHE A 1 222 ? -1.307 -0.482 4.270 1.00 86.56 222 PHE A N 1
ATOM 1776 C CA . PHE A 1 222 ? -0.027 -1.066 3.853 1.00 86.56 222 PHE A CA 1
ATOM 1777 C C . PHE A 1 222 ? -0.176 -2.537 3.463 1.00 86.56 222 PHE A C 1
ATOM 1779 O O . PHE A 1 222 ? 0.345 -2.987 2.444 1.00 86.56 222 PHE A O 1
ATOM 1786 N N . SER A 1 223 ? -0.921 -3.284 4.276 1.00 85.88 223 SER A N 1
ATOM 1787 C CA . SER A 1 223 ? -1.177 -4.696 4.043 1.00 85.88 223 SER A CA 1
ATOM 1788 C C . SER A 1 223 ? -2.086 -4.904 2.843 1.00 85.88 223 SER A C 1
ATOM 1790 O O . SER A 1 223 ? -2.059 -5.991 2.284 1.00 85.88 223 SER A O 1
ATOM 1792 N N . GLY A 1 224 ? -2.896 -3.922 2.432 1.00 87.56 224 GLY A N 1
ATOM 1793 C CA . GLY A 1 224 ? -3.931 -4.084 1.410 1.00 87.56 224 GLY A CA 1
ATOM 1794 C C . GLY A 1 224 ? -4.963 -5.133 1.825 1.00 87.56 224 GLY A C 1
ATOM 1795 O O . GLY A 1 224 ? -5.223 -6.076 1.073 1.00 87.56 224 GLY A O 1
ATOM 1796 N N . VAL A 1 225 ? -5.423 -5.055 3.072 1.00 91.75 225 VAL A N 1
ATOM 1797 C CA . VAL A 1 225 ? -6.501 -5.889 3.626 1.00 91.75 225 VAL A CA 1
ATOM 1798 C C . VAL A 1 225 ? -7.742 -5.030 3.822 1.00 91.75 225 VAL A C 1
ATOM 1800 O O . VAL A 1 225 ? -7.652 -3.805 3.869 1.00 91.75 225 VAL A O 1
ATOM 1803 N N . ASP A 1 226 ? -8.897 -5.673 3.933 1.00 92.25 226 ASP A N 1
ATOM 1804 C CA . ASP A 1 226 ? -10.184 -4.978 4.000 1.00 92.25 226 ASP A CA 1
ATOM 1805 C C . ASP A 1 226 ? -10.585 -4.661 5.444 1.00 92.25 226 ASP A C 1
ATOM 1807 O O . ASP A 1 226 ? -11.353 -3.731 5.691 1.00 92.25 226 ASP A O 1
ATOM 1811 N N . ARG A 1 227 ? -10.027 -5.400 6.407 1.00 91.50 227 ARG A N 1
ATOM 1812 C CA . ARG A 1 227 ? -10.232 -5.165 7.832 1.00 91.50 227 ARG A CA 1
ATOM 1813 C C . ARG A 1 227 ? -9.017 -5.581 8.649 1.00 91.50 227 ARG A C 1
ATOM 1815 O O . ARG A 1 227 ? -8.374 -6.587 8.341 1.00 91.50 227 ARG A O 1
ATOM 1822 N N . VAL A 1 228 ? -8.751 -4.836 9.720 1.00 93.56 228 VAL A N 1
ATOM 1823 C CA . VAL A 1 228 ? -7.807 -5.199 10.786 1.00 93.56 228 VAL A CA 1
ATOM 1824 C C . VAL A 1 228 ? -8.513 -5.027 12.123 1.00 93.56 228 VAL A C 1
ATOM 1826 O O . VAL A 1 228 ? -9.149 -4.000 12.351 1.00 93.56 228 VAL A O 1
ATOM 1829 N N . TYR A 1 229 ? -8.409 -6.007 13.012 1.00 91.19 229 TYR A N 1
ATOM 1830 C CA . TYR A 1 229 ? -9.097 -5.977 14.297 1.00 91.19 229 TYR A CA 1
ATOM 1831 C C . TYR A 1 229 ? -8.260 -6.580 15.420 1.00 91.19 229 TYR A C 1
ATOM 1833 O O . TYR A 1 229 ? -7.491 -7.520 15.220 1.00 91.19 229 TYR A O 1
ATOM 1841 N N . ILE A 1 230 ? -8.458 -6.046 16.622 1.00 92.56 230 ILE A N 1
ATOM 1842 C CA . ILE A 1 230 ? -7.946 -6.598 17.874 1.00 92.56 230 ILE A CA 1
ATOM 1843 C C . ILE A 1 230 ? -9.137 -7.117 18.663 1.00 92.56 230 ILE A C 1
ATOM 1845 O O . ILE A 1 230 ? -10.148 -6.431 18.821 1.00 92.56 230 ILE A O 1
ATOM 1849 N N . SER A 1 231 ? -9.023 -8.340 19.161 1.00 89.25 231 SER A N 1
ATOM 1850 C CA . SER A 1 231 ? -10.029 -8.953 20.015 1.00 89.25 231 SER A CA 1
ATOM 1851 C C . SER A 1 231 ? -9.411 -9.432 21.316 1.00 89.25 231 SER A C 1
ATOM 1853 O O . SER A 1 231 ? -8.381 -10.096 21.301 1.00 89.25 231 SER A O 1
ATOM 1855 N N . MET A 1 232 ? -10.045 -9.119 22.439 1.00 89.81 232 MET A N 1
ATOM 1856 C CA . MET A 1 232 ? -9.555 -9.440 23.777 1.00 89.81 232 MET A CA 1
ATOM 1857 C C . MET A 1 232 ? -10.423 -10.516 24.420 1.00 89.81 232 MET A C 1
ATOM 1859 O O . MET A 1 232 ? -11.652 -10.467 24.320 1.00 89.81 232 MET A O 1
ATOM 1863 N N . PHE A 1 233 ? -9.784 -11.476 25.086 1.00 87.25 233 PHE A N 1
ATOM 1864 C CA . PHE A 1 233 ? -10.489 -12.475 25.881 1.00 87.25 233 PHE A CA 1
ATOM 1865 C C . PHE A 1 233 ? -10.983 -11.866 27.200 1.00 87.25 233 PHE A C 1
ATOM 1867 O O . PHE A 1 233 ? -10.338 -10.990 27.785 1.00 87.25 233 PHE A O 1
ATOM 1874 N N . SER A 1 234 ? -12.120 -12.357 27.692 1.00 85.56 234 SER A N 1
ATOM 1875 C CA . SER A 1 234 ? -12.508 -12.209 29.095 1.00 85.56 234 SER A CA 1
ATOM 1876 C C . SER A 1 234 ? -11.527 -12.958 30.007 1.00 85.56 234 SER A C 1
ATOM 1878 O O . SER A 1 234 ? -10.839 -13.877 29.565 1.00 85.56 234 SER A O 1
ATOM 1880 N N . ASN A 1 235 ? -11.491 -12.616 31.301 1.00 79.81 235 ASN A N 1
ATOM 1881 C CA . ASN A 1 235 ? -10.569 -13.241 32.266 1.00 79.81 235 ASN A CA 1
ATOM 1882 C C . ASN A 1 235 ? -10.692 -14.776 32.327 1.00 79.81 235 ASN A C 1
ATOM 1884 O O . ASN A 1 235 ? -9.711 -15.461 32.587 1.00 79.81 235 ASN A O 1
ATOM 1888 N N . ASN A 1 236 ? -11.884 -15.319 32.067 1.00 81.31 236 ASN A N 1
ATOM 1889 C CA . ASN A 1 236 ? -12.156 -16.758 32.033 1.00 81.31 236 ASN A CA 1
ATOM 1890 C C . ASN A 1 236 ? -12.023 -17.395 30.631 1.00 81.31 236 ASN A C 1
ATOM 1892 O O . ASN A 1 236 ? -12.307 -18.577 30.477 1.00 81.31 236 ASN A O 1
ATOM 1896 N N . MET A 1 237 ? -11.606 -16.636 29.608 1.00 81.31 237 MET A N 1
ATOM 1897 C CA . MET A 1 237 ? -11.516 -17.068 28.202 1.00 81.31 237 MET A CA 1
ATOM 1898 C C . MET A 1 237 ? -12.815 -17.647 27.611 1.00 81.31 237 MET A C 1
ATOM 1900 O O . MET A 1 237 ? -12.776 -18.441 26.673 1.00 81.31 237 MET A O 1
ATOM 1904 N N . GLU A 1 238 ? -13.977 -17.254 28.127 1.00 81.88 238 GLU A N 1
ATOM 1905 C CA . GLU A 1 238 ? -15.271 -17.696 27.588 1.00 81.88 238 GLU A CA 1
ATOM 1906 C C . GLU A 1 238 ? -15.797 -16.772 26.490 1.00 81.88 238 GLU A C 1
ATOM 1908 O O . GLU A 1 238 ? -16.550 -17.203 25.609 1.00 81.88 238 GLU A O 1
ATOM 1913 N N . ILE A 1 239 ? -15.398 -15.499 26.540 1.00 83.19 239 ILE A N 1
ATOM 1914 C CA . ILE A 1 239 ? -15.864 -14.449 25.640 1.00 83.19 239 ILE A CA 1
ATOM 1915 C C . ILE A 1 239 ? -14.663 -13.816 24.945 1.00 83.19 239 ILE A C 1
ATOM 1917 O O . ILE A 1 239 ? -13.670 -13.477 25.585 1.00 83.19 239 ILE A O 1
ATOM 1921 N N . LEU A 1 240 ? -14.777 -13.628 23.634 1.00 83.56 240 LEU A N 1
ATOM 1922 C CA . LEU A 1 240 ? -13.860 -12.848 22.816 1.00 83.56 240 LEU A CA 1
ATOM 1923 C C . LEU A 1 240 ? -14.588 -11.587 22.327 1.00 83.56 240 LEU A C 1
ATOM 1925 O O . LEU A 1 240 ? -15.643 -11.682 21.699 1.00 83.56 240 LEU A O 1
ATOM 1929 N N . THR A 1 241 ? -14.037 -10.410 22.620 1.00 84.19 241 THR A N 1
ATOM 1930 C CA . THR A 1 241 ? -14.632 -9.110 22.271 1.00 84.19 241 THR A CA 1
ATOM 1931 C C . THR A 1 241 ? -13.708 -8.337 21.350 1.00 84.19 241 THR A C 1
ATOM 1933 O O . THR A 1 241 ? -12.551 -8.119 21.699 1.00 84.19 241 THR A O 1
ATOM 1936 N N . ILE A 1 242 ? -14.221 -7.890 20.202 1.00 85.94 242 ILE A N 1
ATOM 1937 C CA . ILE A 1 242 ? -13.513 -6.951 19.325 1.00 85.94 242 ILE A CA 1
ATOM 1938 C C . ILE A 1 242 ? -13.453 -5.606 20.050 1.00 85.94 242 ILE A C 1
ATOM 1940 O O . ILE A 1 242 ? -14.491 -5.001 20.299 1.00 85.94 242 ILE A O 1
ATOM 1944 N N . THR A 1 243 ? -12.253 -5.166 20.424 1.00 87.25 243 THR A N 1
ATOM 1945 C CA . THR A 1 243 ? -12.053 -3.894 21.139 1.00 87.25 243 THR A CA 1
ATOM 1946 C C . THR A 1 243 ? -11.659 -2.763 20.205 1.00 87.25 243 THR A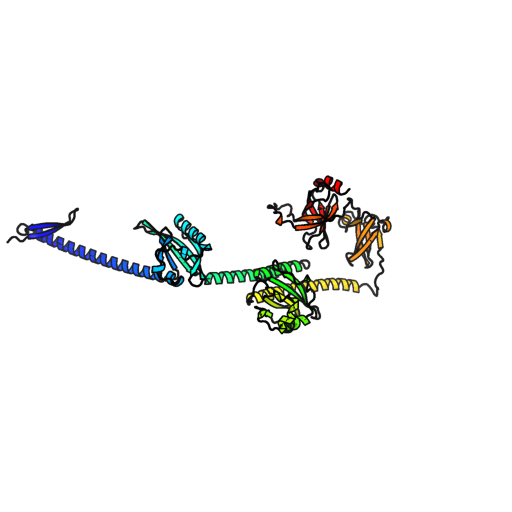 C 1
ATOM 1948 O O . THR A 1 243 ? -11.991 -1.615 20.471 1.00 87.25 243 THR A O 1
ATOM 1951 N N . HIS A 1 244 ? -10.956 -3.085 19.120 1.00 90.38 244 HIS A N 1
ATOM 1952 C CA . HIS A 1 244 ? -10.500 -2.120 18.129 1.00 90.38 244 HIS A CA 1
ATOM 1953 C C . HIS A 1 244 ? -10.671 -2.710 16.737 1.00 90.38 244 HIS A C 1
ATOM 1955 O O . HIS A 1 244 ? -10.378 -3.890 16.516 1.00 90.38 244 HIS A O 1
ATOM 1961 N N . GLU A 1 245 ? -11.113 -1.887 15.794 1.00 91.38 245 GLU A N 1
ATOM 1962 C CA . GLU A 1 245 ? -11.380 -2.309 14.427 1.00 91.38 245 GLU A CA 1
ATOM 1963 C C . GLU A 1 245 ? -11.131 -1.155 13.457 1.00 91.38 245 GLU A C 1
ATOM 1965 O O . GLU A 1 245 ? -11.639 -0.048 13.628 1.00 91.38 245 GLU A O 1
ATOM 1970 N N . TRP A 1 246 ? -10.392 -1.446 12.393 1.00 93.62 246 TRP A N 1
ATOM 1971 C CA . TRP A 1 246 ? -10.343 -0.620 11.200 1.00 93.62 246 TRP A CA 1
ATOM 1972 C C . TRP A 1 246 ? -10.946 -1.381 10.021 1.00 93.62 246 TRP A C 1
ATOM 1974 O O . TRP A 1 246 ? -10.638 -2.556 9.812 1.00 93.62 246 TRP A O 1
ATOM 1984 N N . CYS A 1 247 ? -11.765 -0.690 9.231 1.00 91.12 247 CYS A N 1
ATOM 1985 C CA . CYS A 1 247 ? -12.371 -1.198 8.005 1.00 91.12 247 CYS A CA 1
ATOM 1986 C C . CYS A 1 247 ? -11.980 -0.313 6.819 1.00 91.12 247 CYS A C 1
ATOM 1988 O O . CYS A 1 247 ? -11.963 0.917 6.926 1.00 91.12 247 CYS A O 1
ATOM 1990 N N . ALA A 1 248 ? -11.710 -0.937 5.674 1.00 88.81 248 ALA A N 1
ATOM 1991 C CA . ALA A 1 248 ? -11.592 -0.237 4.408 1.00 88.81 248 ALA A CA 1
ATOM 1992 C C . ALA A 1 248 ? -12.936 0.393 4.006 1.00 88.81 248 ALA A C 1
ATOM 1994 O O . ALA A 1 248 ? -14.000 0.078 4.547 1.00 88.81 248 ALA A O 1
ATOM 1995 N N . LYS A 1 249 ? -12.883 1.304 3.030 1.00 85.06 249 LYS A N 1
ATOM 1996 C CA . LYS A 1 249 ? -14.081 1.940 2.480 1.00 85.06 249 LYS A CA 1
ATOM 1997 C C . LYS A 1 249 ? -15.065 0.863 2.001 1.00 85.06 249 LYS A C 1
ATOM 1999 O O . LYS A 1 249 ? -14.654 -0.106 1.372 1.00 85.06 249 LYS A O 1
ATOM 2004 N N . ASP A 1 250 ? -16.344 1.049 2.317 1.00 83.06 250 ASP A N 1
ATOM 2005 C CA . ASP A 1 250 ? -17.456 0.163 1.940 1.00 83.06 250 ASP A CA 1
ATOM 2006 C C . ASP A 1 250 ? -17.464 -1.223 2.625 1.00 83.06 250 ASP A C 1
ATOM 2008 O O . ASP A 1 250 ? -18.311 -2.063 2.321 1.00 83.06 250 ASP A O 1
ATOM 2012 N N . ILE A 1 251 ? -16.587 -1.457 3.607 1.00 84.50 251 ILE A N 1
ATOM 2013 C CA . ILE A 1 251 ? -16.603 -2.666 4.438 1.00 84.50 251 ILE A CA 1
ATOM 2014 C C . ILE A 1 251 ? -17.413 -2.406 5.708 1.00 84.50 251 ILE A C 1
ATOM 2016 O O . ILE A 1 251 ? -17.094 -1.521 6.500 1.00 84.50 251 ILE A O 1
ATOM 2020 N N . SER A 1 252 ? -18.464 -3.200 5.926 1.00 82.00 252 SER A N 1
ATOM 2021 C CA . SER A 1 252 ? -19.264 -3.123 7.152 1.00 82.00 252 SER A CA 1
ATOM 2022 C C . SER A 1 252 ? -18.440 -3.556 8.375 1.00 82.00 252 SER A C 1
ATOM 2024 O O . SER A 1 252 ? -17.815 -4.617 8.313 1.00 82.00 252 SER A O 1
ATOM 2026 N N . PRO A 1 253 ? -18.443 -2.804 9.487 1.00 82.31 253 PRO A N 1
ATOM 2027 C CA . PRO A 1 253 ? -17.710 -3.173 10.701 1.00 82.31 253 PRO A CA 1
ATOM 2028 C C . PRO A 1 253 ? -18.338 -4.380 11.413 1.00 82.31 253 PRO A C 1
ATOM 2030 O O . PRO A 1 253 ? -19.558 -4.537 11.418 1.00 82.31 253 PRO A O 1
ATOM 2033 N N . LEU A 1 254 ? -17.517 -5.232 12.031 1.00 73.94 254 LEU A N 1
ATOM 2034 C CA . LEU A 1 254 ? -17.963 -6.356 12.863 1.00 73.94 254 LEU A CA 1
ATOM 2035 C C . LEU A 1 254 ? -18.280 -5.925 14.289 1.00 73.94 254 LEU A C 1
ATOM 2037 O O . LEU A 1 254 ? -19.188 -6.488 14.899 1.00 73.94 254 LEU A O 1
ATOM 2041 N N . MET A 1 255 ? -17.551 -4.948 14.830 1.00 74.19 255 MET A N 1
ATOM 2042 C CA . MET A 1 255 ? -17.641 -4.546 16.235 1.00 74.19 255 MET A CA 1
ATOM 2043 C C . MET A 1 255 ? -19.087 -4.253 16.704 1.00 74.19 255 MET A C 1
ATOM 2045 O O . MET A 1 255 ? -19.460 -4.750 17.770 1.00 74.19 255 MET A O 1
ATOM 2049 N N . PRO A 1 256 ? -19.964 -3.574 15.926 1.00 62.03 256 PRO A N 1
ATOM 2050 C CA . PRO A 1 256 ? -21.357 -3.333 16.325 1.00 62.03 256 PRO A CA 1
ATOM 2051 C C . PRO A 1 256 ? -22.234 -4.593 16.366 1.00 62.03 256 PRO A C 1
ATOM 2053 O O . PRO A 1 256 ? -23.227 -4.632 17.090 1.00 62.03 256 PRO A O 1
ATOM 2056 N N . HIS A 1 257 ? -21.893 -5.617 15.584 1.00 58.22 257 HIS A N 1
ATOM 2057 C CA . HIS A 1 257 ? -22.714 -6.816 15.385 1.00 58.22 257 HIS A CA 1
ATOM 2058 C C . HIS A 1 257 ? -22.197 -8.032 16.168 1.00 58.22 257 HIS A C 1
ATOM 2060 O O . HIS A 1 257 ? -22.937 -8.989 16.390 1.00 58.22 257 HIS A O 1
ATOM 2066 N N . VAL A 1 258 ? -20.934 -7.995 16.602 1.00 59.28 258 VAL A N 1
ATOM 2067 C CA . VAL A 1 258 ? -20.179 -9.157 17.095 1.00 59.28 258 VAL A CA 1
ATOM 2068 C C . VAL A 1 258 ? -19.482 -8.855 18.441 1.00 59.28 258 VAL A C 1
ATOM 2070 O O . VAL A 1 258 ? -18.466 -9.439 18.799 1.00 59.28 258 VAL A O 1
ATOM 2073 N N . ASN A 1 259 ? -20.039 -7.945 19.245 1.00 53.31 259 ASN A N 1
ATOM 2074 C CA . ASN A 1 259 ? -19.350 -7.365 20.410 1.00 53.31 259 ASN A CA 1
ATOM 2075 C C . ASN A 1 259 ? -18.985 -8.382 21.533 1.00 53.31 259 ASN A C 1
ATOM 2077 O O . ASN A 1 259 ? -18.128 -8.120 22.377 1.00 53.31 259 ASN A O 1
ATOM 2081 N N . LYS A 1 260 ? -19.595 -9.578 21.554 1.00 64.62 260 LYS A N 1
ATOM 2082 C CA . LYS A 1 260 ? -19.253 -10.681 22.475 1.00 64.62 260 LYS A CA 1
ATOM 2083 C C . LYS A 1 260 ? -19.414 -12.031 21.778 1.00 64.62 260 LYS A C 1
ATOM 2085 O O . LYS A 1 260 ? -20.522 -12.553 21.658 1.00 64.62 260 LYS A O 1
ATOM 2090 N N . ILE A 1 261 ? -18.307 -12.607 21.324 1.00 68.94 261 ILE A N 1
ATOM 2091 C CA . ILE A 1 261 ? -18.268 -13.944 20.733 1.00 68.94 261 ILE A CA 1
ATOM 2092 C C . ILE A 1 261 ? -18.062 -14.965 21.847 1.00 68.94 261 ILE A C 1
ATOM 2094 O O . ILE A 1 261 ? -17.053 -14.916 22.542 1.00 68.94 261 ILE A O 1
ATOM 2098 N N . SER A 1 262 ? -18.971 -15.933 21.986 1.00 72.56 262 SER A N 1
ATOM 2099 C CA . SER A 1 262 ? -18.663 -17.127 22.778 1.00 72.56 262 SER A CA 1
ATOM 2100 C C . SER A 1 262 ? -17.526 -17.892 22.105 1.00 72.56 262 SER A C 1
ATOM 2102 O O . SER A 1 262 ? -17.632 -18.270 20.935 1.00 72.56 262 SER A O 1
ATOM 2104 N N . VAL A 1 263 ? -16.462 -18.160 22.858 1.00 72.12 263 VAL A N 1
ATOM 2105 C CA . VAL A 1 263 ? -15.262 -18.854 22.374 1.00 72.12 263 VAL A CA 1
ATOM 2106 C C . VAL A 1 263 ? -15.577 -20.260 21.840 1.00 72.12 263 VAL A C 1
ATOM 2108 O O . VAL A 1 263 ? -14.880 -20.744 20.951 1.00 72.12 263 VAL A O 1
ATOM 2111 N N . ASN A 1 264 ? -16.693 -20.869 22.255 1.00 68.75 264 ASN A N 1
ATOM 2112 C CA . ASN A 1 264 ? -17.193 -22.136 21.709 1.00 68.75 264 ASN A CA 1
ATOM 2113 C C . ASN A 1 264 ? -17.526 -22.075 20.211 1.00 68.75 264 ASN A C 1
ATOM 2115 O O . ASN A 1 264 ? -17.403 -23.078 19.517 1.00 68.75 264 ASN A O 1
ATOM 2119 N N . LYS A 1 265 ? -17.894 -20.905 19.676 1.00 65.12 265 LYS A N 1
ATOM 2120 C CA . LYS A 1 265 ? -18.065 -20.724 18.224 1.00 65.12 265 LYS A CA 1
ATOM 2121 C C . LYS A 1 265 ? -16.726 -20.563 17.494 1.00 65.12 265 LYS A C 1
ATOM 2123 O O . LYS A 1 265 ? -16.646 -20.758 16.291 1.00 65.12 265 LYS A O 1
ATOM 2128 N N . PHE A 1 266 ? -15.664 -20.236 18.225 1.00 65.88 266 PHE A N 1
ATOM 2129 C CA . PHE A 1 266 ? -14.300 -20.055 17.726 1.00 65.88 266 PHE A CA 1
ATOM 2130 C C . PHE A 1 266 ? -13.407 -21.293 17.980 1.00 65.88 266 PHE A C 1
ATOM 2132 O O . PHE A 1 266 ? -12.198 -21.266 17.746 1.00 65.88 266 PHE A O 1
ATOM 2139 N N . PHE A 1 267 ? -13.989 -22.396 18.466 1.00 62.53 267 PHE A N 1
ATOM 2140 C CA . PHE A 1 267 ? -13.268 -23.528 19.057 1.00 62.53 267 PHE A CA 1
ATOM 2141 C C . PHE A 1 267 ? -12.249 -24.234 18.139 1.00 62.53 267 PHE A C 1
ATOM 2143 O O . PHE A 1 267 ? -11.155 -24.519 18.628 1.00 62.53 267 PHE A O 1
ATOM 2150 N N . PRO A 1 268 ? -12.502 -24.458 16.828 1.00 69.81 268 PRO A N 1
ATOM 2151 C CA . PRO A 1 268 ? -11.525 -25.126 15.952 1.00 69.81 268 PRO A CA 1
ATOM 2152 C C . PRO A 1 268 ? -10.185 -24.383 15.846 1.00 69.81 268 PRO A C 1
ATOM 2154 O O . PRO A 1 268 ? -9.129 -24.975 15.633 1.00 69.81 268 PRO A O 1
ATOM 2157 N N . PHE A 1 269 ? -10.219 -23.064 16.018 1.00 78.50 269 PHE A N 1
ATOM 2158 C CA . PHE A 1 269 ? -9.038 -22.210 16.001 1.00 78.50 269 PHE A CA 1
ATOM 2159 C C . PHE A 1 269 ? -8.411 -22.043 17.374 1.00 78.50 269 PHE A C 1
ATOM 2161 O O . PHE A 1 269 ? -7.210 -21.805 17.474 1.00 78.50 269 PHE A O 1
ATOM 2168 N N . LEU A 1 270 ? -9.209 -22.176 18.433 1.00 79.94 270 LEU A N 1
ATOM 2169 C CA . LEU A 1 270 ? -8.763 -21.959 19.798 1.00 79.94 270 LEU A CA 1
ATOM 2170 C C . LEU A 1 270 ? -7.606 -22.886 20.178 1.00 79.94 270 LEU A C 1
ATOM 2172 O O . LEU A 1 270 ? -6.686 -22.440 20.853 1.00 79.94 270 LEU A O 1
ATOM 2176 N N . GLU A 1 271 ? -7.611 -24.146 19.737 1.00 82.75 271 GLU A N 1
ATOM 2177 C CA . GLU A 1 271 ? -6.493 -25.060 20.004 1.00 82.75 271 GLU A CA 1
ATOM 2178 C C . GLU A 1 271 ? -5.187 -24.588 19.356 1.00 82.75 271 GLU A C 1
ATOM 2180 O O . GLU A 1 271 ? -4.145 -24.590 20.011 1.00 82.75 271 GLU A O 1
ATOM 2185 N N . LYS A 1 272 ? -5.249 -24.121 18.103 1.00 87.75 272 LYS A N 1
ATOM 2186 C CA . LYS A 1 272 ? -4.094 -23.552 17.390 1.00 87.75 272 LYS A CA 1
ATOM 2187 C C . LYS A 1 272 ? -3.603 -22.279 18.089 1.00 87.75 272 LYS A C 1
ATOM 2189 O O . LYS A 1 272 ? -2.418 -22.147 18.378 1.00 87.75 272 LYS A O 1
ATOM 2194 N N . ILE A 1 273 ? -4.523 -21.392 18.477 1.00 88.38 273 ILE A N 1
ATOM 2195 C CA . ILE A 1 273 ? -4.217 -20.180 19.255 1.00 88.38 273 ILE A CA 1
ATOM 2196 C C . ILE A 1 273 ? -3.560 -20.525 20.600 1.00 88.38 273 ILE A C 1
ATOM 2198 O O . ILE A 1 273 ? -2.552 -19.917 20.952 1.00 88.38 273 ILE A O 1
ATOM 2202 N N . LYS A 1 274 ? -4.063 -21.535 21.325 1.00 86.50 274 LYS A N 1
ATOM 2203 C CA . LYS A 1 274 ? -3.487 -22.024 22.594 1.00 86.50 274 LYS A CA 1
ATOM 2204 C C . LYS A 1 274 ? -2.071 -22.580 22.436 1.00 86.50 274 LYS A C 1
ATOM 2206 O O . LYS A 1 274 ? -1.280 -22.482 23.368 1.00 86.50 274 LYS A O 1
ATOM 2211 N N . ARG A 1 275 ? -1.735 -23.121 21.262 1.00 90.69 275 ARG A N 1
ATOM 2212 C CA . ARG A 1 275 ? -0.375 -23.555 20.888 1.00 90.69 275 ARG A CA 1
ATOM 2213 C C . ARG A 1 275 ? 0.513 -22.416 20.379 1.00 90.69 275 ARG A C 1
ATOM 2215 O O . ARG A 1 275 ? 1.628 -22.663 19.933 1.00 90.69 275 ARG A O 1
ATOM 2222 N N . LEU A 1 276 ? 0.036 -21.175 20.470 1.00 90.00 276 LEU A N 1
ATOM 2223 C CA . LEU A 1 276 ? 0.696 -19.968 19.977 1.00 90.00 276 LEU A CA 1
ATOM 2224 C C . LEU A 1 276 ? 0.893 -19.948 18.451 1.00 90.00 276 LEU A C 1
ATOM 2226 O O . LEU A 1 276 ? 1.770 -19.257 17.927 1.00 90.00 276 LEU A O 1
ATOM 2230 N N . GLU A 1 277 ? 0.068 -20.697 17.721 1.00 93.12 277 GLU A N 1
ATOM 2231 C CA . GLU A 1 277 ? 0.151 -20.793 16.269 1.00 93.12 277 GLU A CA 1
ATOM 2232 C C . GLU A 1 277 ? -0.599 -19.641 15.593 1.00 93.12 277 GLU A C 1
ATOM 2234 O O . GLU A 1 277 ? -1.678 -19.218 16.014 1.00 93.12 277 GLU A O 1
ATOM 2239 N N . THR A 1 278 ? -0.036 -19.151 14.490 1.00 92.88 278 THR A N 1
ATOM 2240 C CA . THR A 1 278 ? -0.732 -18.222 13.597 1.00 92.88 278 THR A CA 1
ATOM 2241 C C . THR A 1 278 ? -1.606 -19.008 12.638 1.00 92.88 278 THR A C 1
ATOM 2243 O O . THR A 1 278 ? -1.124 -19.863 11.896 1.00 92.88 278 THR A O 1
ATOM 2246 N N . ILE A 1 279 ? -2.887 -18.670 12.606 1.00 90.94 279 ILE A N 1
ATOM 2247 C CA . ILE A 1 279 ? -3.839 -19.239 11.663 1.00 90.94 279 ILE A CA 1
ATOM 2248 C C . ILE A 1 279 ? -3.823 -18.372 10.417 1.00 90.94 279 ILE A C 1
ATOM 2250 O O . ILE A 1 279 ? -4.125 -17.186 10.481 1.00 90.94 279 ILE A O 1
ATOM 2254 N N . GLN A 1 280 ? -3.505 -18.970 9.278 1.00 91.62 280 GLN A N 1
ATOM 2255 C CA . GLN A 1 280 ? -3.524 -18.301 7.984 1.00 91.62 280 GLN A CA 1
ATOM 2256 C C . GLN A 1 280 ? -4.389 -19.088 7.008 1.00 91.62 280 GLN A C 1
ATOM 2258 O O . GLN A 1 280 ? -4.177 -20.279 6.791 1.00 91.62 280 GLN A O 1
ATOM 2263 N N . ILE A 1 281 ? -5.354 -18.409 6.398 1.00 89.88 281 ILE A N 1
ATOM 2264 C CA . ILE A 1 281 ? -6.250 -18.967 5.389 1.00 89.88 281 ILE A CA 1
ATOM 2265 C C . ILE A 1 281 ? -6.138 -18.089 4.138 1.00 89.88 281 ILE A C 1
ATOM 2267 O O . ILE A 1 281 ? -6.817 -17.065 4.037 1.00 89.88 281 ILE A O 1
ATOM 2271 N N . PRO A 1 282 ? -5.274 -18.455 3.170 1.00 89.19 282 PRO A N 1
ATOM 2272 C CA . PRO A 1 282 ? -5.110 -17.704 1.920 1.00 89.19 282 PRO A CA 1
ATOM 2273 C C . PRO A 1 282 ? -6.328 -17.780 0.991 1.00 89.19 282 PRO A C 1
ATOM 2275 O O . PRO A 1 282 ? -6.530 -16.931 0.123 1.00 89.19 282 PRO A O 1
ATOM 2278 N N . ASN A 1 283 ? -7.134 -18.831 1.147 1.00 89.19 283 ASN A N 1
ATOM 2279 C CA . ASN A 1 283 ? -8.365 -19.037 0.401 1.00 89.19 283 ASN A CA 1
ATOM 2280 C C . ASN A 1 283 ? -9.366 -19.797 1.268 1.00 89.19 283 ASN A C 1
ATOM 2282 O O . ASN A 1 283 ? -9.172 -20.987 1.529 1.00 89.19 283 ASN A O 1
ATOM 2286 N N . ILE A 1 284 ? -10.453 -19.131 1.657 1.00 85.81 284 ILE A N 1
ATOM 2287 C CA . ILE A 1 284 ? -11.481 -19.741 2.502 1.00 85.81 284 ILE A CA 1
ATOM 2288 C C . ILE A 1 284 ? -12.093 -20.979 1.850 1.00 85.81 284 ILE A C 1
ATOM 2290 O O . ILE A 1 284 ? -12.474 -21.911 2.544 1.00 85.81 284 ILE A O 1
ATOM 2294 N N . LEU A 1 285 ? -12.148 -21.044 0.514 1.00 83.81 285 LEU A N 1
ATOM 2295 C CA . LEU A 1 285 ? -12.749 -22.178 -0.188 1.00 83.81 285 LEU A CA 1
ATOM 2296 C C . LEU A 1 285 ? -11.994 -23.486 0.058 1.00 83.81 285 LEU A C 1
ATOM 2298 O O . LEU A 1 285 ? -12.624 -24.540 0.038 1.00 83.81 285 LEU A O 1
ATOM 2302 N N . ASN A 1 286 ? -10.699 -23.422 0.367 1.00 85.69 286 ASN A N 1
ATOM 2303 C CA . ASN A 1 286 ? -9.871 -24.599 0.639 1.00 85.69 286 ASN A CA 1
ATOM 2304 C C . ASN A 1 286 ? -10.021 -25.115 2.077 1.00 85.69 286 ASN A C 1
ATOM 2306 O O . ASN A 1 286 ? -9.427 -26.127 2.435 1.00 85.69 286 ASN A O 1
ATOM 2310 N N . MET A 1 287 ? -10.783 -24.412 2.910 1.00 81.81 287 MET A N 1
ATOM 2311 C CA . MET A 1 287 ? -10.964 -24.755 4.309 1.00 81.81 287 MET A CA 1
ATOM 2312 C C . MET A 1 287 ? -11.953 -25.927 4.485 1.00 81.81 287 MET A C 1
ATOM 2314 O O . MET A 1 287 ? -12.946 -25.991 3.740 1.00 81.81 287 MET A O 1
ATOM 2318 N N . PRO A 1 288 ? -11.724 -26.831 5.460 1.00 80.44 288 PRO A N 1
ATOM 2319 C CA . PRO A 1 288 ? -12.666 -27.895 5.802 1.00 80.44 288 PRO A CA 1
ATOM 2320 C C . PRO A 1 288 ? -14.068 -27.352 6.105 1.00 80.44 288 PRO A C 1
ATOM 2322 O O . PRO A 1 288 ? -14.218 -26.286 6.704 1.00 80.44 288 PRO A O 1
ATOM 2325 N N . LEU A 1 289 ? -15.106 -28.090 5.697 1.00 72.62 289 LEU A N 1
ATOM 2326 C CA . LEU A 1 289 ? -16.501 -27.655 5.837 1.00 72.62 289 LEU A CA 1
ATOM 2327 C C . LEU A 1 289 ? -16.898 -27.433 7.308 1.00 72.62 289 LEU A C 1
ATOM 2329 O O . LEU A 1 289 ? -17.574 -26.459 7.618 1.00 72.62 289 LEU A O 1
ATOM 2333 N N . GLU A 1 290 ? -16.427 -28.293 8.213 1.00 71.19 290 GLU A N 1
ATOM 2334 C CA . GLU A 1 290 ? -16.661 -28.177 9.659 1.00 71.19 290 GLU A CA 1
ATOM 2335 C C . GLU A 1 290 ? -16.066 -26.889 10.244 1.00 71.19 290 GLU A C 1
ATOM 2337 O O . GLU A 1 290 ? -16.708 -26.206 11.040 1.00 71.19 290 GLU A O 1
ATOM 2342 N N . GLU A 1 291 ? -14.862 -26.501 9.817 1.00 72.06 291 GLU A N 1
ATOM 2343 C CA . GLU A 1 291 ? -14.239 -25.257 10.273 1.00 72.06 291 GLU A CA 1
ATOM 2344 C C . GLU A 1 291 ? -14.939 -24.023 9.665 1.00 72.06 291 GLU A C 1
ATOM 2346 O O . GLU A 1 291 ? -15.102 -23.012 10.350 1.00 72.06 291 GLU A O 1
ATOM 2351 N N . LYS A 1 292 ? -15.435 -24.118 8.418 1.00 69.75 292 LYS A N 1
ATOM 2352 C CA . LYS A 1 292 ? -16.266 -23.073 7.792 1.00 69.75 292 LYS A CA 1
ATOM 2353 C C . LYS A 1 292 ? -17.575 -22.862 8.547 1.00 69.75 292 LYS A C 1
ATOM 2355 O O . LYS A 1 292 ? -17.908 -21.727 8.844 1.00 69.75 292 LYS A O 1
ATOM 2360 N N . LEU A 1 293 ? -18.309 -23.917 8.901 1.00 65.19 293 LEU A N 1
ATOM 2361 C CA . LEU A 1 293 ? -19.605 -23.793 9.590 1.00 65.19 293 LEU A CA 1
ATOM 2362 C C . LEU A 1 293 ? -19.500 -23.028 10.924 1.00 65.19 293 LEU A C 1
ATOM 2364 O O . LEU A 1 293 ? -20.421 -22.306 11.303 1.00 65.19 293 LEU A O 1
ATOM 2368 N N . ASN A 1 294 ? -18.351 -23.121 11.596 1.00 63.81 294 ASN A N 1
ATOM 2369 C CA . ASN A 1 294 ? -18.080 -22.424 12.854 1.00 63.81 294 ASN A CA 1
ATOM 2370 C C . ASN A 1 294 ? -17.703 -20.936 12.676 1.00 63.81 294 ASN A C 1
ATOM 2372 O O . ASN A 1 294 ? -17.847 -20.144 13.605 1.00 63.81 294 ASN A O 1
ATOM 2376 N N . LEU A 1 295 ? -17.307 -20.505 11.473 1.00 64.31 295 LEU A N 1
ATOM 2377 C CA . LEU A 1 295 ? -16.980 -19.105 11.161 1.00 64.31 295 LEU A CA 1
ATOM 2378 C C . LEU A 1 295 ? -18.213 -18.213 10.920 1.00 64.31 295 LEU A C 1
ATOM 2380 O O . LEU A 1 295 ? -18.042 -17.056 10.534 1.00 64.31 295 LEU A O 1
ATOM 2384 N N . GLY A 1 296 ? -19.446 -18.704 11.126 1.00 55.72 296 GLY A N 1
ATOM 2385 C CA . GLY A 1 296 ? -20.702 -18.025 10.744 1.00 55.72 296 GLY A CA 1
ATOM 2386 C C . GLY A 1 296 ? -20.899 -16.605 11.305 1.00 55.72 296 GLY A C 1
ATOM 2387 O O . GLY A 1 296 ? -21.802 -15.889 10.892 1.00 55.72 296 GLY A O 1
ATOM 2388 N N . ILE A 1 297 ? -20.022 -16.180 12.213 1.00 52.34 297 ILE A N 1
ATOM 2389 C CA . ILE A 1 297 ? -19.939 -14.853 12.831 1.00 52.34 297 ILE A CA 1
ATOM 2390 C C . ILE A 1 297 ? -19.288 -13.794 11.917 1.00 52.34 297 ILE A C 1
ATOM 2392 O O . ILE A 1 297 ? -19.510 -12.604 12.103 1.00 52.34 297 ILE A O 1
ATOM 2396 N N . PHE A 1 298 ? -18.491 -14.204 10.925 1.00 54.22 298 PHE A N 1
ATOM 2397 C CA . PHE A 1 298 ? -17.734 -13.293 10.053 1.00 54.22 298 PHE A CA 1
ATOM 2398 C C . PHE A 1 298 ? -18.476 -12.877 8.770 1.00 54.22 298 PHE A C 1
ATOM 2400 O O . PHE A 1 298 ? -17.890 -12.175 7.947 1.00 54.22 298 PHE A O 1
ATOM 2407 N N . HIS A 1 299 ? -19.737 -13.295 8.579 1.00 56.41 299 HIS A N 1
ATOM 2408 C CA . HIS A 1 299 ? -20.413 -13.268 7.271 1.00 56.41 299 HIS A CA 1
ATOM 2409 C C . HIS A 1 299 ? -19.516 -13.896 6.190 1.00 56.41 299 HIS A C 1
ATOM 2411 O O . HIS A 1 299 ? -19.011 -13.214 5.297 1.00 56.41 299 HIS A O 1
ATOM 2417 N N . ILE A 1 300 ? -19.268 -15.205 6.333 1.00 55.00 300 ILE A N 1
ATOM 2418 C CA . ILE A 1 300 ? -18.342 -16.000 5.502 1.00 55.00 300 ILE A CA 1
ATOM 2419 C C . ILE A 1 300 ? -18.550 -15.773 4.006 1.00 55.00 300 ILE A C 1
ATOM 2421 O O . ILE A 1 300 ? -17.577 -15.828 3.259 1.00 55.00 300 ILE A O 1
ATOM 2425 N N . ASP A 1 301 ? -19.788 -15.511 3.585 1.00 57.59 301 ASP A N 1
ATOM 2426 C CA . ASP A 1 301 ? -20.174 -15.391 2.180 1.00 57.59 301 ASP A CA 1
ATOM 2427 C C . ASP A 1 301 ? -19.333 -14.355 1.411 1.00 57.59 301 ASP A C 1
ATOM 2429 O O . ASP A 1 301 ? -19.040 -14.562 0.233 1.00 57.59 301 ASP A O 1
ATOM 2433 N N . ASP A 1 302 ? -18.841 -13.308 2.086 1.00 74.06 302 ASP A N 1
ATOM 2434 C CA . ASP A 1 302 ? -17.982 -12.288 1.467 1.00 74.06 302 ASP A CA 1
ATOM 2435 C C . ASP A 1 302 ? -16.485 -12.472 1.753 1.00 74.06 302 ASP A C 1
ATOM 2437 O O . ASP A 1 302 ? -15.646 -11.794 1.157 1.00 74.06 302 ASP A O 1
ATOM 2441 N N . LEU A 1 303 ? -16.119 -13.335 2.701 1.00 82.25 303 LEU A N 1
ATOM 2442 C CA . LEU A 1 303 ? -14.748 -13.468 3.179 1.00 82.25 303 LEU A CA 1
ATOM 2443 C C . LEU A 1 303 ? -13.930 -14.349 2.230 1.00 82.25 303 LEU A C 1
ATOM 2445 O O . LEU A 1 303 ? -14.253 -15.510 2.020 1.00 82.25 303 LEU A O 1
ATOM 2449 N N . LYS A 1 304 ? -12.820 -13.842 1.683 1.00 88.62 304 LYS A N 1
ATOM 2450 C CA . LYS A 1 304 ? -11.965 -14.611 0.758 1.00 88.62 304 LYS A CA 1
ATOM 2451 C C . LYS A 1 304 ? -10.729 -15.192 1.429 1.00 88.62 304 LYS A C 1
ATOM 2453 O O . LYS A 1 304 ? -10.310 -16.295 1.071 1.00 88.62 304 LYS A O 1
ATOM 2458 N N . SER A 1 305 ? -10.133 -14.465 2.369 1.00 91.12 305 SER A N 1
ATOM 2459 C CA . SER A 1 305 ? -8.921 -14.881 3.084 1.00 91.12 305 SER A CA 1
ATOM 2460 C C . SER A 1 305 ? -8.777 -14.143 4.411 1.00 91.12 305 SER A C 1
ATOM 2462 O O . SER A 1 305 ? -9.247 -13.015 4.528 1.00 91.12 305 SER A O 1
ATOM 2464 N N . PHE A 1 306 ? -8.115 -14.750 5.394 1.00 90.94 306 PHE A N 1
ATOM 2465 C CA . PHE A 1 306 ? -7.828 -14.103 6.675 1.00 90.94 306 PHE A CA 1
ATOM 2466 C C . PHE A 1 306 ? -6.564 -14.662 7.331 1.00 90.94 306 PHE A C 1
ATOM 2468 O O . PHE A 1 306 ? -6.116 -15.766 7.010 1.00 90.94 306 PHE A O 1
ATOM 2475 N N . VAL A 1 307 ? -6.006 -13.899 8.265 1.00 92.50 307 VAL A N 1
ATOM 2476 C CA . VAL A 1 307 ? -4.935 -14.326 9.167 1.00 92.50 307 VAL A CA 1
ATOM 2477 C C . VAL A 1 307 ? -5.261 -13.868 10.581 1.00 92.50 307 VAL A C 1
ATOM 2479 O O . VAL A 1 307 ? -5.761 -12.763 10.769 1.00 92.50 307 VAL A O 1
ATOM 2482 N N . ILE A 1 308 ? -4.997 -14.716 11.569 1.00 91.75 308 ILE A N 1
ATOM 2483 C CA . ILE A 1 308 ? -5.196 -14.426 12.990 1.00 91.75 308 ILE A CA 1
ATOM 2484 C C . ILE A 1 308 ? -3.970 -14.920 13.749 1.00 91.75 308 ILE A C 1
ATOM 2486 O O . ILE A 1 308 ? -3.516 -16.048 13.548 1.00 91.75 308 ILE A O 1
ATOM 2490 N N . THR A 1 309 ? -3.435 -14.087 14.635 1.00 94.44 309 THR A N 1
ATOM 2491 C CA . THR A 1 309 ? -2.316 -14.452 15.507 1.00 94.44 309 THR A CA 1
ATOM 2492 C C . THR A 1 309 ? -2.653 -14.150 16.970 1.00 94.44 309 THR A C 1
ATOM 2494 O O . THR A 1 309 ? -3.325 -13.151 17.246 1.00 94.44 309 THR A O 1
ATOM 2497 N N . PRO A 1 310 ? -2.224 -15.010 17.912 1.00 94.12 310 PRO A N 1
ATOM 2498 C CA . PRO A 1 310 ? -2.413 -14.780 19.340 1.00 94.12 310 PRO A CA 1
ATOM 2499 C C . PRO A 1 310 ? -1.702 -13.510 19.802 1.00 94.12 310 PRO A C 1
ATOM 2501 O O . PRO A 1 310 ? -0.617 -13.190 19.318 1.00 94.12 310 PRO A O 1
ATOM 2504 N N . LEU A 1 311 ? -2.314 -12.835 20.772 1.00 94.81 311 LEU A N 1
ATOM 2505 C CA . LEU A 1 311 ? -1.727 -11.740 21.535 1.00 94.81 311 LEU A CA 1
ATOM 2506 C C . LEU A 1 311 ? -1.333 -12.252 22.914 1.00 94.81 311 LEU A C 1
ATOM 2508 O O . LEU A 1 311 ? -2.154 -12.863 23.607 1.00 94.81 311 LEU A O 1
ATOM 2512 N N . ILE A 1 312 ? -0.086 -12.003 23.305 1.00 90.00 312 ILE A N 1
ATOM 2513 C CA . ILE A 1 312 ? 0.505 -12.551 24.525 1.00 90.00 312 ILE A CA 1
ATOM 2514 C C . ILE A 1 312 ? 0.903 -11.400 25.445 1.00 90.00 312 ILE A C 1
ATOM 2516 O O . ILE A 1 312 ? 1.572 -10.459 25.028 1.00 90.00 312 ILE A O 1
ATOM 2520 N N . TYR A 1 313 ? 0.531 -11.497 26.717 1.00 88.00 313 TYR A N 1
ATOM 2521 C CA . TYR A 1 313 ? 0.988 -10.587 27.760 1.00 88.00 313 TYR A CA 1
ATOM 2522 C C . TYR A 1 313 ? 1.315 -11.371 29.022 1.00 88.00 313 TYR A C 1
ATOM 2524 O O . TYR A 1 313 ? 0.540 -12.235 29.432 1.00 88.00 313 TYR A O 1
ATOM 2532 N N . SER A 1 314 ? 2.478 -11.112 29.623 1.00 84.06 314 SER A N 1
ATOM 2533 C CA . SER A 1 314 ? 2.942 -11.814 30.830 1.00 84.06 314 SER A CA 1
ATOM 2534 C C . SER A 1 314 ? 2.802 -13.345 30.740 1.00 84.06 314 SER A C 1
ATOM 2536 O O . SER A 1 314 ? 2.378 -14.000 31.686 1.00 84.06 314 SER A O 1
ATOM 2538 N N . LYS A 1 315 ? 3.162 -13.914 29.575 1.00 83.38 315 LYS A N 1
ATOM 2539 C CA . LYS A 1 315 ? 3.066 -15.348 29.212 1.00 83.38 315 LYS A CA 1
ATOM 2540 C C . LYS A 1 315 ? 1.648 -15.922 29.067 1.00 83.38 315 LYS A C 1
ATOM 2542 O O . LYS A 1 315 ? 1.518 -17.110 28.789 1.00 83.38 315 LYS A O 1
ATOM 2547 N N . ASN A 1 316 ? 0.608 -15.103 29.182 1.00 87.81 316 ASN A N 1
ATOM 2548 C CA . ASN A 1 316 ? -0.779 -15.514 28.987 1.00 87.81 316 ASN A CA 1
ATOM 2549 C C . ASN A 1 316 ? -1.310 -15.026 27.639 1.00 87.81 316 ASN A C 1
ATOM 2551 O O . ASN A 1 316 ? -0.961 -13.938 27.179 1.00 87.81 316 ASN A O 1
ATOM 2555 N N . ILE A 1 317 ? -2.183 -15.818 27.017 1.00 90.19 317 ILE A N 1
ATOM 2556 C CA . ILE A 1 317 ? -2.925 -15.381 25.832 1.00 90.19 317 ILE A CA 1
ATOM 2557 C C . ILE A 1 317 ? -4.041 -14.462 26.308 1.00 90.19 317 ILE A C 1
ATOM 2559 O O . ILE A 1 317 ? -4.915 -14.871 27.067 1.00 90.19 317 ILE A O 1
ATOM 2563 N N . VAL A 1 318 ? -4.007 -13.222 25.846 1.00 91.56 318 VAL A N 1
ATOM 2564 C CA . VAL A 1 318 ? -4.942 -12.179 26.279 1.00 91.56 318 VAL A CA 1
ATOM 2565 C C . VAL A 1 318 ? -5.903 -11.748 25.183 1.00 91.56 318 VAL A C 1
ATOM 2567 O O . VAL A 1 318 ? -6.908 -11.089 25.449 1.00 91.56 318 VAL A O 1
ATOM 2570 N N . GLY A 1 319 ? -5.626 -12.147 23.948 1.00 91.31 319 GLY A N 1
ATOM 2571 C CA . GLY A 1 319 ? -6.456 -11.827 22.806 1.00 91.31 319 GLY A CA 1
ATOM 2572 C C . GLY A 1 319 ? -5.917 -12.417 21.517 1.00 91.31 319 GLY A C 1
ATOM 2573 O O . GLY A 1 319 ? -5.036 -13.279 21.515 1.00 91.31 319 GLY A O 1
ATOM 2574 N N . VAL A 1 320 ? -6.441 -11.909 20.412 1.00 91.94 320 VAL A N 1
ATOM 2575 C CA . VAL A 1 320 ? -5.957 -12.159 19.060 1.00 91.94 320 VAL A CA 1
ATOM 2576 C C . VAL A 1 320 ? -5.973 -10.855 18.270 1.00 91.94 320 VAL A C 1
ATOM 2578 O O . VAL A 1 320 ? -6.817 -9.988 18.494 1.00 91.94 320 VAL A O 1
ATOM 2581 N N . ILE A 1 321 ? -5.055 -10.727 17.321 1.00 93.88 321 ILE A N 1
ATOM 2582 C CA . ILE A 1 321 ? -5.122 -9.717 16.266 1.00 93.88 321 ILE A CA 1
ATOM 2583 C C . ILE A 1 321 ? -5.349 -10.439 14.944 1.00 93.88 321 ILE A C 1
ATOM 2585 O O . ILE A 1 321 ? -4.752 -11.491 14.688 1.00 93.88 321 ILE A O 1
ATOM 2589 N N . GLY A 1 322 ? -6.240 -9.896 14.124 1.00 91.00 322 GLY A N 1
ATOM 2590 C CA . GLY A 1 322 ? -6.618 -10.500 12.860 1.00 91.00 322 GLY A CA 1
ATOM 2591 C C . GLY A 1 322 ? -6.731 -9.489 11.734 1.00 91.00 322 GLY A C 1
ATOM 2592 O O . GLY A 1 322 ? -7.042 -8.318 11.947 1.00 91.00 322 GLY A O 1
ATOM 2593 N N . CYS A 1 323 ? -6.490 -9.979 10.524 1.00 92.81 323 CYS A N 1
ATOM 2594 C CA . CYS A 1 323 ? -6.760 -9.266 9.288 1.00 92.81 323 CYS A CA 1
ATOM 2595 C C . CYS A 1 323 ? -7.631 -10.138 8.397 1.00 92.81 323 CYS A C 1
ATOM 2597 O O . CYS A 1 323 ? -7.398 -11.345 8.286 1.00 92.81 323 CYS A O 1
ATOM 2599 N N . ASP A 1 324 ? -8.580 -9.524 7.703 1.00 90.12 324 ASP A N 1
ATOM 2600 C CA . ASP A 1 324 ? -9.397 -10.217 6.720 1.00 90.12 324 ASP A CA 1
ATOM 2601 C C . ASP A 1 324 ? -9.470 -9.466 5.387 1.00 90.12 324 ASP A C 1
ATOM 2603 O O . ASP A 1 324 ? -9.234 -8.258 5.303 1.00 90.12 324 ASP A O 1
ATOM 2607 N N . SER A 1 325 ? -9.683 -10.223 4.309 1.00 90.69 325 SER A N 1
ATOM 2608 C CA . SER A 1 325 ? -9.886 -9.672 2.977 1.00 90.69 325 SER A CA 1
ATOM 2609 C C . SER A 1 325 ? -11.081 -10.316 2.288 1.00 90.69 325 SER A C 1
ATOM 2611 O O . SER A 1 325 ? -11.181 -11.543 2.166 1.00 90.69 325 SER A O 1
ATOM 2613 N N . LYS A 1 326 ? -11.972 -9.443 1.827 1.00 87.88 326 LYS A N 1
ATOM 2614 C CA . LYS A 1 326 ? -13.190 -9.693 1.063 1.00 87.88 326 LYS A CA 1
ATOM 2615 C C . LYS A 1 326 ? -13.015 -9.352 -0.418 1.00 87.88 326 LYS A C 1
ATOM 2617 O O . LYS A 1 326 ? -13.550 -10.042 -1.286 1.00 87.88 326 LYS A O 1
ATOM 2622 N N . ALA A 1 327 ? -12.227 -8.327 -0.746 1.00 85.00 327 ALA A N 1
ATOM 2623 C CA . ALA A 1 327 ? -12.034 -7.883 -2.122 1.00 85.00 327 ALA A CA 1
ATOM 2624 C C . ALA A 1 327 ? -11.265 -8.924 -2.952 1.00 85.00 327 ALA A C 1
ATOM 2626 O O . ALA A 1 327 ? -11.694 -9.291 -4.052 1.00 85.00 327 ALA A O 1
ATOM 2627 N N . ALA A 1 328 ? -10.181 -9.482 -2.408 1.00 85.19 328 ALA A N 1
ATOM 2628 C CA . ALA A 1 328 ? -9.333 -10.451 -3.099 1.00 85.19 328 ALA A CA 1
ATOM 2629 C C . ALA A 1 328 ? -8.826 -11.558 -2.163 1.00 85.19 328 ALA A C 1
ATOM 2631 O O . ALA A 1 328 ? -8.805 -11.424 -0.945 1.00 85.19 328 ALA A O 1
ATOM 2632 N N . ARG A 1 329 ? -8.402 -12.684 -2.748 1.00 89.00 329 ARG A N 1
ATOM 2633 C CA . ARG A 1 329 ? -7.637 -13.695 -2.006 1.00 89.00 329 ARG A CA 1
ATOM 2634 C C . ARG A 1 329 ? -6.236 -13.162 -1.762 1.00 89.00 329 ARG A C 1
ATOM 2636 O O . ARG A 1 329 ? -5.643 -12.571 -2.666 1.00 89.00 329 ARG A O 1
ATOM 2643 N N . LYS A 1 330 ? -5.696 -13.422 -0.578 1.00 87.56 330 LYS A N 1
ATOM 2644 C CA . LYS A 1 330 ? -4.376 -12.945 -0.194 1.00 87.56 330 LYS A CA 1
ATOM 2645 C C . LYS A 1 330 ? -3.447 -14.097 0.130 1.00 87.56 330 LYS A C 1
ATOM 2647 O O . LYS A 1 330 ? -3.815 -15.004 0.866 1.00 87.56 330 LYS A O 1
ATOM 2652 N N . ASN A 1 331 ? -2.226 -14.032 -0.391 1.00 86.31 331 ASN A N 1
ATOM 2653 C CA . ASN A 1 331 ? -1.150 -14.879 0.097 1.00 86.31 331 ASN A CA 1
ATOM 2654 C C . ASN A 1 331 ? -0.444 -14.145 1.243 1.00 86.31 331 ASN A C 1
ATOM 2656 O O . ASN A 1 331 ? 0.032 -13.024 1.054 1.00 86.31 331 ASN A O 1
ATOM 2660 N N . TRP A 1 332 ? -0.418 -14.744 2.430 1.00 89.56 332 TRP A N 1
ATOM 2661 C CA . TRP A 1 332 ? 0.147 -14.126 3.628 1.00 89.56 332 TRP A CA 1
ATOM 2662 C C . TRP A 1 332 ? 1.660 -14.359 3.649 1.00 89.56 332 TRP A C 1
ATOM 2664 O O . TRP A 1 332 ? 2.121 -15.448 3.978 1.00 89.56 332 TRP A O 1
ATOM 2674 N N . SER A 1 333 ? 2.443 -13.358 3.236 1.00 88.19 333 SER A N 1
ATOM 2675 C CA . SER A 1 333 ? 3.905 -13.453 3.297 1.00 88.19 333 SER A CA 1
ATOM 2676 C C . SER A 1 333 ? 4.391 -13.478 4.747 1.00 88.19 333 SER A C 1
ATOM 2678 O O . SER A 1 333 ? 3.734 -12.953 5.650 1.00 88.19 333 SER A O 1
ATOM 2680 N N . GLN A 1 334 ? 5.578 -14.045 4.973 1.00 87.81 334 GLN A N 1
ATOM 2681 C CA . GLN A 1 334 ? 6.160 -14.091 6.314 1.00 87.81 334 GLN A CA 1
ATOM 2682 C C . GLN A 1 334 ? 6.386 -12.686 6.895 1.00 87.81 334 GLN A C 1
ATOM 2684 O O . GLN A 1 334 ? 6.148 -12.475 8.081 1.00 87.81 334 GLN A O 1
ATOM 2689 N N . ASP A 1 335 ? 6.765 -11.714 6.061 1.00 84.44 335 ASP A N 1
ATOM 2690 C CA . ASP A 1 335 ? 6.943 -10.316 6.476 1.00 84.44 335 ASP A CA 1
ATOM 2691 C C . ASP A 1 335 ? 5.632 -9.691 6.965 1.00 84.44 335 ASP A C 1
ATOM 2693 O O . ASP A 1 335 ? 5.609 -8.992 7.977 1.00 84.44 335 ASP A O 1
ATOM 2697 N N . LEU A 1 336 ? 4.519 -9.990 6.289 1.00 86.81 336 LEU A N 1
ATOM 2698 C CA . LEU A 1 336 ? 3.196 -9.502 6.666 1.00 86.81 336 LEU A CA 1
ATOM 2699 C C . LEU A 1 336 ? 2.727 -10.124 7.987 1.00 86.81 336 LEU A C 1
ATOM 2701 O O . LEU A 1 336 ? 2.205 -9.429 8.854 1.00 86.81 336 LEU A O 1
ATOM 2705 N N . ILE A 1 337 ? 2.955 -11.427 8.164 1.00 90.88 337 ILE A N 1
ATOM 2706 C CA . ILE A 1 337 ? 2.658 -12.122 9.421 1.00 90.88 337 ILE A CA 1
ATOM 2707 C C . ILE A 1 337 ? 3.487 -11.525 10.562 1.00 90.88 337 ILE A C 1
ATOM 2709 O O . ILE A 1 337 ? 2.954 -11.257 11.637 1.00 90.88 337 ILE A O 1
ATOM 2713 N N . ASN A 1 338 ? 4.775 -11.275 10.325 1.00 90.00 338 ASN A N 1
ATOM 2714 C CA . ASN A 1 338 ? 5.658 -10.665 11.313 1.00 90.00 338 ASN A CA 1
ATOM 2715 C C . ASN A 1 338 ? 5.217 -9.234 11.660 1.00 90.00 338 ASN A C 1
ATOM 2717 O O . ASN A 1 338 ? 5.250 -8.873 12.834 1.00 90.00 338 ASN A O 1
ATOM 2721 N N . LEU A 1 339 ? 4.739 -8.447 10.685 1.00 88.75 339 LEU A N 1
ATOM 2722 C CA . LEU A 1 339 ? 4.188 -7.105 10.927 1.00 88.75 339 LEU A CA 1
ATOM 2723 C C . LEU A 1 339 ? 3.024 -7.165 11.902 1.00 88.75 339 LEU A C 1
ATOM 2725 O O . LEU A 1 339 ? 2.996 -6.417 12.876 1.00 88.75 339 LEU A O 1
ATOM 2729 N N . ILE A 1 340 ? 2.076 -8.060 11.629 1.00 91.38 340 ILE A N 1
ATOM 2730 C CA . ILE A 1 340 ? 0.865 -8.229 12.427 1.00 91.38 340 ILE A CA 1
ATOM 2731 C C . ILE A 1 340 ? 1.226 -8.706 13.837 1.00 91.38 340 ILE A C 1
ATOM 2733 O O . ILE A 1 340 ? 0.696 -8.165 14.801 1.00 91.38 340 ILE A O 1
ATOM 2737 N N . LYS A 1 341 ? 2.162 -9.656 13.971 1.00 91.69 341 LYS A N 1
ATOM 2738 C CA . LYS A 1 341 ? 2.652 -10.141 15.272 1.00 91.69 341 LYS A CA 1
ATOM 2739 C C . LYS A 1 341 ? 3.289 -9.037 16.104 1.00 91.69 341 LYS A C 1
ATOM 2741 O O . LYS A 1 341 ? 2.821 -8.767 17.200 1.00 91.69 341 LYS A O 1
ATOM 2746 N N . ILE A 1 342 ? 4.305 -8.367 15.558 1.00 90.50 342 ILE A N 1
ATOM 2747 C CA . ILE A 1 342 ? 5.049 -7.325 16.278 1.00 90.50 342 ILE A CA 1
ATOM 2748 C C . ILE A 1 342 ? 4.113 -6.169 16.637 1.00 90.50 342 ILE A C 1
ATOM 2750 O O . ILE A 1 342 ? 4.143 -5.666 17.756 1.00 90.50 342 ILE A O 1
ATOM 2754 N N . SER A 1 343 ? 3.245 -5.767 15.706 1.00 90.69 343 SER A N 1
ATOM 2755 C CA . SER A 1 343 ? 2.248 -4.724 15.967 1.00 90.69 343 SER A CA 1
ATOM 2756 C C . SER A 1 343 ? 1.273 -5.163 17.060 1.00 90.69 343 SER A C 1
ATOM 2758 O O . SER A 1 343 ? 0.993 -4.389 17.970 1.00 90.69 343 SER A O 1
ATOM 2760 N N . GLY A 1 344 ? 0.816 -6.417 17.011 1.00 90.25 344 GLY A N 1
ATOM 2761 C CA . GLY A 1 344 ? 0.004 -7.050 18.043 1.00 90.25 344 GLY A CA 1
ATOM 2762 C C . GLY A 1 344 ? 0.652 -6.990 19.422 1.00 90.25 344 GLY A C 1
ATOM 2763 O O . GLY A 1 344 ? -0.005 -6.570 20.371 1.00 90.25 344 GLY A O 1
ATOM 2764 N N . ASP A 1 345 ? 1.934 -7.334 19.533 1.00 87.25 345 ASP A N 1
ATOM 2765 C CA . ASP A 1 345 ? 2.680 -7.270 20.793 1.00 87.25 345 ASP A CA 1
ATOM 2766 C C . ASP A 1 345 ? 2.733 -5.833 21.334 1.00 87.25 345 ASP A C 1
ATOM 2768 O O . ASP A 1 345 ? 2.409 -5.595 22.498 1.00 87.25 345 ASP A O 1
ATOM 2772 N N . ILE A 1 346 ? 3.042 -4.852 20.475 1.00 88.50 346 ILE A N 1
ATOM 2773 C CA . ILE A 1 346 ? 3.098 -3.432 20.858 1.00 88.50 346 ILE A CA 1
ATOM 2774 C C . ILE A 1 346 ? 1.717 -2.937 21.321 1.00 88.50 346 ILE A C 1
ATOM 2776 O O . ILE A 1 346 ? 1.613 -2.288 22.366 1.00 88.50 346 ILE A O 1
ATOM 2780 N N . PHE A 1 347 ? 0.649 -3.251 20.578 1.00 90.56 347 PHE A N 1
ATOM 2781 C CA . PHE A 1 347 ? -0.717 -2.895 20.970 1.00 90.56 347 PHE A CA 1
ATOM 2782 C C . PHE A 1 347 ? -1.100 -3.553 22.288 1.00 90.56 347 PHE A C 1
ATOM 2784 O O . PHE A 1 347 ? -1.658 -2.895 23.157 1.00 90.56 347 PHE A O 1
ATOM 2791 N N . THR A 1 348 ? -0.755 -4.826 22.467 1.00 89.50 348 THR A N 1
ATOM 2792 C CA . THR A 1 348 ? -1.073 -5.582 23.679 1.00 89.50 348 THR A CA 1
ATOM 2793 C C . THR A 1 348 ? -0.394 -4.978 24.897 1.00 89.50 348 THR A C 1
ATOM 2795 O O . THR A 1 348 ? -1.059 -4.753 25.904 1.00 89.50 348 THR A O 1
ATOM 2798 N N . SER A 1 349 ? 0.898 -4.649 24.807 1.00 85.62 349 SER A N 1
ATOM 2799 C CA . SER A 1 349 ? 1.604 -3.951 25.886 1.00 85.62 349 SER A CA 1
ATOM 2800 C C . SER A 1 349 ? 0.975 -2.593 26.198 1.00 85.62 349 SER A C 1
ATOM 2802 O O . SER A 1 349 ? 0.868 -2.225 27.365 1.00 85.62 349 SER A O 1
ATOM 2804 N N . GLY A 1 350 ? 0.538 -1.857 25.173 1.00 85.06 350 GLY A N 1
ATOM 2805 C CA . GLY A 1 350 ? -0.200 -0.610 25.348 1.00 85.06 350 GLY A CA 1
ATOM 2806 C C . GLY A 1 350 ? -1.511 -0.807 26.111 1.00 85.06 350 GLY A C 1
ATOM 2807 O O . GLY A 1 350 ? -1.705 -0.217 27.170 1.00 85.06 350 GLY A O 1
ATOM 2808 N N . ILE A 1 351 ? -2.378 -1.681 25.600 1.00 86.94 351 ILE A N 1
ATOM 2809 C CA . ILE A 1 351 ? -3.702 -1.979 26.163 1.00 86.94 351 ILE A CA 1
ATOM 2810 C C . ILE A 1 351 ? -3.591 -2.500 27.598 1.00 86.94 351 ILE A C 1
ATOM 2812 O O . ILE A 1 351 ? -4.401 -2.135 28.445 1.00 86.94 351 ILE A O 1
ATOM 2816 N N . MET A 1 352 ? -2.613 -3.360 27.890 1.00 85.56 352 MET A N 1
ATOM 2817 C CA . MET A 1 352 ? -2.467 -3.945 29.224 1.00 85.56 352 MET A CA 1
ATOM 2818 C C . MET A 1 352 ? -1.946 -2.957 30.245 1.00 85.56 352 MET A C 1
ATOM 2820 O O . MET A 1 352 ? -2.526 -2.875 31.321 1.00 85.56 352 MET A O 1
ATOM 2824 N N . ARG A 1 353 ? -0.966 -2.127 29.881 1.00 80.75 353 ARG A N 1
ATOM 2825 C CA . ARG A 1 353 ? -0.552 -1.005 30.728 1.00 80.75 353 ARG A CA 1
ATOM 2826 C C . ARG A 1 353 ? -1.730 -0.070 31.021 1.00 80.75 353 ARG A C 1
ATOM 2828 O O . ARG A 1 353 ? -1.889 0.371 32.152 1.00 80.75 353 ARG A O 1
ATOM 2835 N N . ASN A 1 354 ? -2.592 0.166 30.028 1.00 78.94 354 ASN A N 1
ATOM 2836 C CA . ASN A 1 354 ? -3.827 0.934 30.198 1.00 78.94 354 ASN A CA 1
ATOM 2837 C C . ASN A 1 354 ? -4.833 0.245 31.146 1.00 78.94 354 ASN A C 1
ATOM 2839 O O . ASN A 1 354 ? -5.617 0.873 31.842 1.00 78.94 354 ASN A O 1
ATOM 2843 N N . LYS A 1 355 ? -4.856 -1.084 31.203 1.00 77.94 355 LYS A N 1
ATOM 2844 C CA . LYS A 1 355 ? -5.714 -1.791 32.161 1.00 77.94 355 LYS A CA 1
ATOM 2845 C C . LYS A 1 355 ? -5.122 -1.805 33.565 1.00 77.94 355 LYS A C 1
ATOM 2847 O O . LYS A 1 355 ? -5.876 -1.669 34.519 1.00 77.94 355 LYS A O 1
ATOM 2852 N N . GLU A 1 356 ? -3.811 -1.982 33.687 1.00 77.19 356 GLU A N 1
ATOM 2853 C CA . GLU A 1 356 ? -3.097 -2.032 34.966 1.00 77.19 356 GLU A CA 1
ATOM 2854 C C . GLU A 1 356 ? -3.113 -0.675 35.662 1.00 77.19 356 GLU A C 1
ATOM 2856 O O . GLU A 1 356 ? -3.561 -0.610 36.793 1.00 77.19 356 GLU A O 1
ATOM 2861 N N . GLN A 1 357 ? -2.780 0.419 34.973 1.00 68.44 357 GLN A N 1
ATOM 2862 C CA . GLN A 1 357 ? -2.847 1.761 35.571 1.00 68.44 357 GLN A CA 1
ATOM 2863 C C . GLN A 1 357 ? -4.281 2.175 35.922 1.00 68.44 357 GLN A C 1
ATOM 2865 O O . GLN A 1 357 ? -4.508 2.841 36.925 1.00 68.44 357 GLN A O 1
ATOM 2870 N N . GLY A 1 358 ? -5.269 1.755 35.123 1.00 66.12 358 GLY A N 1
ATOM 2871 C CA . GLY A 1 358 ? -6.678 1.961 35.459 1.00 66.12 358 GLY A CA 1
ATOM 2872 C C . GLY A 1 358 ? -7.097 1.177 36.704 1.00 66.12 358 GLY A C 1
ATOM 2873 O O . GLY A 1 358 ? -7.864 1.690 37.511 1.00 66.12 358 GLY A O 1
ATOM 2874 N N . LYS A 1 359 ? -6.578 -0.046 36.881 1.00 66.62 359 LYS A N 1
ATOM 2875 C CA . LYS A 1 359 ? -6.785 -0.842 38.093 1.00 66.62 359 LYS A CA 1
ATOM 2876 C C . LYS A 1 359 ? -6.061 -0.266 39.294 1.00 66.62 359 LYS A C 1
ATOM 2878 O O . LYS A 1 359 ? -6.709 -0.150 40.309 1.00 66.62 359 LYS A O 1
ATOM 2883 N N . GLU A 1 360 ? -4.795 0.122 39.179 1.00 60.25 360 GLU A N 1
ATOM 2884 C CA . GLU A 1 360 ? -4.049 0.777 40.260 1.00 60.25 360 GLU A CA 1
ATOM 2885 C C . GLU A 1 360 ? -4.760 2.053 40.700 1.00 60.25 360 GLU A C 1
ATOM 2887 O O . GLU A 1 360 ? -4.907 2.274 41.886 1.00 60.25 360 GLU A O 1
ATOM 2892 N N . HIS A 1 361 ? -5.295 2.848 39.769 1.00 59.28 361 HIS A N 1
ATOM 2893 C CA . HIS A 1 361 ? -6.074 4.030 40.130 1.00 59.28 361 HIS A CA 1
ATOM 2894 C C . HIS A 1 361 ? -7.391 3.670 40.836 1.00 59.28 361 HIS A C 1
ATOM 2896 O O . HIS A 1 361 ? -7.794 4.356 41.768 1.00 59.28 361 HIS A O 1
ATOM 2902 N N . ILE A 1 362 ? -8.065 2.590 40.419 1.00 57.09 362 ILE A N 1
ATOM 2903 C CA . ILE A 1 362 ? -9.267 2.083 41.101 1.00 57.09 362 ILE A CA 1
ATOM 2904 C C . ILE A 1 362 ? -8.915 1.490 42.469 1.00 57.09 362 ILE A C 1
ATOM 2906 O O . ILE A 1 362 ? -9.629 1.768 43.416 1.00 57.09 362 ILE A O 1
ATOM 2910 N N . GLU A 1 363 ? -7.833 0.723 42.589 1.00 53.84 363 GLU A N 1
ATOM 2911 C CA . GLU A 1 363 ? -7.347 0.090 43.817 1.00 53.84 363 GLU A CA 1
ATOM 2912 C C . GLU A 1 363 ? -6.804 1.134 44.795 1.00 53.84 363 GLU A C 1
ATOM 2914 O O . GLU A 1 363 ? -7.068 1.021 45.975 1.00 53.84 363 GLU A O 1
ATOM 2919 N N . GLU A 1 364 ? -6.142 2.196 44.333 1.00 54.62 364 GLU A N 1
ATOM 2920 C CA . GLU A 1 364 ? -5.719 3.346 45.142 1.00 54.62 364 GLU A CA 1
ATOM 2921 C C . GLU A 1 364 ? -6.947 4.126 45.640 1.00 54.62 364 GLU A C 1
ATOM 2923 O O . GLU A 1 364 ? -7.018 4.496 46.810 1.00 54.62 364 GLU A O 1
ATOM 2928 N N . ILE A 1 365 ? -7.972 4.298 44.793 1.00 54.19 365 ILE A N 1
ATOM 2929 C CA . ILE A 1 365 ? -9.277 4.831 45.213 1.00 54.19 365 ILE A CA 1
ATOM 2930 C C . ILE A 1 365 ? -9.965 3.879 46.210 1.00 54.19 365 ILE A C 1
ATOM 2932 O O . ILE A 1 365 ? -10.527 4.351 47.194 1.00 54.19 365 ILE A O 1
ATOM 2936 N N . GLU A 1 366 ? -9.925 2.563 45.996 1.00 44.97 366 GLU A N 1
ATOM 2937 C CA . GLU A 1 366 ? -10.513 1.547 46.879 1.00 44.97 366 GLU A CA 1
ATOM 2938 C C . GLU A 1 366 ? -9.743 1.410 48.200 1.00 44.97 366 GLU A C 1
ATOM 2940 O O . GLU A 1 366 ? -10.369 1.226 49.230 1.00 44.97 366 GLU A O 1
ATOM 2945 N N . GLU A 1 367 ? -8.422 1.566 48.224 1.00 47.94 367 GLU A N 1
ATOM 2946 C CA . GLU A 1 367 ? -7.572 1.503 49.418 1.00 47.94 367 GLU A CA 1
ATOM 2947 C C . GLU A 1 367 ? -7.746 2.768 50.272 1.00 47.94 367 GLU A C 1
ATOM 2949 O O . GLU A 1 367 ? -7.875 2.668 51.493 1.00 47.94 367 GLU A O 1
ATOM 2954 N N . ILE A 1 368 ? -7.913 3.935 49.630 1.00 49.69 368 ILE A N 1
ATOM 2955 C CA . ILE A 1 368 ? -8.404 5.165 50.276 1.00 49.69 368 ILE A CA 1
ATOM 2956 C C . ILE A 1 368 ? -9.808 4.943 50.871 1.00 49.69 368 ILE A C 1
ATOM 2958 O O . ILE A 1 368 ? -10.100 5.435 51.962 1.00 49.69 368 ILE A O 1
ATOM 2962 N N . LEU A 1 369 ? -10.672 4.182 50.190 1.00 40.97 369 LEU A N 1
ATOM 2963 C CA . LEU A 1 369 ? -12.018 3.840 50.669 1.00 40.97 369 LEU A CA 1
ATOM 2964 C C . LEU A 1 369 ? -12.028 2.727 51.740 1.00 40.97 369 LEU A C 1
ATOM 2966 O O . LEU A 1 369 ? -12.966 2.675 52.523 1.00 40.97 369 LEU A O 1
ATOM 2970 N N . ILE A 1 370 ? -11.015 1.856 51.822 1.00 43.78 370 ILE A N 1
ATOM 2971 C CA . ILE A 1 370 ? -10.908 0.781 52.831 1.00 43.78 370 ILE A CA 1
ATOM 2972 C C . ILE A 1 370 ? -10.388 1.320 54.172 1.00 43.78 370 ILE A C 1
ATOM 2974 O O . ILE A 1 370 ? -10.710 0.761 55.221 1.00 43.78 370 ILE A O 1
ATOM 2978 N N . THR A 1 371 ? -9.637 2.427 54.182 1.00 42.81 371 THR A N 1
ATOM 2979 C CA . THR A 1 371 ? -9.249 3.096 55.437 1.00 42.81 371 THR A CA 1
ATOM 2980 C C . THR A 1 371 ? -10.396 3.819 56.145 1.00 42.81 371 THR A C 1
ATOM 2982 O O . THR A 1 371 ? -10.270 4.095 57.335 1.00 42.81 371 THR A O 1
ATOM 2985 N N . ASP A 1 372 ? -11.524 4.051 55.467 1.00 42.69 372 ASP A N 1
ATOM 2986 C CA . ASP A 1 372 ? -12.698 4.720 56.025 1.00 42.69 372 ASP A CA 1
ATOM 2987 C C . ASP A 1 372 ? -13.986 3.932 55.707 1.00 42.69 372 ASP A C 1
ATOM 2989 O O . ASP A 1 372 ? -14.581 4.104 54.648 1.00 42.69 372 ASP A O 1
ATOM 2993 N N . PHE A 1 373 ? -14.442 3.162 56.707 1.00 35.88 373 PHE A N 1
ATOM 2994 C CA . PHE A 1 373 ? -15.816 2.694 56.995 1.00 35.88 373 PHE A CA 1
ATOM 2995 C C . PHE A 1 373 ? -16.144 1.188 56.951 1.00 35.88 373 PHE A C 1
ATOM 2997 O O . PHE A 1 373 ? -16.216 0.533 55.913 1.00 35.88 373 PHE A O 1
ATOM 3004 N N . GLU A 1 374 ? -16.515 0.710 58.148 1.00 37.72 374 GLU A N 1
ATOM 3005 C CA . GLU A 1 374 ? -17.510 -0.332 58.409 1.00 37.72 374 GLU A CA 1
ATOM 3006 C C . GLU A 1 374 ? -18.855 -0.020 57.716 1.00 37.72 374 GLU A C 1
ATOM 3008 O O . GLU A 1 374 ? -19.281 1.131 57.650 1.00 37.72 374 GLU A O 1
ATOM 3013 N N . GLU A 1 375 ? -19.510 -1.081 57.230 1.00 48.06 375 GLU A N 1
ATOM 3014 C CA . GLU A 1 375 ? -20.927 -1.205 56.838 1.00 48.06 375 GLU A CA 1
ATOM 3015 C C . GLU A 1 375 ? -21.696 0.084 56.482 1.00 48.06 375 GLU A C 1
ATOM 3017 O O . GLU A 1 375 ? -22.281 0.733 57.347 1.00 48.06 375 GLU A O 1
ATOM 3022 N N . VAL A 1 376 ? -21.878 0.370 55.186 1.00 36.41 376 VAL A N 1
ATOM 3023 C CA . VAL A 1 376 ? -22.977 1.247 54.751 1.00 36.41 376 VAL A CA 1
ATOM 3024 C C . VAL A 1 376 ? -23.700 0.635 53.557 1.00 36.41 376 VAL A C 1
ATOM 3026 O O . VAL A 1 376 ? -23.191 0.558 52.439 1.00 36.41 376 VAL A O 1
ATOM 3029 N N . GLY A 1 377 ? -24.924 0.180 53.827 1.00 37.75 377 GLY A N 1
ATOM 3030 C CA . GLY A 1 377 ? -25.899 -0.200 52.818 1.00 37.75 377 GLY A CA 1
ATOM 3031 C C . GLY A 1 377 ? -26.226 0.948 51.861 1.00 37.75 377 GLY A C 1
ATOM 3032 O O . GLY A 1 377 ? -25.905 2.108 52.094 1.00 37.75 377 GLY A O 1
ATOM 3033 N N . ILE A 1 378 ? -26.880 0.592 50.758 1.00 33.53 378 ILE A N 1
ATOM 3034 C CA . ILE A 1 378 ? -27.358 1.475 49.685 1.00 33.53 378 ILE A CA 1
ATOM 3035 C C . ILE A 1 378 ? -27.842 2.829 50.263 1.00 33.53 378 ILE A C 1
ATOM 3037 O O . ILE A 1 378 ? -28.876 2.842 50.931 1.00 33.53 378 ILE A O 1
ATOM 3041 N N . PRO A 1 379 ? -27.146 3.965 50.028 1.00 40.78 379 PRO A N 1
ATOM 3042 C CA . PRO A 1 379 ? -27.568 5.236 50.604 1.00 40.78 379 PRO A CA 1
ATOM 3043 C C . PRO A 1 379 ? -28.865 5.701 49.946 1.00 40.78 379 PRO A C 1
ATOM 3045 O O . PRO A 1 379 ? -28.921 5.863 48.719 1.00 40.78 379 PRO A O 1
ATOM 3048 N N . GLU A 1 380 ? -29.878 5.938 50.778 1.00 51.81 380 GLU A N 1
ATOM 3049 C CA . GLU A 1 380 ? -31.074 6.711 50.444 1.00 51.81 380 GLU A CA 1
ATOM 3050 C C . GLU A 1 380 ? -30.688 8.049 49.775 1.00 51.81 380 GLU A C 1
ATOM 3052 O O . GLU A 1 380 ? -29.589 8.573 49.973 1.00 51.81 380 GLU A O 1
ATOM 3057 N N . ASP A 1 381 ? -31.577 8.595 48.939 1.00 61.62 381 ASP A N 1
ATOM 3058 C CA . ASP A 1 381 ? -31.359 9.782 48.093 1.00 61.62 381 ASP A CA 1
ATOM 3059 C C . ASP A 1 381 ? -31.262 11.104 48.902 1.00 61.62 381 ASP A C 1
ATOM 3061 O O . ASP A 1 381 ? -32.080 12.011 48.758 1.00 61.62 381 ASP A O 1
ATOM 3065 N N . ASN A 1 382 ? -30.239 11.217 49.757 1.00 73.69 382 ASN A N 1
ATOM 3066 C CA . ASN A 1 382 ? -30.029 12.263 50.767 1.00 73.69 382 ASN A CA 1
ATOM 3067 C C . ASN A 1 382 ? -29.061 13.374 50.307 1.00 73.69 382 ASN A C 1
ATOM 3069 O O . ASN A 1 382 ? -28.069 13.666 50.978 1.00 73.69 382 ASN A O 1
ATOM 3073 N N . TRP A 1 383 ? -29.316 14.002 49.154 1.00 83.44 383 TRP A N 1
ATOM 3074 C CA . TRP A 1 383 ? -28.532 15.171 48.717 1.00 83.44 383 TRP A CA 1
ATOM 3075 C C . TRP A 1 383 ? -28.709 16.346 49.687 1.00 83.44 383 TRP A C 1
ATOM 3077 O O . TRP A 1 383 ? -29.837 16.675 50.057 1.00 83.44 383 TRP A O 1
ATOM 3087 N N . LYS A 1 384 ? -27.614 17.026 50.046 1.00 84.75 384 LYS A N 1
ATOM 3088 C CA . LYS A 1 384 ? -27.653 18.261 50.850 1.00 84.75 384 LYS A CA 1
ATOM 3089 C C . LYS A 1 384 ? -27.085 19.441 50.067 1.00 84.75 384 LYS A C 1
ATOM 3091 O O . LYS A 1 384 ? -26.096 19.295 49.349 1.00 84.75 384 LYS A O 1
ATOM 3096 N N . PHE A 1 385 ? -27.704 20.607 50.238 1.00 86.25 385 PHE A N 1
ATOM 3097 C CA . PHE A 1 385 ? -27.338 21.854 49.567 1.00 86.25 385 PHE A CA 1
ATOM 3098 C C . PHE A 1 385 ? -27.112 22.945 50.609 1.00 86.25 385 PHE A C 1
ATOM 3100 O O . PHE A 1 385 ? -27.990 23.211 51.427 1.00 86.25 385 PHE A O 1
ATOM 3107 N N . GLU A 1 386 ? -25.955 23.597 50.561 1.00 84.12 386 GLU A N 1
ATOM 3108 C CA . GLU A 1 386 ? -25.582 24.663 51.489 1.00 84.12 386 GLU A CA 1
ATOM 3109 C C . GLU A 1 386 ? -25.027 25.880 50.742 1.00 84.12 386 GLU A C 1
ATOM 3111 O O . GLU A 1 386 ? -24.549 25.797 49.607 1.00 84.12 386 GLU A O 1
ATOM 3116 N N . LYS A 1 387 ? -25.094 27.046 51.388 1.00 82.62 387 LYS A N 1
ATOM 3117 C CA . LYS A 1 387 ? -24.533 28.289 50.856 1.00 82.62 387 LYS A CA 1
ATOM 3118 C C . LYS A 1 387 ? -23.027 28.304 51.080 1.00 82.62 387 LYS A C 1
ATOM 3120 O O . LYS A 1 387 ? -22.585 28.240 52.225 1.00 82.62 387 LYS A O 1
ATOM 3125 N N . LYS A 1 388 ? -22.240 28.511 50.023 1.00 78.88 388 LYS A N 1
ATOM 3126 C CA . LYS A 1 388 ? -20.802 28.759 50.188 1.00 78.88 388 LYS A CA 1
ATOM 3127 C C . LYS A 1 388 ? -20.565 30.208 50.621 1.00 78.88 388 LYS A C 1
ATOM 3129 O O . LYS A 1 388 ? -20.960 31.139 49.920 1.00 78.88 388 LYS A O 1
ATOM 3134 N N . THR A 1 389 ? -19.947 30.408 51.785 1.00 60.06 389 THR A N 1
ATOM 3135 C CA . THR A 1 389 ? -19.746 31.741 52.389 1.00 60.06 389 THR A CA 1
ATOM 3136 C C . THR A 1 389 ? -18.326 32.293 52.256 1.00 60.06 389 THR A C 1
ATOM 3138 O O . THR A 1 389 ? -18.169 33.503 52.365 1.00 60.06 389 THR A O 1
ATOM 3141 N N . ASN A 1 390 ? -17.325 31.463 51.939 1.00 64.94 390 ASN A N 1
ATOM 3142 C CA . ASN A 1 390 ? -15.920 31.867 51.796 1.00 64.94 390 ASN A CA 1
ATOM 3143 C C . ASN A 1 390 ? -15.301 31.256 50.535 1.00 64.94 390 ASN A C 1
ATOM 3145 O O . ASN A 1 390 ? -14.801 30.133 50.568 1.00 64.94 390 ASN A O 1
ATOM 3149 N N . ILE A 1 391 ? -15.350 31.987 49.424 1.00 71.94 391 ILE A N 1
ATOM 3150 C CA . ILE A 1 391 ? -14.594 31.663 48.213 1.00 71.94 391 ILE A CA 1
ATOM 3151 C C . ILE A 1 391 ? -14.113 32.977 47.584 1.00 71.94 391 ILE A C 1
ATOM 3153 O O . ILE A 1 391 ? -14.863 33.954 47.523 1.00 71.94 391 ILE A O 1
ATOM 3157 N N . ASP A 1 392 ? -12.845 33.032 47.201 1.00 71.62 392 ASP A N 1
ATOM 3158 C CA . ASP A 1 392 ? -12.215 34.199 46.590 1.00 71.62 392 ASP A CA 1
ATOM 3159 C C . ASP A 1 392 ? -12.616 34.341 45.111 1.00 71.62 392 ASP A C 1
ATOM 3161 O O . ASP A 1 392 ? -13.035 33.383 44.460 1.00 71.62 392 ASP A O 1
ATOM 3165 N N . ALA A 1 393 ? -12.537 35.563 44.576 1.00 64.88 393 ALA A N 1
ATOM 3166 C CA . ALA A 1 393 ? -13.092 35.896 43.262 1.00 64.88 393 ALA A CA 1
ATOM 3167 C C . ALA A 1 393 ? -12.471 35.099 42.099 1.00 64.88 393 ALA A C 1
ATOM 3169 O O . ALA A 1 393 ? -13.166 34.829 41.119 1.00 64.88 393 ALA A O 1
ATOM 3170 N N . GLU A 1 394 ? -11.202 34.709 42.224 1.00 61.75 394 GLU A N 1
ATOM 3171 C CA . GLU A 1 394 ? -10.448 33.971 41.207 1.00 61.75 394 GLU A CA 1
ATOM 3172 C C . GLU A 1 394 ? -10.901 32.499 41.155 1.00 61.75 394 GLU A C 1
ATOM 3174 O O . GLU A 1 394 ? -11.210 31.968 40.086 1.00 61.75 394 GLU A O 1
ATOM 3179 N N . SER A 1 395 ? -11.113 31.879 42.321 1.00 62.41 395 SER A N 1
ATOM 3180 C CA . SER A 1 395 ? -11.660 30.520 42.442 1.00 62.41 395 SER A CA 1
ATOM 3181 C C . SER A 1 395 ? -13.102 30.380 41.927 1.00 62.41 395 SER A C 1
ATOM 3183 O O . SER A 1 395 ? -13.487 29.314 41.446 1.00 62.41 395 SER A O 1
ATOM 3185 N N . ILE A 1 396 ? -13.916 31.446 41.965 1.00 62.41 396 ILE A N 1
ATOM 3186 C CA . ILE A 1 396 ? -15.310 31.433 41.469 1.00 62.41 396 ILE A CA 1
ATOM 3187 C C . ILE A 1 396 ? -15.388 31.225 39.949 1.00 62.41 396 ILE A C 1
ATOM 3189 O O . ILE A 1 396 ? -16.382 30.687 39.448 1.00 62.41 396 ILE A O 1
ATOM 3193 N N . GLU A 1 397 ? -14.398 31.699 39.192 1.00 65.06 397 GLU A N 1
ATOM 3194 C CA . GLU A 1 397 ? -14.418 31.629 37.726 1.00 65.06 397 GLU A CA 1
ATOM 3195 C C . GLU A 1 397 ? -14.156 30.215 37.195 1.00 65.06 397 GLU A C 1
ATOM 3197 O O . GLU A 1 397 ? -14.673 29.849 36.137 1.00 65.06 397 GLU A O 1
ATOM 3202 N N . LEU A 1 398 ? -13.430 29.413 37.976 1.00 63.44 398 LEU A N 1
ATOM 3203 C CA . LEU A 1 398 ? -13.045 28.035 37.671 1.00 63.44 398 LEU A CA 1
ATOM 3204 C C . LEU A 1 398 ? -14.100 26.999 38.098 1.00 63.44 398 LEU A C 1
ATOM 3206 O O . LEU A 1 398 ? -13.973 25.822 37.761 1.00 63.44 398 LEU A O 1
ATOM 3210 N N . LEU A 1 399 ? -15.152 27.415 38.814 1.00 69.81 399 LEU A N 1
ATOM 3211 C CA . LEU A 1 399 ? -16.191 26.502 39.285 1.00 69.81 399 LEU A CA 1
ATOM 3212 C C . LEU A 1 399 ? -17.006 25.884 38.132 1.00 69.81 399 LEU A C 1
ATOM 3214 O O . LEU A 1 399 ? -17.408 26.593 37.200 1.00 69.81 399 LEU A O 1
ATOM 3218 N N . PRO A 1 400 ? -17.376 24.593 38.241 1.00 70.06 400 PRO A N 1
ATOM 3219 C CA . PRO A 1 400 ? -18.361 23.972 37.367 1.00 70.06 400 PRO A CA 1
ATOM 3220 C C . PRO A 1 400 ? -19.680 24.755 37.366 1.00 70.06 400 PRO A C 1
ATOM 3222 O O . PRO A 1 400 ? -20.249 25.083 38.412 1.00 70.06 400 PRO A O 1
ATOM 3225 N N . LYS A 1 401 ? -20.183 25.055 36.167 1.00 77.06 401 LYS A N 1
ATOM 3226 C CA . LYS A 1 401 ? -21.397 25.856 35.976 1.00 77.06 401 LYS A CA 1
ATOM 3227 C C . LYS A 1 401 ? -22.609 24.958 35.788 1.00 77.06 401 LYS A C 1
ATOM 3229 O O . LYS A 1 401 ? -22.681 24.200 34.820 1.00 77.06 401 LYS A O 1
ATOM 3234 N N . ALA A 1 402 ? -23.597 25.097 36.665 1.00 74.62 402 ALA A N 1
ATOM 3235 C CA . ALA A 1 402 ? -24.895 24.460 36.498 1.00 74.62 402 ALA A CA 1
ATOM 3236 C C . ALA A 1 402 ? -25.911 25.491 36.000 1.00 74.62 402 ALA A C 1
ATOM 3238 O O . ALA A 1 402 ? -26.114 26.549 36.598 1.00 74.62 402 ALA A O 1
ATOM 3239 N N . PHE A 1 403 ? -26.547 25.194 34.870 1.00 76.25 403 PHE A N 1
ATOM 3240 C CA . PHE A 1 403 ? -27.419 26.156 34.209 1.00 76.25 403 PHE A CA 1
ATOM 3241 C C . PHE A 1 403 ? -28.877 25.974 34.615 1.00 76.25 403 PHE A C 1
ATOM 3243 O O . PHE A 1 403 ? -29.465 24.920 34.362 1.00 76.25 403 PHE A O 1
ATOM 3250 N N . VAL A 1 404 ? -29.476 27.040 35.139 1.00 75.00 404 VAL A N 1
ATOM 3251 C CA . VAL A 1 404 ? -30.896 27.068 35.505 1.00 75.00 404 VAL A CA 1
ATOM 3252 C C . VAL A 1 404 ? -31.756 27.183 34.238 1.00 75.00 404 VAL A C 1
ATOM 3254 O O . VAL A 1 404 ? -31.498 28.014 33.357 1.00 75.00 404 VAL A O 1
ATOM 3257 N N . LYS A 1 405 ? -32.761 26.312 34.113 1.00 70.50 405 LYS A N 1
ATOM 3258 C CA . LYS A 1 405 ? -33.744 26.284 33.020 1.00 70.50 405 LYS A CA 1
ATOM 3259 C C . LYS A 1 405 ? -34.901 27.264 33.282 1.00 70.50 405 LYS A C 1
ATOM 3261 O O . LYS A 1 405 ? -35.050 27.805 34.370 1.00 70.50 405 LYS A O 1
ATOM 3266 N N . LYS A 1 406 ? -35.736 27.498 32.260 1.00 60.47 406 LYS A N 1
ATOM 3267 C CA . LYS A 1 406 ? -36.899 28.410 32.329 1.00 60.47 406 LYS A CA 1
ATOM 3268 C C . LYS A 1 406 ? -38.003 27.948 33.288 1.00 60.47 406 LYS A C 1
ATOM 3270 O O . LYS A 1 406 ? -38.745 28.784 33.780 1.00 60.47 406 LYS A O 1
ATOM 3275 N N . ASP A 1 407 ? -38.115 26.646 33.520 1.00 70.19 407 ASP A N 1
ATOM 3276 C CA . ASP A 1 407 ? -39.033 26.025 34.483 1.00 70.19 407 ASP A CA 1
ATOM 3277 C C . ASP A 1 407 ? -38.473 26.042 35.917 1.00 70.19 407 ASP A C 1
ATOM 3279 O O . ASP A 1 407 ? -38.953 25.312 36.778 1.00 70.19 407 ASP A O 1
ATOM 3283 N N . ASN A 1 408 ? -37.443 26.861 36.166 1.00 74.69 408 ASN A N 1
ATOM 3284 C CA . ASN A 1 408 ? -36.722 26.954 37.428 1.00 74.69 408 ASN A CA 1
ATOM 3285 C C . ASN A 1 408 ? -36.032 25.652 37.859 1.00 74.69 408 ASN A C 1
ATOM 3287 O O . ASN A 1 408 ? -35.687 25.521 39.028 1.00 74.69 408 ASN A O 1
ATOM 3291 N N . THR A 1 409 ? -35.779 24.703 36.951 1.00 77.00 409 THR 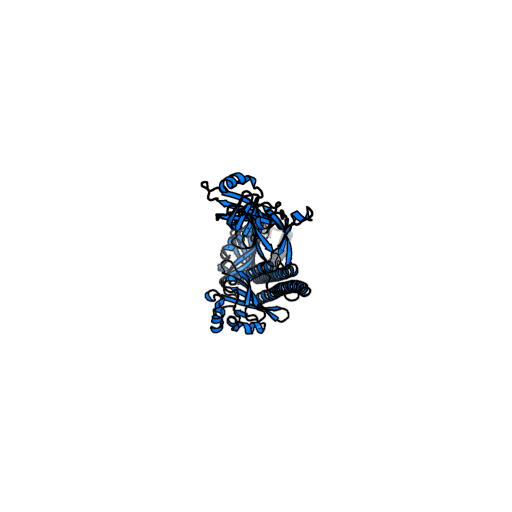A N 1
ATOM 3292 C CA . THR A 1 409 ? -35.025 23.483 37.280 1.00 77.00 409 THR A CA 1
ATOM 3293 C C . THR A 1 409 ? -33.536 23.614 36.961 1.00 77.00 409 THR A C 1
ATOM 3295 O O . THR A 1 409 ? -33.133 24.285 36.007 1.00 77.00 409 THR A O 1
ATOM 3298 N N . VAL A 1 410 ? -32.691 22.937 37.729 1.00 80.44 410 VAL A N 1
ATOM 3299 C CA . VAL A 1 410 ? -31.265 22.750 37.453 1.00 80.44 410 VAL A CA 1
ATOM 3300 C C . VAL A 1 410 ? -30.907 21.279 37.656 1.00 80.44 410 VAL A C 1
ATOM 3302 O O . VAL A 1 410 ? -31.400 20.618 38.567 1.00 80.44 410 VAL A O 1
ATOM 3305 N N . ILE A 1 411 ? -30.086 20.749 36.749 1.00 77.69 411 ILE A N 1
ATOM 3306 C CA . ILE A 1 411 ? -29.577 19.379 36.836 1.00 77.69 411 ILE A CA 1
ATOM 3307 C C . ILE A 1 411 ? -28.193 19.452 37.462 1.00 77.69 411 ILE A C 1
ATOM 3309 O O . ILE A 1 411 ? -27.300 20.103 36.918 1.00 77.69 411 ILE A O 1
ATOM 3313 N N . ILE A 1 412 ? -28.039 18.772 38.586 1.00 81.06 412 ILE A N 1
ATOM 3314 C CA . ILE A 1 412 ? -26.784 18.603 39.302 1.00 81.06 412 ILE A CA 1
ATOM 3315 C C . ILE A 1 412 ? -26.264 17.209 38.989 1.00 81.06 412 ILE A C 1
ATOM 3317 O O . ILE A 1 412 ? -27.030 16.250 38.930 1.00 81.06 412 ILE A O 1
ATOM 3321 N N . SER A 1 413 ? -24.964 17.092 38.752 1.00 72.44 413 SER A N 1
ATOM 3322 C CA . SER A 1 413 ? -24.310 15.817 38.472 1.00 72.44 413 SER A CA 1
ATOM 3323 C C . SER A 1 413 ? -23.077 15.699 39.351 1.00 72.44 413 SER A C 1
ATOM 3325 O O . SER A 1 413 ? -22.248 16.605 39.361 1.00 72.44 413 SER A O 1
ATOM 3327 N N . CYS A 1 414 ? -22.978 14.604 40.099 1.00 75.81 414 CYS A N 1
ATOM 3328 C CA . CYS A 1 414 ? -21.787 14.291 40.878 1.00 75.81 414 CYS A CA 1
ATOM 3329 C C . CYS A 1 414 ? -20.719 13.716 39.943 1.00 75.81 414 CYS A C 1
ATOM 3331 O O . CYS A 1 414 ? -20.979 12.722 39.271 1.00 75.81 414 CYS A O 1
ATOM 3333 N N . SER A 1 415 ? -19.525 14.305 39.911 1.00 72.19 415 SER A N 1
ATOM 3334 C CA . SER A 1 415 ? -18.397 13.796 39.116 1.00 72.19 415 SER A CA 1
ATOM 3335 C C . SER A 1 415 ? -17.830 12.474 39.642 1.00 72.19 415 SER A C 1
ATOM 3337 O O . SER A 1 415 ? -17.211 11.749 38.876 1.00 72.19 415 SER A O 1
ATOM 3339 N N . GLN A 1 416 ? -18.060 12.143 40.919 1.00 67.50 416 GLN A N 1
ATOM 3340 C CA . GLN A 1 416 ? -17.526 10.930 41.546 1.00 67.50 416 GLN A CA 1
ATOM 3341 C C . GLN A 1 416 ? -18.385 9.686 41.273 1.00 67.50 416 GLN A C 1
ATOM 3343 O O . GLN A 1 416 ? -17.868 8.645 40.893 1.00 67.50 416 GLN A O 1
ATOM 3348 N N . CYS A 1 417 ? -19.707 9.775 41.458 1.00 66.44 417 CYS A N 1
ATOM 3349 C CA . CYS A 1 417 ? -20.609 8.621 41.303 1.00 66.44 417 CYS A CA 1
ATOM 3350 C C . CYS A 1 417 ? -21.549 8.719 40.096 1.00 66.44 417 CYS A C 1
ATOM 3352 O O . CYS A 1 417 ? -22.406 7.856 39.912 1.00 66.44 417 CYS A O 1
ATOM 3354 N N . MET A 1 418 ? -21.453 9.798 39.313 1.00 63.72 418 MET A N 1
ATOM 3355 C CA . MET A 1 418 ? -22.279 10.074 38.131 1.00 63.72 418 MET A CA 1
ATOM 3356 C C . MET A 1 418 ? -23.795 10.169 38.381 1.00 63.72 418 MET A C 1
ATOM 3358 O O . MET A 1 418 ? -24.559 10.378 37.435 1.00 63.72 418 MET A O 1
ATOM 3362 N N . ARG A 1 419 ? -24.261 10.094 39.640 1.00 75.12 419 ARG A N 1
ATOM 3363 C CA . ARG A 1 419 ? -25.670 10.330 39.983 1.00 75.12 419 ARG A CA 1
ATOM 3364 C C . ARG A 1 419 ? -26.065 11.755 39.617 1.00 75.12 419 ARG A C 1
ATOM 3366 O O . ARG A 1 419 ? -25.322 12.713 39.854 1.00 75.12 419 ARG A O 1
ATOM 3373 N N . GLN A 1 420 ? -27.271 11.878 39.076 1.00 77.81 420 GLN A N 1
ATOM 3374 C CA . GLN A 1 420 ? -27.868 13.156 38.725 1.00 77.81 420 GLN A CA 1
ATOM 3375 C C . GLN A 1 420 ? -29.060 13.439 39.631 1.00 77.81 420 GLN A C 1
ATOM 3377 O O . GLN A 1 420 ? -29.881 12.556 39.872 1.00 77.81 420 GLN A O 1
ATOM 3382 N N . LYS A 1 421 ? -29.176 14.683 40.089 1.00 82.50 421 LYS A N 1
ATOM 3383 C CA . LYS A 1 421 ? -30.343 15.180 40.815 1.00 82.50 421 LYS A CA 1
ATOM 3384 C C . LYS A 1 421 ? -30.913 16.370 40.065 1.00 82.50 421 LYS A C 1
ATOM 3386 O O . LYS A 1 421 ? -30.186 17.290 39.694 1.00 82.50 421 LYS A O 1
ATOM 3391 N N . ILE A 1 422 ? -32.217 16.343 39.823 1.00 80.19 422 ILE A N 1
ATOM 3392 C CA . ILE A 1 422 ? -32.948 17.508 39.331 1.00 80.19 422 ILE A CA 1
ATOM 3393 C C . ILE A 1 422 ? -33.472 18.231 40.564 1.00 80.19 422 ILE A C 1
ATOM 3395 O O . ILE A 1 422 ? -34.178 17.619 41.361 1.00 80.19 422 ILE A O 1
ATOM 3399 N N . ILE A 1 423 ? -33.113 19.502 40.711 1.00 82.50 423 ILE A N 1
ATOM 3400 C CA . ILE A 1 423 ? -33.656 20.376 41.751 1.00 82.50 423 ILE A CA 1
ATOM 3401 C C . ILE A 1 423 ? -34.300 21.606 41.114 1.00 82.50 423 ILE A C 1
ATOM 3403 O O . ILE A 1 423 ? -34.010 21.969 39.974 1.00 82.50 423 ILE A O 1
ATOM 3407 N N . THR A 1 424 ? -35.163 22.267 41.860 1.00 81.38 424 THR A N 1
ATOM 3408 C CA . THR A 1 424 ? -35.838 23.515 41.525 1.00 81.38 424 THR A CA 1
ATOM 3409 C C . THR A 1 424 ? -35.189 24.672 42.282 1.00 81.38 424 THR A C 1
ATOM 3411 O O . THR A 1 424 ? -34.679 24.493 43.384 1.00 81.38 424 THR A O 1
ATOM 3414 N N . THR A 1 425 ? -35.236 25.899 41.754 1.00 75.75 425 THR A N 1
ATOM 3415 C CA . THR A 1 425 ? -34.713 27.079 42.472 1.00 75.75 425 THR A CA 1
ATOM 3416 C C . THR A 1 425 ? -35.430 27.331 43.800 1.00 75.75 425 THR A C 1
ATOM 3418 O O . THR A 1 425 ? -34.886 28.010 44.663 1.00 75.75 425 THR A O 1
ATOM 3421 N N . ASN A 1 426 ? -36.637 26.784 43.977 1.00 77.25 426 ASN A N 1
ATOM 3422 C CA . ASN A 1 426 ? -37.372 26.847 45.237 1.00 77.25 426 ASN A CA 1
ATOM 3423 C C . ASN A 1 426 ? -36.721 25.977 46.324 1.00 77.25 426 ASN A C 1
ATOM 3425 O O . ASN A 1 426 ? -36.679 26.399 47.475 1.00 77.25 426 ASN A O 1
ATOM 3429 N N . GLU A 1 427 ? -36.173 24.811 45.965 1.00 72.38 427 GLU A N 1
ATOM 3430 C CA . GLU A 1 427 ? -35.511 23.882 46.903 1.00 72.38 427 GLU A CA 1
ATOM 3431 C C . GLU A 1 427 ? -34.180 24.421 47.452 1.00 72.38 427 GLU A C 1
ATOM 3433 O O . GLU A 1 427 ? -33.701 23.961 48.481 1.00 72.38 427 GLU A O 1
ATOM 3438 N N . ILE A 1 428 ? -33.598 25.422 46.791 1.00 77.81 428 ILE A N 1
ATOM 3439 C CA . ILE A 1 428 ? -32.316 26.057 47.149 1.00 77.81 428 ILE A CA 1
ATOM 3440 C C . ILE A 1 428 ? -32.467 27.565 47.395 1.00 77.81 428 ILE A C 1
ATOM 3442 O O . ILE A 1 428 ? -31.498 28.330 47.347 1.00 77.81 428 ILE A O 1
ATOM 3446 N N . ASN A 1 429 ? -33.700 28.014 47.632 1.00 72.69 429 ASN A N 1
ATOM 3447 C CA . ASN A 1 429 ? -34.006 29.423 47.817 1.00 72.69 429 ASN A CA 1
ATOM 3448 C C . ASN A 1 429 ? -33.277 29.976 49.059 1.00 72.69 429 ASN A C 1
ATOM 3450 O O . ASN A 1 429 ? -33.347 29.402 50.141 1.00 72.69 429 ASN A O 1
ATOM 3454 N N . GLY A 1 430 ? -32.554 31.089 48.900 1.00 69.25 430 GLY A N 1
ATOM 3455 C CA . GLY A 1 430 ? -31.737 31.701 49.959 1.00 69.25 430 GLY A CA 1
ATOM 3456 C C . GLY A 1 430 ? -30.271 31.238 50.029 1.00 69.25 430 GLY A C 1
ATOM 3457 O O . GLY A 1 430 ? -29.465 31.905 50.684 1.00 69.25 430 GLY A O 1
ATOM 3458 N N . LEU A 1 431 ? -29.880 30.181 49.302 1.00 76.12 431 LEU A N 1
ATOM 3459 C CA . LEU A 1 431 ? -28.503 29.656 49.314 1.00 76.12 431 LEU A CA 1
ATOM 3460 C C . LEU A 1 431 ? -27.524 30.420 48.400 1.00 76.12 431 LEU A C 1
ATOM 3462 O O . LEU A 1 431 ? -26.318 30.209 48.464 1.00 76.12 431 LEU A O 1
ATOM 3466 N N . GLY A 1 432 ? -28.011 31.374 47.602 1.00 74.94 432 GLY A N 1
ATOM 3467 C CA . GLY A 1 432 ? -27.186 32.183 46.698 1.00 74.94 432 GLY A CA 1
ATOM 3468 C C . GLY A 1 432 ? -26.822 31.472 45.387 1.00 74.94 432 GLY A C 1
ATOM 3469 O O . GLY A 1 432 ? -27.375 30.433 45.048 1.00 74.94 432 GLY A O 1
ATOM 3470 N N . ASN A 1 433 ? -25.908 32.069 44.613 1.00 79.62 433 ASN A N 1
ATOM 3471 C CA . ASN A 1 433 ? -25.529 31.573 43.278 1.00 79.62 433 ASN A CA 1
ATOM 3472 C C . ASN A 1 433 ? -24.368 30.571 43.297 1.00 79.62 433 ASN A C 1
ATOM 3474 O O . ASN A 1 433 ? -23.987 30.077 42.240 1.00 79.62 433 ASN A O 1
ATOM 3478 N N . ILE A 1 434 ? -23.774 30.310 44.460 1.00 83.94 434 ILE A N 1
ATOM 3479 C CA . ILE A 1 434 ? -22.704 29.328 44.628 1.00 83.94 434 ILE A CA 1
ATOM 3480 C C . ILE A 1 434 ? -23.175 28.347 45.688 1.00 83.94 434 ILE A C 1
ATOM 3482 O O . ILE A 1 434 ? -23.398 28.735 46.837 1.00 83.94 434 ILE A O 1
ATOM 3486 N N . LEU A 1 435 ? -23.361 27.101 45.272 1.00 84.69 435 LEU A N 1
ATOM 3487 C CA . LEU A 1 435 ? -23.846 26.034 46.131 1.00 84.69 435 LEU A CA 1
ATOM 3488 C C . LEU A 1 435 ? -22.698 25.102 46.477 1.00 84.69 435 LEU A C 1
ATOM 3490 O O . LEU A 1 435 ? -22.001 24.644 45.574 1.00 84.69 435 LEU A O 1
ATOM 3494 N N . TYR A 1 436 ? -22.580 24.785 47.760 1.00 85.06 436 TYR A N 1
ATOM 3495 C CA . TYR A 1 436 ? -21.861 23.613 48.231 1.00 85.06 436 TYR A CA 1
ATOM 3496 C C . TYR A 1 436 ? -22.837 22.440 48.252 1.00 85.06 436 TYR A C 1
ATOM 3498 O O . TYR A 1 436 ? -23.932 22.541 48.813 1.00 85.06 436 TYR A O 1
ATOM 3506 N N . ILE A 1 437 ? -22.474 21.346 47.596 1.00 86.50 437 ILE A N 1
ATOM 3507 C CA . ILE A 1 437 ? -23.342 20.188 47.410 1.00 86.50 437 ILE A CA 1
ATOM 3508 C C . ILE A 1 437 ? -22.683 18.988 48.051 1.00 86.50 437 ILE A C 1
ATOM 3510 O O . ILE A 1 437 ? -21.551 18.687 47.699 1.00 86.50 437 ILE A O 1
ATOM 3514 N N . MET A 1 438 ? -23.410 18.265 48.903 1.00 83.44 438 MET A N 1
ATOM 3515 C CA . MET A 1 438 ? -23.018 16.931 49.359 1.00 83.44 438 MET A CA 1
ATOM 3516 C C . MET A 1 438 ? -23.862 15.885 48.629 1.00 83.44 438 MET A C 1
ATOM 3518 O O . MET A 1 438 ? -25.087 15.832 48.783 1.00 83.44 438 MET A O 1
ATOM 3522 N N . CYS A 1 439 ? -23.206 15.069 47.808 1.00 80.38 439 CYS A N 1
ATOM 3523 C CA . CYS A 1 439 ? -23.816 13.923 47.142 1.00 80.38 439 CYS A CA 1
ATOM 3524 C C . CYS A 1 439 ? -24.036 12.775 48.147 1.00 80.38 439 CYS A C 1
ATOM 3526 O O . CYS A 1 439 ? -23.210 12.608 49.044 1.00 80.38 439 CYS A O 1
ATOM 3528 N N . PRO A 1 440 ? -25.046 11.900 47.965 1.00 77.94 440 PRO A N 1
ATOM 3529 C CA . PRO A 1 440 ? -25.202 10.682 48.767 1.00 77.94 440 PRO A CA 1
ATOM 3530 C C . PRO A 1 440 ? -24.003 9.718 48.748 1.00 77.94 440 PRO A C 1
ATOM 3532 O O . PRO A 1 440 ? -23.956 8.805 49.560 1.00 77.94 440 PRO A O 1
ATOM 3535 N N . CYS A 1 441 ? -23.044 9.883 47.827 1.00 73.94 441 CYS A N 1
ATOM 3536 C CA . CYS A 1 441 ? -21.768 9.155 47.848 1.00 73.94 441 CYS A CA 1
ATOM 3537 C C . CYS A 1 441 ? -20.689 9.845 48.712 1.00 73.94 441 CYS A C 1
ATOM 3539 O O . CYS A 1 441 ? -19.505 9.618 48.491 1.00 73.94 441 CYS A O 1
ATOM 3541 N N . ASN A 1 442 ? -21.083 10.760 49.605 1.00 78.81 442 ASN A N 1
ATOM 3542 C CA . ASN A 1 442 ? -20.248 11.645 50.432 1.00 78.81 442 ASN A CA 1
ATOM 3543 C C . ASN A 1 442 ? -19.307 12.609 49.684 1.00 78.81 442 ASN A C 1
ATOM 3545 O O . ASN A 1 442 ? -18.675 13.460 50.311 1.00 78.81 442 ASN A O 1
ATOM 3549 N N . TYR A 1 443 ? -19.256 12.563 48.349 1.00 79.81 443 TYR A N 1
ATOM 3550 C CA . TYR A 1 443 ? -18.497 13.536 47.571 1.00 79.81 443 TYR A CA 1
ATOM 3551 C C . TYR A 1 443 ? -19.152 14.911 47.644 1.00 79.81 443 TYR A C 1
ATOM 3553 O O . TYR A 1 443 ? -20.337 15.066 47.321 1.00 79.81 443 TYR A O 1
ATOM 3561 N N . SER A 1 444 ? -18.356 15.903 48.033 1.00 83.69 444 SER A N 1
ATOM 3562 C CA . SER A 1 444 ? -18.815 17.273 48.181 1.00 83.69 444 SER A CA 1
ATOM 3563 C C . SER A 1 444 ? -18.119 18.200 47.198 1.00 83.69 444 SER A C 1
ATOM 3565 O O . SER A 1 444 ? -16.907 18.121 47.022 1.00 83.69 444 SER A O 1
ATOM 3567 N N . PHE A 1 445 ? -18.880 19.066 46.538 1.00 84.62 445 PHE A N 1
ATOM 3568 C CA . PHE A 1 445 ? -18.357 19.929 45.485 1.00 84.62 445 PHE A CA 1
ATOM 3569 C C . PHE A 1 445 ? -19.116 21.247 45.400 1.00 84.62 445 PHE A C 1
ATOM 3571 O O . PHE A 1 445 ? -20.300 21.332 45.730 1.00 84.62 445 PHE A O 1
ATOM 3578 N N . ASP A 1 446 ? -18.413 22.274 44.931 1.00 85.00 446 ASP A N 1
ATOM 3579 C CA . ASP A 1 446 ? -18.972 23.600 44.712 1.00 85.00 446 ASP A CA 1
ATOM 3580 C C . ASP A 1 446 ? -19.425 23.750 43.256 1.00 85.00 446 ASP A C 1
ATOM 3582 O O . ASP A 1 446 ? -18.710 23.385 42.321 1.00 85.00 446 ASP A O 1
ATOM 3586 N N . ILE A 1 447 ? -20.605 24.330 43.049 1.00 82.75 447 ILE A N 1
ATOM 3587 C CA . ILE A 1 447 ? -21.079 24.727 41.721 1.00 82.75 447 ILE A CA 1
ATOM 3588 C C . ILE A 1 447 ? -21.503 26.184 41.710 1.00 82.75 447 ILE A C 1
ATOM 3590 O O . ILE A 1 447 ? -22.006 26.721 42.698 1.00 82.75 447 ILE A O 1
ATOM 3594 N N . LYS A 1 448 ? -21.390 26.806 40.540 1.00 83.00 448 LYS A N 1
ATOM 3595 C CA . LYS A 1 448 ? -21.964 28.122 40.276 1.00 83.00 448 LYS A CA 1
ATOM 3596 C C . LYS A 1 448 ? -23.247 27.976 39.468 1.00 83.00 448 LYS A C 1
ATOM 3598 O O . LYS A 1 448 ? -23.237 27.457 38.350 1.00 83.00 448 LYS A O 1
ATOM 3603 N N . LEU A 1 449 ? -24.352 28.464 40.016 1.00 78.69 449 LEU A N 1
ATOM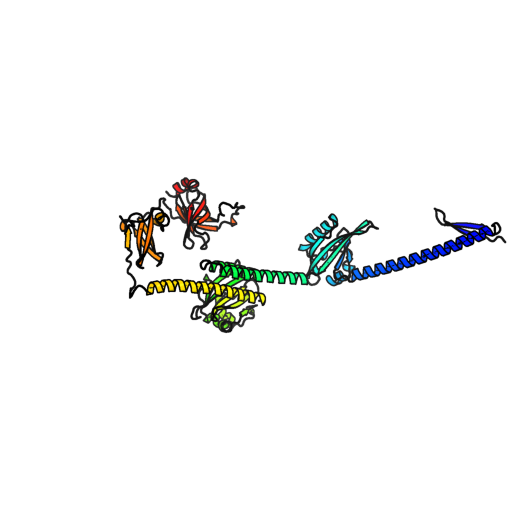 3604 C CA . LEU A 1 449 ? -25.614 28.585 39.302 1.00 78.69 449 LEU A CA 1
ATOM 3605 C C . LEU A 1 449 ? -25.524 29.743 38.312 1.00 78.69 449 LEU A C 1
ATOM 3607 O O . LEU A 1 449 ? -25.339 30.902 38.692 1.00 78.69 449 LEU A O 1
ATOM 3611 N N . GLU A 1 450 ? -25.703 29.435 37.033 1.00 76.75 450 GLU A N 1
ATOM 3612 C CA . GLU A 1 450 ? -25.841 30.447 35.995 1.00 76.75 450 GLU A CA 1
ATOM 3613 C C . GLU A 1 450 ? -27.255 30.444 35.426 1.00 76.75 450 GLU A C 1
ATOM 3615 O O . GLU A 1 450 ? -27.709 29.513 34.753 1.00 76.75 450 GLU A O 1
ATOM 3620 N N . TYR A 1 451 ? -27.951 31.551 35.666 1.00 70.50 451 TYR A N 1
ATOM 3621 C CA . TYR A 1 451 ? -29.209 31.848 35.007 1.00 70.50 451 TYR A CA 1
ATOM 3622 C C . TYR A 1 451 ? -28.920 32.150 33.545 1.00 70.50 451 TYR A C 1
ATOM 3624 O O . TYR A 1 451 ? -28.211 33.104 33.204 1.00 70.50 451 TYR A O 1
ATOM 3632 N N . ARG A 1 452 ? -29.458 31.309 32.663 1.00 60.66 452 ARG A N 1
ATOM 3633 C CA . ARG A 1 452 ? -29.269 31.458 31.222 1.00 60.66 452 ARG A CA 1
ATOM 3634 C C . ARG A 1 452 ? -29.800 32.824 30.786 1.00 60.66 452 ARG A C 1
ATOM 3636 O O . ARG A 1 452 ? -31.004 33.051 30.754 1.00 60.66 452 ARG A O 1
ATOM 3643 N N . ARG A 1 453 ? -28.895 33.725 30.393 1.00 57.19 453 ARG A N 1
ATOM 3644 C CA . ARG A 1 453 ? -29.222 35.098 29.956 1.00 57.19 453 ARG A CA 1
ATOM 3645 C C . ARG A 1 453 ? -29.951 35.164 28.607 1.00 57.19 453 ARG A C 1
ATOM 3647 O O . ARG A 1 453 ? -30.286 36.248 28.143 1.00 57.19 453 ARG A O 1
ATOM 3654 N N . SER A 1 454 ? -30.153 34.038 27.922 1.00 61.47 454 SER A N 1
ATOM 3655 C CA . SER A 1 454 ? -30.765 34.008 26.592 1.00 61.47 454 SER A CA 1
ATOM 3656 C C . SER A 1 454 ? -31.654 32.783 26.429 1.00 61.47 454 SER A C 1
ATOM 3658 O O . SER A 1 454 ? -31.246 31.661 26.732 1.00 61.47 454 SER A O 1
ATOM 3660 N N . TYR A 1 455 ? -32.870 33.003 25.926 1.00 68.44 455 TYR A N 1
ATOM 3661 C CA . TYR A 1 455 ? -33.784 31.925 25.563 1.00 68.44 455 TYR A CA 1
ATOM 3662 C C . TYR A 1 455 ? -33.169 31.052 24.464 1.00 68.44 455 TYR A C 1
ATOM 3664 O O . TYR A 1 455 ? -32.605 31.571 23.499 1.00 68.44 455 TYR A O 1
ATOM 3672 N N . ARG A 1 456 ? -33.278 29.730 24.634 1.00 76.25 456 ARG A N 1
ATOM 3673 C CA . ARG A 1 456 ? -32.847 28.726 23.663 1.00 76.25 456 ARG A CA 1
ATOM 3674 C C . ARG A 1 456 ? -34.082 27.946 23.217 1.00 76.25 456 ARG A C 1
ATOM 3676 O O . ARG A 1 456 ? -34.738 27.328 24.053 1.00 76.25 456 ARG A O 1
ATOM 3683 N N . LYS A 1 457 ? -34.424 28.034 21.935 1.00 81.25 457 LYS A N 1
ATOM 3684 C CA . LYS A 1 457 ? -35.549 27.325 21.319 1.00 81.25 457 LYS A CA 1
ATOM 3685 C C . LYS A 1 457 ? -35.059 25.942 20.905 1.00 81.25 457 LYS A C 1
ATOM 3687 O O . LYS A 1 457 ? -34.046 25.847 20.210 1.00 81.25 457 LYS A O 1
ATOM 3692 N N . THR A 1 458 ? -35.731 24.891 21.366 1.00 84.44 458 THR A N 1
ATOM 3693 C CA . THR A 1 458 ? -35.483 23.522 20.895 1.00 84.44 458 THR A CA 1
ATOM 3694 C C . THR A 1 458 ? -36.031 23.402 19.482 1.00 84.44 458 THR A C 1
ATOM 3696 O O . THR A 1 458 ? -37.175 23.776 19.229 1.00 84.44 458 THR A O 1
ATOM 3699 N N . ILE A 1 459 ? -35.199 22.927 18.568 1.00 86.12 459 ILE A N 1
ATOM 3700 C CA . ILE A 1 459 ? -35.501 22.809 17.144 1.00 86.12 459 ILE A CA 1
ATOM 3701 C C . ILE A 1 459 ? -34.960 21.480 16.627 1.00 86.12 459 ILE A C 1
ATOM 3703 O O . ILE A 1 459 ? -34.216 20.795 17.317 1.00 86.12 459 ILE A O 1
ATOM 3707 N N . ASN A 1 460 ? -35.363 21.098 15.424 1.00 89.81 460 ASN A N 1
ATOM 3708 C CA . ASN A 1 460 ? -34.805 19.948 14.733 1.00 89.81 460 ASN A CA 1
ATOM 3709 C C . ASN A 1 460 ? -34.607 20.348 13.274 1.00 89.81 460 ASN A C 1
ATOM 3711 O O . ASN A 1 460 ? -35.522 20.219 12.463 1.00 89.81 460 ASN A O 1
ATOM 3715 N N . LEU A 1 461 ? -33.455 20.952 12.989 1.00 91.06 461 LEU A N 1
ATOM 3716 C CA . LEU A 1 461 ? -33.106 21.442 11.658 1.00 91.06 461 LEU A CA 1
ATOM 3717 C C . LEU A 1 461 ? -31.839 20.749 11.180 1.00 91.06 461 LEU A C 1
ATOM 3719 O O . LEU A 1 461 ? -30.881 20.608 11.941 1.00 91.06 461 LEU A O 1
ATOM 3723 N N . ASP A 1 462 ? -31.815 20.364 9.911 1.00 92.88 462 ASP A N 1
ATOM 3724 C CA . ASP A 1 462 ? -30.591 19.878 9.293 1.00 92.88 462 ASP A CA 1
ATOM 3725 C C . ASP A 1 462 ? -29.631 21.045 9.048 1.00 92.88 462 ASP A C 1
ATOM 3727 O O . ASP A 1 462 ? -30.018 22.160 8.676 1.00 92.88 462 ASP A O 1
ATOM 3731 N N . GLY A 1 463 ? -28.353 20.775 9.264 1.00 91.44 463 GLY A N 1
ATOM 3732 C CA . GLY A 1 463 ? -27.290 21.731 9.038 1.00 91.44 463 GLY A CA 1
ATOM 3733 C C . GLY A 1 463 ? -26.012 21.040 8.617 1.00 91.44 463 GLY A C 1
ATOM 3734 O O . GLY A 1 463 ? -25.912 19.814 8.524 1.00 91.44 463 GLY A O 1
ATOM 3735 N N . VAL A 1 464 ? -25.004 21.861 8.392 1.00 90.56 464 VAL A N 1
ATOM 3736 C CA . VAL A 1 464 ? -23.657 21.410 8.104 1.00 90.56 464 VAL A CA 1
ATOM 3737 C C . VAL A 1 464 ? -22.647 22.201 8.924 1.00 90.56 464 VAL A C 1
ATOM 3739 O O . VAL A 1 464 ? -22.889 23.358 9.279 1.00 90.56 464 VAL A O 1
ATOM 3742 N N . PHE A 1 465 ? -21.503 21.594 9.219 1.00 92.00 465 PHE A N 1
ATOM 3743 C CA . PHE A 1 465 ? -20.387 22.265 9.872 1.00 92.00 465 PHE A CA 1
ATOM 3744 C C . PHE A 1 465 ? -19.060 21.972 9.178 1.00 92.00 465 PHE A C 1
ATOM 3746 O O . PHE A 1 465 ? -18.900 20.957 8.509 1.00 92.00 465 PHE A O 1
ATOM 3753 N N . ILE A 1 466 ? -18.089 22.849 9.393 1.00 87.94 466 ILE A N 1
ATOM 3754 C CA . ILE A 1 466 ? -16.692 22.620 9.036 1.00 87.94 466 ILE A CA 1
ATOM 3755 C C . ILE A 1 466 ? -15.802 23.081 10.190 1.00 87.94 466 ILE A C 1
ATOM 3757 O O . ILE A 1 466 ? -16.069 24.108 10.829 1.00 87.94 466 ILE A O 1
ATOM 3761 N N . ARG A 1 467 ? -14.750 22.316 10.489 1.00 84.75 467 ARG A N 1
ATOM 3762 C CA . ARG A 1 467 ? -13.740 22.701 11.481 1.00 84.75 467 ARG A CA 1
ATOM 3763 C C . ARG A 1 467 ? -12.915 23.860 10.922 1.00 84.75 467 ARG A C 1
ATOM 3765 O O . ARG A 1 467 ? -12.443 23.804 9.790 1.00 84.75 467 ARG A O 1
ATOM 3772 N N . LEU A 1 468 ? -12.745 24.916 11.712 1.00 80.19 468 LEU A N 1
ATOM 3773 C CA . LEU A 1 468 ? -11.908 26.052 11.338 1.00 80.19 468 LEU A CA 1
ATOM 3774 C C . LEU A 1 468 ? -10.497 25.860 11.904 1.00 80.19 468 LEU A C 1
ATOM 3776 O O . LEU A 1 468 ? -10.364 25.469 13.066 1.00 80.19 468 LEU A O 1
ATOM 3780 N N . PRO A 1 469 ? -9.446 26.150 11.121 1.00 69.81 469 PRO A N 1
ATOM 3781 C CA . PRO A 1 469 ? -8.085 26.090 11.623 1.00 69.81 469 PRO A CA 1
ATOM 3782 C C . PRO A 1 469 ? -7.817 27.212 12.649 1.00 69.81 469 PRO A C 1
ATOM 3784 O O . PRO A 1 469 ? -8.586 28.178 12.736 1.00 69.81 469 PRO A O 1
ATOM 3787 N N . PRO A 1 470 ? -6.721 27.113 13.422 1.00 68.44 470 PRO A N 1
ATOM 3788 C CA . PRO A 1 470 ? -6.279 28.178 14.321 1.00 68.44 470 PRO A CA 1
ATOM 3789 C C . PRO A 1 470 ? -6.060 29.509 13.580 1.00 68.44 470 PRO A C 1
ATOM 3791 O O . PRO A 1 470 ? -5.781 29.520 12.382 1.00 68.44 470 PRO A O 1
ATOM 3794 N N . GLU A 1 471 ? -6.128 30.629 14.308 1.00 56.72 471 GLU A N 1
ATOM 3795 C CA . GLU A 1 471 ? -6.141 32.022 13.801 1.00 56.72 471 GLU A CA 1
ATOM 3796 C C . GLU A 1 471 ? -4.999 32.413 12.836 1.00 56.72 471 GLU A C 1
ATOM 3798 O O . GLU A 1 471 ? -5.108 33.417 12.136 1.00 56.72 471 GLU A O 1
ATOM 3803 N N . ASN A 1 472 ? -3.950 31.591 12.728 1.00 53.19 472 ASN A N 1
ATOM 3804 C CA . ASN A 1 472 ? -2.730 31.869 11.967 1.00 53.19 472 ASN A CA 1
ATOM 3805 C C . ASN A 1 472 ? -2.596 31.064 10.657 1.00 53.19 472 ASN A C 1
ATOM 3807 O O . ASN A 1 472 ? -1.540 31.099 10.026 1.00 53.19 472 ASN A O 1
ATOM 3811 N N . VAL A 1 473 ? -3.635 30.337 10.228 1.00 43.59 473 VAL A N 1
ATOM 3812 C CA . VAL A 1 473 ? -3.605 29.515 9.004 1.00 43.59 473 VAL A CA 1
ATOM 3813 C C . VAL A 1 473 ? -4.662 30.002 8.008 1.00 43.59 473 VAL A C 1
ATOM 3815 O O . VAL A 1 473 ? -5.856 30.012 8.304 1.00 43.59 473 VAL A O 1
ATOM 3818 N N . LYS A 1 474 ? -4.237 30.402 6.799 1.00 41.44 474 LYS A N 1
ATOM 3819 C CA . LYS A 1 474 ? -5.162 30.758 5.708 1.00 41.44 474 LYS A CA 1
ATOM 3820 C C . LYS A 1 474 ? -5.922 29.516 5.236 1.00 41.44 474 LYS A C 1
ATOM 3822 O O . LYS A 1 474 ? -5.310 28.526 4.849 1.00 41.44 474 LYS A O 1
ATOM 3827 N N . ILE A 1 475 ? -7.251 29.607 5.216 1.00 44.84 475 ILE A N 1
ATOM 3828 C CA . ILE A 1 475 ? -8.135 28.582 4.652 1.00 44.84 475 ILE A CA 1
ATOM 3829 C C . ILE A 1 475 ? -7.960 28.592 3.128 1.00 44.84 475 ILE A C 1
ATOM 3831 O O . ILE A 1 475 ? -8.300 29.574 2.467 1.00 44.84 475 ILE A O 1
ATOM 3835 N N . ILE A 1 476 ? -7.408 27.512 2.576 1.00 38.88 476 ILE A N 1
ATOM 3836 C CA . ILE A 1 476 ? -7.446 27.228 1.138 1.00 38.88 476 ILE A CA 1
ATOM 3837 C C . ILE A 1 476 ? -8.867 26.729 0.852 1.00 38.88 476 ILE A C 1
ATOM 3839 O O . ILE A 1 476 ? -9.385 25.931 1.626 1.00 38.88 476 ILE A O 1
ATOM 3843 N N . ALA A 1 477 ? -9.512 27.288 -0.174 1.00 39.75 477 ALA A N 1
ATOM 3844 C CA . ALA A 1 477 ? -10.933 27.136 -0.501 1.00 39.75 477 ALA A CA 1
ATOM 3845 C C . ALA A 1 477 ? -11.541 25.772 -0.107 1.00 39.75 477 ALA A C 1
ATOM 3847 O O . ALA A 1 477 ? -11.200 24.750 -0.692 1.00 39.75 477 ALA A O 1
ATOM 3848 N N . SER A 1 478 ? -12.459 25.783 0.867 1.00 48.53 478 SER A N 1
ATOM 3849 C CA . SER A 1 478 ? -13.272 24.621 1.236 1.00 48.53 478 SER A CA 1
ATOM 3850 C C . SER A 1 478 ? -14.346 24.406 0.171 1.00 48.53 478 SER A C 1
ATOM 3852 O O . SER A 1 478 ? -15.138 25.320 -0.091 1.00 48.53 478 SER A O 1
ATOM 3854 N N . THR A 1 479 ? -14.382 23.226 -0.433 1.00 48.44 479 THR A N 1
ATOM 3855 C CA . THR A 1 479 ? -15.476 22.808 -1.320 1.00 48.44 479 THR A CA 1
ATOM 3856 C C . THR A 1 479 ? -16.708 22.414 -0.491 1.00 48.44 479 THR A C 1
ATOM 3858 O O . THR A 1 479 ? -16.614 22.246 0.725 1.00 48.44 479 THR A O 1
ATOM 3861 N N . GLU A 1 480 ? -17.894 22.284 -1.100 1.00 50.81 480 GLU A N 1
ATOM 3862 C CA . GLU A 1 480 ? -19.091 21.802 -0.375 1.00 50.81 480 GLU A CA 1
ATOM 3863 C C . GLU A 1 480 ? -18.921 20.367 0.173 1.00 50.81 480 GLU A C 1
ATOM 3865 O O . GLU A 1 480 ? -19.633 19.987 1.099 1.00 50.81 480 GLU A O 1
ATOM 3870 N N . GLU A 1 481 ? -17.941 19.603 -0.327 1.00 51.56 481 GLU A N 1
ATOM 3871 C CA . GLU A 1 481 ? -17.623 18.234 0.109 1.00 51.56 481 GLU A CA 1
ATOM 3872 C C . GLU A 1 481 ? -16.904 18.166 1.471 1.00 51.56 481 GLU A C 1
ATOM 3874 O O . GLU A 1 481 ? -16.925 17.122 2.119 1.00 51.56 481 GLU A O 1
ATOM 3879 N N . ASP A 1 482 ? -16.334 19.279 1.952 1.00 60.78 482 ASP A N 1
ATOM 3880 C CA . ASP A 1 482 ? -15.605 19.352 3.232 1.00 60.78 482 ASP A CA 1
ATOM 3881 C C . ASP A 1 482 ? -16.527 19.559 4.453 1.00 60.78 482 ASP A C 1
ATOM 3883 O O . ASP A 1 482 ? -16.074 19.632 5.600 1.00 60.78 482 ASP A O 1
ATOM 3887 N N . TRP A 1 483 ? -17.833 19.697 4.218 1.00 74.88 483 TRP A N 1
ATOM 3888 C CA . TRP A 1 483 ? -18.821 19.990 5.249 1.00 74.88 483 TRP A CA 1
ATOM 3889 C C . TRP A 1 483 ? -19.412 18.708 5.857 1.00 74.88 483 TRP A C 1
ATOM 3891 O O . TRP A 1 483 ? -20.069 17.910 5.188 1.00 74.88 483 TRP A O 1
ATOM 3901 N N . GLY A 1 484 ? -19.250 18.538 7.169 1.00 82.44 484 GLY A N 1
ATOM 3902 C CA . GLY A 1 484 ? -19.895 17.474 7.934 1.00 82.44 484 GLY A CA 1
ATOM 3903 C C . GLY A 1 484 ? -21.381 17.760 8.154 1.00 82.44 484 GLY A C 1
ATOM 3904 O O . GLY A 1 484 ? -21.767 18.893 8.435 1.00 82.44 484 GLY A O 1
ATOM 3905 N N . ARG A 1 485 ? -22.235 16.737 8.052 1.00 86.31 485 ARG A N 1
ATOM 3906 C CA . ARG A 1 485 ? -23.678 16.861 8.331 1.00 86.31 485 ARG A CA 1
ATOM 3907 C C . ARG A 1 485 ? -23.937 16.897 9.830 1.00 86.31 485 ARG A C 1
ATOM 3909 O O . ARG A 1 485 ? -23.322 16.133 10.564 1.00 86.31 485 ARG A O 1
ATOM 3916 N N . ILE A 1 486 ? -24.873 17.733 10.268 1.00 93.38 486 ILE A N 1
ATOM 3917 C CA . ILE A 1 486 ? -25.293 17.852 11.670 1.00 93.38 486 ILE A CA 1
ATOM 3918 C C . ILE A 1 486 ? -26.805 18.007 11.777 1.00 93.38 486 ILE A C 1
ATOM 3920 O O . ILE A 1 486 ? -27.471 18.437 10.835 1.00 93.38 486 ILE A O 1
ATOM 3924 N N . ARG A 1 487 ? -27.330 17.723 12.967 1.00 93.62 487 ARG A N 1
ATOM 3925 C CA . ARG A 1 487 ? -28.710 18.026 13.338 1.00 93.62 487 ARG A CA 1
ATOM 3926 C C . ARG A 1 487 ? -28.729 19.049 14.459 1.00 93.62 487 ARG A C 1
ATOM 3928 O O . ARG A 1 487 ? -28.191 18.807 15.532 1.00 93.62 487 ARG A O 1
ATOM 3935 N N . ILE A 1 488 ? -29.332 20.203 14.216 1.00 93.69 488 ILE A N 1
ATOM 3936 C CA . ILE A 1 488 ? -29.424 21.282 15.195 1.00 93.69 488 ILE A CA 1
ATOM 3937 C C . ILE A 1 488 ? -30.590 20.995 16.120 1.00 93.69 488 ILE A C 1
ATOM 3939 O O . ILE A 1 488 ? -31.736 20.946 15.681 1.00 93.69 488 ILE A O 1
ATOM 3943 N N . GLU A 1 489 ? -30.277 20.854 17.402 1.00 89.38 489 GLU A N 1
ATOM 3944 C CA . GLU A 1 489 ? -31.236 20.486 18.440 1.00 89.38 489 GLU A CA 1
ATOM 3945 C C . GLU A 1 489 ? -31.753 21.698 19.208 1.00 89.38 489 GLU A C 1
ATOM 3947 O O . GLU A 1 489 ? -32.860 21.695 19.745 1.00 89.38 489 GLU A O 1
ATOM 3952 N N . ASN A 1 490 ? -30.948 22.755 19.317 1.00 88.56 490 ASN A N 1
ATOM 3953 C CA . ASN A 1 490 ? -31.373 23.979 19.980 1.00 88.56 490 ASN A CA 1
ATOM 3954 C C . ASN A 1 490 ? -30.537 25.192 19.560 1.00 88.56 490 ASN A C 1
ATOM 3956 O O . ASN A 1 490 ? -29.357 25.084 19.231 1.00 88.56 490 ASN A O 1
ATOM 3960 N N . ILE A 1 491 ? -31.148 26.375 19.604 1.00 89.88 491 ILE A N 1
ATOM 3961 C CA . ILE A 1 491 ? -30.502 27.634 19.220 1.00 89.88 491 ILE A CA 1
ATOM 3962 C C . ILE A 1 491 ? -30.929 28.786 20.127 1.00 89.88 491 ILE A C 1
ATOM 3964 O O . ILE A 1 491 ? -32.072 28.841 20.569 1.00 89.88 491 ILE A O 1
ATOM 3968 N N . SER A 1 492 ? -30.004 29.694 20.443 1.00 86.06 492 SER A N 1
ATOM 3969 C CA . SER A 1 492 ? -30.253 30.977 21.114 1.00 86.06 492 SER A CA 1
ATOM 3970 C C . SER A 1 492 ? -29.623 32.117 20.317 1.00 86.06 492 SER A C 1
ATOM 3972 O O . SER A 1 492 ? -28.903 31.893 19.348 1.00 86.06 492 SER A O 1
ATOM 3974 N N . ILE A 1 493 ? -29.835 33.354 20.770 1.00 83.38 493 ILE A N 1
ATOM 3975 C CA . ILE A 1 493 ? -29.189 34.547 20.197 1.00 83.38 493 ILE A CA 1
ATOM 3976 C C . ILE A 1 493 ? -27.652 34.443 20.260 1.00 83.38 493 ILE A C 1
ATOM 3978 O O . ILE A 1 493 ? -26.966 35.021 19.425 1.00 83.38 493 ILE A O 1
ATOM 3982 N N . LYS A 1 494 ? -27.103 33.705 21.235 1.00 82.81 494 LYS A N 1
ATOM 3983 C CA . LYS A 1 494 ? -25.658 33.653 21.515 1.00 82.81 494 LYS A CA 1
ATOM 3984 C C . LYS A 1 494 ? -24.987 32.317 21.198 1.00 82.81 494 LYS A C 1
ATOM 3986 O O . LYS A 1 494 ? -23.767 32.229 21.278 1.00 82.81 494 LYS A O 1
ATOM 3991 N N . GLY A 1 495 ? -25.734 31.269 20.864 1.00 89.12 495 GLY A N 1
ATOM 3992 C CA . GLY A 1 495 ? -25.113 29.976 20.606 1.00 89.12 495 GLY A CA 1
ATOM 3993 C C . GLY A 1 495 ? -26.055 28.912 20.075 1.00 89.12 495 GLY A C 1
ATOM 3994 O O . GLY A 1 495 ? -27.271 29.081 20.022 1.00 89.12 495 GLY A O 1
ATOM 3995 N N . ILE A 1 496 ? -25.478 27.761 19.755 1.00 91.94 496 ILE A N 1
ATOM 3996 C CA . ILE A 1 496 ? -26.141 26.651 19.066 1.00 91.94 496 ILE A CA 1
ATOM 3997 C C . ILE A 1 496 ? -25.755 25.309 19.692 1.00 91.94 496 ILE A C 1
ATOM 3999 O O . ILE A 1 496 ? -24.670 25.173 20.253 1.00 91.94 496 ILE A O 1
ATOM 4003 N N . GLY A 1 497 ? -26.673 24.352 19.680 1.00 92.81 497 GLY A N 1
ATOM 4004 C CA . GLY A 1 497 ? -26.444 22.969 20.075 1.00 92.81 497 GLY A CA 1
ATOM 4005 C C . GLY A 1 497 ? -26.836 22.046 18.933 1.00 92.81 497 GLY A C 1
ATOM 4006 O O . GLY A 1 497 ? -27.939 22.183 18.401 1.00 92.81 497 GLY A O 1
ATOM 4007 N N . PHE A 1 498 ? -25.948 21.139 18.546 1.00 94.56 498 PHE A N 1
ATOM 4008 C CA . PHE A 1 498 ? -26.195 20.198 17.459 1.00 94.56 498 PHE A CA 1
ATOM 4009 C C . PHE A 1 498 ? -25.565 18.836 17.738 1.00 94.56 498 PHE A C 1
ATOM 4011 O O . PHE A 1 498 ? -24.606 18.744 18.499 1.00 94.56 498 PHE A O 1
ATOM 4018 N N . THR A 1 499 ? -26.092 17.792 17.109 1.00 90.38 499 THR A N 1
ATOM 4019 C CA . THR A 1 499 ? -25.529 16.442 17.135 1.00 90.38 499 THR A CA 1
ATOM 4020 C C . THR A 1 499 ? -24.815 16.096 15.836 1.00 90.38 499 THR A C 1
ATOM 4022 O O . THR A 1 499 ? -25.245 16.483 14.743 1.00 90.38 499 THR A O 1
ATOM 4025 N N . THR A 1 500 ? -23.710 15.363 15.958 1.00 86.69 500 THR A N 1
ATOM 4026 C CA . THR A 1 500 ? -22.939 14.810 14.839 1.00 86.69 500 THR A CA 1
ATOM 4027 C C . THR A 1 500 ? -23.250 13.321 14.617 1.00 86.69 500 THR A C 1
ATOM 4029 O O . THR A 1 500 ? -23.678 12.635 15.545 1.00 86.69 500 THR A O 1
ATOM 4032 N N . PRO A 1 501 ? -23.034 12.778 13.401 1.00 75.94 501 PRO A N 1
ATOM 4033 C CA . PRO A 1 501 ? -23.248 11.358 13.107 1.00 75.94 501 PRO A CA 1
ATOM 4034 C C . PRO A 1 501 ? -22.306 10.422 13.872 1.00 75.94 501 PRO A C 1
ATOM 4036 O O . PRO A 1 501 ? -22.630 9.255 14.071 1.00 75.94 501 PRO A O 1
ATOM 4039 N N . GLN A 1 502 ? -21.135 10.928 14.263 1.00 66.94 502 GLN A N 1
ATOM 4040 C CA . GLN A 1 502 ? -20.111 10.209 15.016 1.00 66.94 502 GLN A CA 1
ATOM 4041 C C . GLN A 1 502 ? -19.682 11.047 16.232 1.00 66.94 502 GLN A C 1
ATOM 4043 O O . GLN A 1 502 ? -19.691 12.283 16.135 1.00 66.94 502 GLN A O 1
ATOM 4048 N N . PRO A 1 503 ? -19.297 10.411 17.351 1.00 67.00 503 PRO A N 1
ATOM 4049 C CA . PRO A 1 503 ? -18.751 11.110 18.513 1.00 67.00 503 PRO A CA 1
ATOM 4050 C C . PRO A 1 503 ? -17.401 11.760 18.183 1.00 67.00 503 PRO A C 1
ATOM 4052 O O . PRO A 1 503 ? -16.757 11.416 17.193 1.00 67.00 503 PRO A O 1
ATOM 4055 N N . ASN A 1 504 ? -16.968 12.703 19.023 1.00 62.50 504 ASN A N 1
ATOM 4056 C CA . ASN A 1 504 ? -15.629 13.319 18.989 1.00 62.50 504 ASN A CA 1
ATOM 4057 C C . ASN A 1 504 ? -15.259 14.072 17.691 1.00 62.50 504 ASN A C 1
ATOM 4059 O O . ASN A 1 504 ? -14.088 14.329 17.418 1.00 62.50 504 ASN A O 1
ATOM 4063 N N . MET A 1 505 ? -16.245 14.490 16.891 1.00 72.69 505 MET A N 1
ATOM 4064 C CA . MET A 1 505 ? -15.996 15.261 15.664 1.00 72.69 505 MET A CA 1
ATOM 4065 C C . MET A 1 505 ? -15.491 16.697 15.909 1.00 72.69 505 MET A C 1
ATOM 4067 O O . MET A 1 505 ? -14.864 17.273 15.020 1.00 72.69 505 MET A O 1
ATOM 4071 N N . LEU A 1 506 ? -15.743 17.275 17.088 1.00 78.06 506 LEU A N 1
ATOM 4072 C CA . LEU A 1 506 ? -15.130 18.519 17.566 1.00 78.06 506 LEU A CA 1
ATOM 4073 C C . LEU A 1 506 ? -14.822 18.401 19.064 1.00 78.06 506 LEU A C 1
ATOM 4075 O O . LEU A 1 506 ? -15.556 17.724 19.781 1.00 78.06 506 LEU A O 1
ATOM 4079 N N . MET A 1 507 ? -13.793 19.105 19.538 1.00 71.56 507 MET A N 1
ATOM 4080 C CA . MET A 1 507 ? -13.429 19.170 20.962 1.00 71.56 507 MET A CA 1
ATOM 4081 C C . MET A 1 507 ? -13.723 20.540 21.584 1.00 71.56 507 MET A C 1
ATOM 4083 O O . MET A 1 507 ? -13.783 21.555 20.889 1.00 71.56 507 MET A O 1
ATOM 4087 N N . THR A 1 508 ? -13.885 20.587 22.910 1.00 73.06 508 THR A N 1
ATOM 4088 C CA . THR A 1 508 ? -14.044 21.844 23.662 1.00 73.06 508 THR A CA 1
ATOM 4089 C C . THR A 1 508 ? -12.884 22.799 23.371 1.00 73.06 508 THR A C 1
ATOM 4091 O O . THR A 1 508 ? -11.722 22.412 23.414 1.00 73.06 508 THR A O 1
ATOM 4094 N N . GLY A 1 509 ? -13.200 24.058 23.061 1.00 69.50 509 GLY A N 1
ATOM 4095 C CA . GLY A 1 509 ? -12.229 25.080 22.663 1.00 69.50 509 GLY A CA 1
ATOM 4096 C C . GLY A 1 509 ? -11.957 25.160 21.156 1.00 69.50 509 GLY A C 1
ATOM 4097 O O . GLY A 1 509 ? -11.495 26.203 20.691 1.00 69.50 509 GLY A O 1
ATOM 4098 N N . GLU A 1 510 ? -12.296 24.132 20.369 1.00 79.94 510 GLU A N 1
ATOM 4099 C CA . GLU A 1 510 ? -12.161 24.191 18.910 1.00 79.94 510 GLU A CA 1
ATOM 4100 C C . GLU A 1 510 ? -13.149 25.179 18.282 1.00 79.94 510 GLU A C 1
ATOM 4102 O O . GLU A 1 510 ? -14.225 25.474 18.815 1.00 79.94 510 GLU A O 1
ATOM 4107 N N . ARG A 1 511 ? -12.787 25.694 17.105 1.00 86.06 511 ARG A N 1
ATOM 4108 C CA . ARG A 1 511 ? -13.626 26.607 16.328 1.00 86.06 511 ARG A CA 1
ATOM 4109 C C . ARG A 1 511 ? -14.225 25.877 15.139 1.00 86.06 511 ARG A C 1
ATOM 4111 O O . ARG A 1 511 ? -13.562 25.096 14.462 1.00 86.06 511 ARG A O 1
ATOM 4118 N N . CYS A 1 512 ? -15.477 26.180 14.847 1.00 89.56 512 CYS A N 1
ATOM 4119 C CA . CYS A 1 512 ? -16.184 25.645 13.696 1.00 89.56 512 CYS A CA 1
ATOM 4120 C C . CYS A 1 512 ? -16.997 26.741 13.009 1.00 89.56 512 CYS A C 1
ATOM 4122 O O . CYS A 1 512 ? -17.308 27.785 13.590 1.00 89.56 512 CYS A O 1
ATOM 4124 N N . LYS A 1 513 ? -17.335 26.505 11.746 1.00 90.88 513 LYS A N 1
ATOM 4125 C CA . LYS A 1 513 ? -18.349 27.268 11.028 1.00 90.88 513 LYS A CA 1
ATOM 4126 C C . LYS A 1 513 ? -19.557 26.370 10.842 1.00 90.88 513 LYS A C 1
ATOM 4128 O O . LYS A 1 513 ? -19.393 25.217 10.459 1.00 90.88 513 LYS A O 1
ATOM 4133 N N . VAL A 1 514 ? -20.741 26.890 11.130 1.00 91.50 514 VAL A N 1
ATOM 4134 C CA . VAL A 1 514 ? -22.000 26.149 11.078 1.00 91.50 514 VAL A CA 1
ATOM 4135 C C . VAL A 1 514 ? -22.952 26.870 10.135 1.00 91.50 514 VAL A C 1
ATOM 4137 O O . VAL A 1 514 ? -23.169 28.075 10.287 1.00 91.50 514 VAL A O 1
ATOM 4140 N N . LYS A 1 515 ? -23.517 26.135 9.174 1.00 92.31 515 LYS A N 1
ATOM 4141 C CA . LYS A 1 515 ? -24.457 26.656 8.180 1.00 92.31 515 LYS A CA 1
ATOM 4142 C C . LYS A 1 515 ? -25.744 25.837 8.159 1.00 92.31 515 LYS A C 1
ATOM 4144 O O . LYS A 1 515 ? -25.702 24.612 8.106 1.00 92.31 515 LYS A O 1
ATOM 4149 N N . PHE A 1 516 ? -26.888 26.512 8.210 1.00 93.19 516 PHE A N 1
ATOM 4150 C CA . PHE A 1 516 ? -28.214 25.886 8.233 1.00 93.19 516 PHE A CA 1
ATOM 4151 C C . PHE A 1 516 ? -29.305 26.866 7.808 1.00 93.19 516 PHE A C 1
ATOM 4153 O O . PHE A 1 516 ? -29.073 28.072 7.721 1.00 93.19 516 PHE A O 1
ATOM 4160 N N . THR A 1 517 ? -30.502 26.341 7.555 1.00 91.69 517 THR A N 1
ATOM 4161 C CA . THR A 1 517 ? -31.659 27.132 7.119 1.00 91.69 517 THR A CA 1
ATOM 4162 C C . THR A 1 517 ? -32.744 27.078 8.183 1.00 91.69 517 THR A C 1
ATOM 4164 O O . THR A 1 517 ? -33.130 25.992 8.613 1.00 91.69 517 THR A O 1
ATOM 4167 N N . LEU A 1 518 ? -33.224 28.241 8.621 1.00 89.31 518 LEU A N 1
ATOM 4168 C CA . LEU A 1 518 ? -34.356 28.352 9.537 1.00 89.31 518 LEU A CA 1
ATOM 4169 C C . LEU A 1 518 ? -35.658 27.962 8.828 1.00 89.31 518 LEU A C 1
ATOM 4171 O O . LEU A 1 518 ? -35.801 28.106 7.616 1.00 89.31 518 LEU A O 1
ATOM 4175 N N . ASN A 1 519 ? -36.623 27.467 9.598 1.00 87.81 519 ASN A N 1
ATOM 4176 C CA . ASN A 1 519 ? -37.974 27.169 9.115 1.00 87.81 519 ASN A CA 1
ATOM 4177 C C . ASN A 1 519 ? -38.941 28.355 9.310 1.00 87.81 519 ASN A C 1
ATOM 4179 O O . ASN A 1 519 ? -40.122 28.148 9.577 1.00 87.81 519 ASN A O 1
ATOM 4183 N N . ASP A 1 520 ? -38.439 29.588 9.218 1.00 85.00 520 ASP A N 1
ATOM 4184 C CA . ASP A 1 520 ? -39.254 30.799 9.112 1.00 85.00 520 ASP A CA 1
ATOM 4185 C C . ASP A 1 520 ? -39.815 30.972 7.690 1.00 85.00 520 ASP A C 1
ATOM 4187 O O . ASP A 1 520 ? -39.369 30.320 6.745 1.00 85.00 520 ASP A O 1
ATOM 4191 N N . GLU A 1 521 ? -40.787 31.874 7.518 1.00 80.19 521 GLU A N 1
ATOM 4192 C CA . GLU A 1 521 ? -41.425 32.140 6.215 1.00 80.19 521 GLU A CA 1
ATOM 4193 C C . GLU A 1 521 ? -40.412 32.512 5.121 1.00 80.19 521 GLU A C 1
ATOM 4195 O O . GLU A 1 521 ? -40.590 32.165 3.955 1.00 80.19 521 GLU A O 1
ATOM 4200 N N . LEU A 1 522 ? -39.320 33.178 5.507 1.00 81.88 522 LEU A N 1
ATOM 4201 C CA . LEU A 1 522 ? -38.270 33.641 4.602 1.00 81.88 522 LEU A CA 1
ATOM 4202 C C . LEU A 1 522 ? -37.175 32.597 4.334 1.00 81.88 522 LEU A C 1
ATOM 4204 O O . LEU A 1 522 ? -36.298 32.859 3.511 1.00 81.88 522 LEU A O 1
ATOM 4208 N N . ARG A 1 523 ? -37.203 31.434 5.004 1.00 85.69 523 ARG A N 1
ATOM 4209 C CA . ARG A 1 523 ? -36.139 30.413 4.962 1.00 85.69 523 ARG A CA 1
ATOM 4210 C C . ARG A 1 523 ? -34.748 31.020 5.154 1.00 85.69 523 ARG A C 1
ATOM 4212 O O . ARG A 1 523 ? -33.837 30.828 4.346 1.00 85.69 523 ARG A O 1
ATOM 4219 N N . SER A 1 524 ? -34.594 31.787 6.225 1.00 86.31 524 SER A N 1
ATOM 4220 C CA . SER A 1 524 ? -33.376 32.529 6.524 1.00 86.31 524 SER A CA 1
ATOM 4221 C C . SER A 1 524 ? -32.180 31.586 6.698 1.00 86.31 524 SER A C 1
ATOM 4223 O O . SER A 1 524 ? -32.194 30.686 7.540 1.00 86.31 524 SER A O 1
ATOM 4225 N N . VAL A 1 525 ? -31.113 31.810 5.928 1.00 88.56 525 VAL A N 1
ATOM 4226 C CA . VAL A 1 525 ? -29.867 31.033 6.023 1.00 88.56 525 VAL A CA 1
ATOM 4227 C C . VAL A 1 525 ? -28.948 31.652 7.072 1.00 88.56 525 VAL A C 1
ATOM 4229 O O . VAL A 1 525 ? -28.585 32.826 6.989 1.00 88.56 525 VAL A O 1
ATOM 4232 N N . ILE A 1 526 ? -28.533 30.842 8.041 1.00 89.56 526 ILE A N 1
ATOM 4233 C CA . ILE A 1 526 ? -27.548 31.208 9.057 1.00 89.56 526 ILE A CA 1
ATOM 4234 C C . ILE A 1 526 ? -26.217 30.565 8.684 1.00 89.56 526 ILE A C 1
ATOM 4236 O O . ILE A 1 526 ? -26.159 29.363 8.453 1.00 89.56 526 ILE A O 1
ATOM 4240 N N . ASP A 1 527 ? -25.153 31.365 8.634 1.00 90.50 527 ASP A N 1
ATOM 4241 C CA . ASP A 1 527 ? -23.783 30.918 8.354 1.00 90.50 527 ASP A CA 1
ATOM 4242 C C . ASP A 1 527 ? -22.820 31.590 9.341 1.00 90.50 527 ASP A C 1
ATOM 4244 O O . ASP A 1 527 ? -22.393 32.736 9.148 1.00 90.50 527 ASP A O 1
ATOM 4248 N N . VAL A 1 528 ? -22.551 30.917 10.457 1.00 88.12 528 VAL A N 1
ATOM 4249 C CA . VAL A 1 528 ? -21.975 31.528 11.660 1.00 88.12 528 VAL A CA 1
ATOM 4250 C C . VAL A 1 528 ? -20.734 30.787 12.141 1.00 88.12 528 VAL A C 1
ATOM 4252 O O . VAL A 1 528 ? -20.650 29.563 12.084 1.00 88.12 528 VAL A O 1
ATOM 4255 N N . ARG A 1 529 ? -19.757 31.546 12.644 1.00 90.44 529 ARG A N 1
ATOM 4256 C CA . ARG A 1 529 ? -18.579 31.005 13.327 1.00 90.44 529 ARG A CA 1
ATOM 4257 C C . ARG A 1 529 ? -18.873 30.819 14.807 1.00 90.44 529 ARG A C 1
ATOM 4259 O O . ARG A 1 529 ? -19.415 31.721 15.449 1.00 90.44 529 ARG A O 1
ATOM 4266 N N . ALA A 1 530 ? -18.493 29.671 15.347 1.00 90.06 530 ALA A N 1
ATOM 4267 C CA . ALA A 1 530 ? -18.758 29.305 16.725 1.00 90.06 530 ALA A CA 1
ATOM 4268 C C . ALA A 1 530 ? -17.548 28.615 17.370 1.00 90.06 530 ALA A C 1
ATOM 4270 O O . ALA A 1 530 ? -16.737 27.986 16.689 1.00 90.06 530 ALA A O 1
ATOM 4271 N N . VAL A 1 531 ? -17.432 28.743 18.687 1.00 86.75 531 VAL A N 1
ATOM 4272 C CA . VAL A 1 531 ? -16.451 28.044 19.521 1.00 86.75 531 VAL A CA 1
ATOM 4273 C C . VAL A 1 531 ? -17.160 26.977 20.343 1.00 86.75 531 VAL A C 1
ATOM 4275 O O . VAL A 1 531 ? -18.228 27.229 20.905 1.00 86.75 531 VAL A O 1
ATOM 4278 N N . VAL A 1 532 ? -16.585 25.782 20.411 1.00 83.50 532 VAL A N 1
ATOM 4279 C CA . VAL A 1 532 ? -17.144 24.671 21.183 1.00 83.50 532 VAL A CA 1
ATOM 4280 C C . VAL A 1 532 ? -16.950 24.943 22.672 1.00 83.50 532 VAL A C 1
ATOM 4282 O O . VAL A 1 532 ? -15.838 25.190 23.136 1.00 83.50 532 VAL A O 1
ATOM 4285 N N . ARG A 1 533 ? -18.044 24.902 23.433 1.00 81.12 533 ARG A N 1
ATOM 4286 C CA . ARG A 1 533 ? -18.067 25.117 24.889 1.00 81.12 533 ARG A CA 1
ATOM 4287 C C . ARG A 1 533 ? -18.331 23.847 25.685 1.00 81.12 533 ARG A C 1
ATOM 4289 O O . ARG A 1 533 ? -18.018 23.815 26.867 1.00 81.12 533 ARG A O 1
ATOM 4296 N N . GLY A 1 534 ? -18.896 22.821 25.062 1.00 73.31 534 GLY A N 1
ATOM 4297 C CA . GLY A 1 534 ? -19.077 21.528 25.703 1.00 73.31 534 GLY A CA 1
ATOM 4298 C C . GLY A 1 534 ? -19.416 20.445 24.695 1.00 73.31 534 GLY A C 1
ATOM 4299 O O . GLY A 1 534 ? -20.129 20.699 23.723 1.00 73.31 534 GLY A O 1
ATOM 4300 N N . VAL A 1 535 ? -18.913 19.247 24.961 1.00 68.19 535 VAL A N 1
ATOM 4301 C CA . VAL A 1 535 ? -19.145 18.039 24.170 1.00 68.19 535 VAL A CA 1
ATOM 4302 C C . VAL A 1 535 ? -19.685 16.970 25.112 1.00 68.19 535 VAL A C 1
ATOM 4304 O O . VAL A 1 535 ? -19.192 16.821 26.229 1.00 68.19 535 VAL A O 1
ATOM 4307 N N . ARG A 1 536 ? -20.738 16.272 24.692 1.00 72.31 536 ARG A N 1
ATOM 4308 C CA . ARG A 1 536 ? -21.310 15.130 25.409 1.00 72.31 536 ARG A CA 1
ATOM 4309 C C . ARG A 1 536 ? -21.749 14.100 24.381 1.00 72.31 536 ARG A C 1
ATOM 4311 O O . ARG A 1 536 ? -22.717 14.346 23.667 1.00 72.31 536 ARG A O 1
ATOM 4318 N N . ASP A 1 537 ? -21.046 12.977 24.314 1.00 72.62 537 ASP A N 1
ATOM 4319 C CA . ASP A 1 537 ? -21.235 11.950 23.286 1.00 72.62 537 ASP A CA 1
ATOM 4320 C C . ASP A 1 537 ? -21.173 12.564 21.873 1.00 72.62 537 ASP A C 1
ATOM 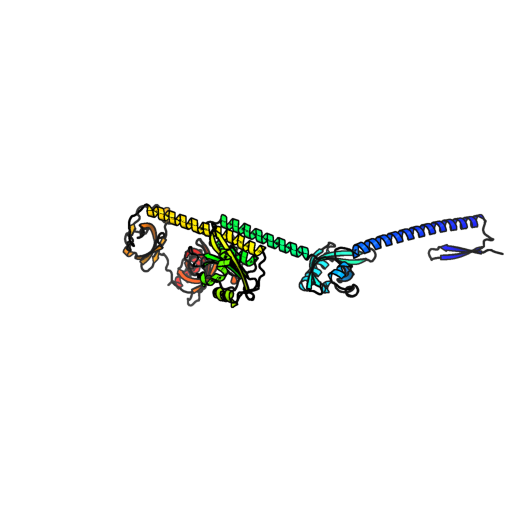4322 O O . ASP A 1 537 ? -20.137 13.071 21.444 1.00 72.62 537 ASP A O 1
ATOM 4326 N N . ASN A 1 538 ? -22.305 12.587 21.168 1.00 77.75 538 ASN A N 1
ATOM 4327 C CA . ASN A 1 538 ? -22.442 13.174 19.836 1.00 77.75 538 ASN A CA 1
ATOM 4328 C C . ASN A 1 538 ? -22.936 14.627 19.868 1.00 77.75 538 ASN A C 1
ATOM 4330 O O . ASN A 1 538 ? -23.027 15.261 18.820 1.00 77.75 538 ASN A O 1
ATOM 4334 N N . TYR A 1 539 ? -23.326 15.147 21.034 1.00 84.25 539 TYR A N 1
ATOM 4335 C CA . TYR A 1 539 ? -23.865 16.494 21.184 1.00 84.25 539 TYR A CA 1
ATOM 4336 C C . TYR A 1 539 ? -22.750 17.513 21.402 1.00 84.25 539 TYR A C 1
ATOM 4338 O O . TYR A 1 539 ? -21.908 17.373 22.292 1.00 84.25 539 TYR A O 1
ATOM 4346 N N . ILE A 1 540 ? -22.804 18.596 20.634 1.00 85.62 540 ILE A N 1
ATOM 4347 C CA . ILE A 1 540 ? -21.835 19.683 20.646 1.00 85.62 540 ILE A CA 1
ATOM 4348 C C . ILE A 1 540 ? -22.578 20.987 20.932 1.00 85.62 540 ILE A C 1
ATOM 4350 O O . ILE A 1 540 ? -23.469 21.414 20.194 1.00 85.62 540 ILE A O 1
ATOM 4354 N N . GLY A 1 541 ? -22.208 21.636 22.034 1.00 88.25 541 GLY A N 1
ATOM 4355 C CA . GLY A 1 541 ? -22.683 22.960 22.409 1.00 88.25 541 GLY A CA 1
ATOM 4356 C C . GLY A 1 541 ? -21.660 24.028 22.047 1.00 88.25 541 GLY A C 1
ATOM 4357 O O . GLY A 1 541 ? -20.566 24.044 22.609 1.00 88.25 541 GLY A O 1
ATOM 4358 N N . CYS A 1 542 ? -22.035 24.961 21.175 1.00 89.88 542 CYS A N 1
ATOM 4359 C CA . CYS A 1 542 ? -21.177 26.059 20.739 1.00 89.88 542 CYS A CA 1
ATOM 4360 C C . CYS A 1 542 ? -21.724 27.441 21.127 1.00 89.88 542 CYS A C 1
ATOM 4362 O O . CYS A 1 542 ? -22.938 27.665 21.198 1.00 89.88 542 CYS A O 1
ATOM 4364 N N . GLU A 1 543 ? -20.809 28.389 21.308 1.00 89.31 543 GLU A N 1
ATOM 4365 C CA . GLU A 1 543 ? -21.066 29.824 21.462 1.00 89.31 543 GLU A CA 1
ATOM 4366 C C . GLU A 1 543 ? -20.642 30.567 20.189 1.00 89.31 543 GLU A C 1
ATOM 4368 O O . GLU A 1 543 ? -19.614 30.244 19.597 1.00 89.31 543 GLU A O 1
ATOM 4373 N N . PHE A 1 544 ? -21.422 31.547 19.734 1.00 88.81 544 PHE A N 1
ATOM 4374 C CA . PHE A 1 544 ? -21.097 32.309 18.526 1.00 88.81 544 PHE A CA 1
ATOM 4375 C C . PHE A 1 544 ? -19.944 33.288 18.768 1.00 88.81 544 PHE A C 1
ATOM 4377 O O . PHE A 1 544 ? -19.961 34.044 19.734 1.00 88.81 544 PHE A O 1
ATOM 4384 N N . ILE A 1 545 ? -18.973 33.314 17.850 1.00 82.75 545 ILE A N 1
ATOM 4385 C CA . ILE A 1 545 ? -17.820 34.232 17.899 1.00 82.75 545 ILE A CA 1
ATOM 4386 C C . ILE A 1 545 ? -18.227 35.639 17.418 1.00 82.75 545 ILE A C 1
ATOM 4388 O O . ILE A 1 545 ? -17.741 36.637 17.932 1.00 82.75 545 ILE A O 1
ATOM 4392 N N . GLU A 1 546 ? -19.165 35.729 16.468 1.00 66.56 546 GLU A N 1
ATOM 4393 C CA . GLU A 1 546 ? -19.651 36.984 15.859 1.00 66.56 546 GLU A CA 1
ATOM 4394 C C . GLU A 1 546 ? -21.175 37.123 16.026 1.00 66.56 546 GLU A C 1
ATOM 4396 O O . GLU A 1 546 ? -21.922 37.272 15.054 1.00 66.56 546 GLU A O 1
ATOM 4401 N N . GLY A 1 547 ? -21.656 37.004 17.270 1.00 57.22 547 GLY A N 1
ATOM 4402 C CA . GLY A 1 547 ? -23.086 36.898 17.602 1.00 57.22 547 GLY A CA 1
ATOM 4403 C C . GLY A 1 547 ? -23.980 38.040 17.090 1.00 57.22 547 GLY A C 1
ATOM 4404 O O . GLY A 1 547 ? -25.173 37.830 16.870 1.00 57.22 547 GLY A O 1
ATOM 4405 N N . ASP A 1 548 ? -23.423 39.222 16.817 1.00 61.84 548 ASP A N 1
ATOM 4406 C CA . ASP A 1 548 ? -24.207 40.395 16.414 1.00 61.84 548 ASP A CA 1
ATOM 4407 C C . ASP A 1 548 ? -24.751 40.312 14.982 1.00 61.84 548 ASP A C 1
ATOM 4409 O O . ASP A 1 548 ? -25.842 40.826 14.719 1.00 61.84 548 ASP A O 1
ATOM 4413 N N . LYS A 1 549 ? -24.066 39.607 14.067 1.00 70.31 549 LYS A N 1
ATOM 4414 C CA . LYS A 1 549 ? -24.438 39.554 12.638 1.00 70.31 549 LYS A CA 1
ATOM 4415 C C . LYS A 1 549 ? -25.821 38.935 12.402 1.00 70.31 549 LYS A C 1
ATOM 4417 O O . LYS A 1 549 ? -26.556 39.386 11.528 1.00 70.31 549 LYS A O 1
ATOM 4422 N N . TYR A 1 550 ? -26.186 37.928 13.195 1.00 75.69 550 TYR A N 1
ATOM 4423 C CA . TYR A 1 550 ? -27.460 37.206 13.075 1.00 75.69 550 TYR A CA 1
ATOM 4424 C C . TYR A 1 550 ? -28.426 37.491 14.231 1.00 75.69 550 TYR A C 1
ATOM 4426 O O . TYR A 1 550 ? -29.524 36.938 14.264 1.00 75.69 550 TYR A O 1
ATOM 4434 N N . SER A 1 551 ? -28.052 38.384 15.153 1.00 72.56 551 SER A N 1
ATOM 4435 C CA . SER A 1 551 ? -28.828 38.722 16.352 1.00 72.56 551 SER A CA 1
ATOM 4436 C C . SER A 1 551 ? -30.264 39.166 16.043 1.00 72.56 551 SER A C 1
ATOM 4438 O O . SER A 1 551 ? -31.187 38.756 16.744 1.00 72.56 551 SER A O 1
ATOM 4440 N N . LYS A 1 552 ? -30.480 39.941 14.968 1.00 78.12 552 LYS A N 1
ATOM 4441 C CA . LYS A 1 552 ? -31.819 40.380 14.531 1.00 78.12 552 LYS A CA 1
ATOM 4442 C C . LYS A 1 552 ? -32.667 39.218 14.011 1.00 78.12 552 LYS A C 1
ATOM 4444 O O . LYS A 1 552 ? -33.786 39.044 14.477 1.00 78.12 552 LYS A O 1
ATOM 4449 N N . ILE A 1 553 ? -32.128 38.411 13.092 1.00 82.00 553 ILE A N 1
ATOM 4450 C CA . ILE A 1 553 ? -32.831 37.266 12.480 1.00 82.00 553 ILE A CA 1
ATOM 4451 C C . ILE A 1 553 ? -33.180 36.231 13.553 1.00 82.00 553 ILE A C 1
ATOM 4453 O O . ILE A 1 553 ? -34.336 35.840 13.695 1.00 82.00 553 ILE A O 1
ATOM 4457 N N . LEU A 1 554 ? -32.197 35.852 14.375 1.00 82.88 554 LEU A N 1
ATOM 4458 C CA . LEU A 1 554 ? -32.411 34.940 15.495 1.00 82.88 554 LEU A CA 1
ATOM 4459 C C . LEU A 1 554 ? -33.350 35.550 16.539 1.00 82.88 554 LEU A C 1
ATOM 4461 O O . LEU A 1 554 ? -34.176 34.842 17.095 1.00 82.88 554 LEU A O 1
ATOM 4465 N N . GLY A 1 555 ? -33.285 36.860 16.774 1.00 78.00 555 GLY A N 1
ATOM 4466 C CA . GLY A 1 555 ? -34.199 37.563 17.670 1.00 78.00 555 GLY A CA 1
ATOM 4467 C C . GLY A 1 555 ? -35.666 37.480 17.240 1.00 78.00 555 GLY A C 1
ATOM 4468 O O . GLY A 1 555 ? -36.526 37.338 18.105 1.00 78.00 555 GLY A O 1
ATOM 4469 N N . PHE A 1 556 ? -35.961 37.535 15.937 1.00 80.38 556 PHE A N 1
ATOM 4470 C CA . PHE A 1 556 ? -37.315 37.307 15.417 1.00 80.38 556 PHE A CA 1
ATOM 4471 C C . PHE A 1 556 ? -37.711 35.831 15.471 1.00 80.38 556 PHE A C 1
ATOM 4473 O O . PHE A 1 556 ? -38.813 35.520 15.900 1.00 80.38 556 PHE A O 1
ATOM 4480 N N . TYR A 1 557 ? -36.804 34.926 15.105 1.00 82.44 557 TYR A N 1
ATOM 4481 C CA . TYR A 1 557 ? -37.071 33.486 15.078 1.00 82.44 557 TYR A CA 1
ATOM 4482 C C . TYR A 1 557 ? -37.274 32.852 16.469 1.00 82.44 557 TYR A C 1
ATOM 4484 O O . TYR A 1 557 ? -37.938 31.820 16.610 1.00 82.44 557 TYR A O 1
ATOM 4492 N N . LEU A 1 558 ? -36.647 33.435 17.494 1.00 78.50 558 LEU A N 1
ATOM 4493 C CA . LEU A 1 558 ? -36.702 32.982 18.887 1.00 78.50 558 LEU A CA 1
ATOM 4494 C C . LEU A 1 558 ? -37.869 33.579 19.680 1.00 78.50 558 LEU A C 1
ATOM 4496 O O . LEU A 1 558 ? -38.062 33.179 20.828 1.00 78.50 558 LEU A O 1
ATOM 4500 N N . LYS A 1 559 ? -38.604 34.535 19.108 1.00 70.94 559 LYS A N 1
ATOM 4501 C CA . LYS A 1 559 ? -39.930 34.912 19.606 1.00 70.94 559 LYS A CA 1
ATOM 4502 C C . LYS A 1 559 ? -40.945 33.861 19.168 1.00 70.94 559 LYS A C 1
ATOM 4504 O O . LYS A 1 559 ? -41.908 33.685 19.940 1.00 70.94 559 LYS A O 1
#

Radius of gyration: 45.05 Å; chains: 1; bounding box: 114×69×144 Å

pLDDT: mean 80.08, std 13.64, range [33.53, 96.62]

Secondary structure (DSSP, 8-state):
---EEEEEEEETTEEEEEEEEGGGS-HHHHHHHHHHHHHHHHHHHHHHHHHHHHHHHHHHHHHHHHHHHHT-SSEEEEE-TT-BEEEE-HHHHHHHT--HHHHTTSBGGGGB-GGGHHHHHHHHHHHHHH-S-EEEEEEEEETTEEEEEEEEEEEEE-TTT--EEEEEEEEE-HHHHHHHHHHHHHHHHHHHHHHHHHHHHHS-GGGHHHHHHHHHHHHHHHHT-SEEEEEEE-TTSSEEEEEEEEE-TTPPPSTTT-SSEEGGGGHHHHHHHHTTPPEEES-GGGS-HHHHHHTGGG-GGG--EEEEEEEEETTEEEEEEEEEESSS-----HHHHHHHHHHHHHHHHHHHHHHHHHHHHHHHHHHHHHSS-S---S--S--EEEE-----HHHHHTSPEEEEPTTSEEEEE-TTT--EEEEETTTTTTS-SEEEEE-TTS-EEEEEEEE-SS-EEEEEEEEEEEEEPPTTS------GGGPEEEEEEEEESSEEEEE-SSTTSS-TT-EEEEEEE--STT-PEEEEEEEEEEEETTEEEEEETTTTTTHHHHHHHT-